Protein AF-0000000087530476 (afdb_homodimer)

InterPro domains:
  IPR001381 3-dehydroquinate dehydratase type I [MF_00214] (16-248)
  IPR001381 3-dehydroquinate dehydratase type I [PF01487] (17-244)
  IPR001381 3-dehydroquinate dehydratase type I [TIGR01093] (17-242)
  IPR001381 3-dehydroquinate dehydratase type I [cd00502] (16-244)
  IPR013785 Aldolase-type TIM barrel [G3DSA:3.20.20.70] (1-249)
  IPR050146 Type-I 3-dehydroquinase [PTHR43699] (16-246)

Secondary structure (DSSP, 8-state):
---PPPP----TT---EEEEE--SSHHHHHHHHHHHGGG--SEEEEEGGG-TTTT-HHHHHHHHHHHHHHHTT--EEEE---GGGT----SS-HHHHHHHHHHHHHHT--SEEEEETTS-HHHHHHHHHHHHHHT-EEEEEEEESS----HHHHHHHHHHHHHT--SEEEEEE--SSHHHHHHHHHHHHHHHHH-SS-EEEEE-SGGGHHHHHHGGGGT---EE-B-SS---TT--BHHHHHHHHHHH-/---PPPP----TT---EEEEE--SSHHHHHHHHHHHGGG--SEEEEEGGG-TTTT-HHHHHHHHHHHHHHHTT--EEEE---GGGT----SS-HHHHHHHHHHHHHHT--SEEEEETTS-HHHHHHHHHHHHHHT-EEEEEEEESS----HHHHHHHHHHHHHT--SEEEEEE--SSHHHHHHHHHHHHHHHHH-SS-EEEEE-SGGGHHHHHHGGGGT---EE-B-SS---TT--BHHHHHHHHHHH-

Organism: NCBI:txid342944

Structure (mmCIF, N/CA/C/O backbone):
data_AF-0000000087530476-model_v1
#
loop_
_entity.id
_entity.type
_entity.pdbx_description
1 polymer '3-dehydroquinate dehydratase'
#
loop_
_atom_site.group_PDB
_atom_site.id
_atom_site.type_symbol
_atom_site.label_atom_id
_atom_site.label_alt_id
_atom_site.label_comp_id
_atom_site.label_asym_id
_atom_site.label_entity_id
_atom_site.label_seq_id
_atom_site.pdbx_PDB_ins_code
_atom_site.Cartn_x
_atom_site.Cartn_y
_atom_site.Cartn_z
_atom_site.occupancy
_atom_site.B_iso_or_equiv
_atom_site.auth_seq_id
_atom_site.auth_comp_id
_atom_site.auth_asym_id
_atom_site.auth_atom_id
_atom_site.pdbx_PDB_model_num
ATOM 1 N N . MET A 1 1 ? 6.008 -24.484 -35.781 1 40.78 1 MET A N 1
ATOM 2 C CA . MET A 1 1 ? 6.906 -24.719 -34.656 1 40.78 1 MET A CA 1
ATOM 3 C C . MET A 1 1 ? 6.324 -24.141 -33.375 1 40.78 1 MET A C 1
ATOM 5 O O . MET A 1 1 ? 5.941 -22.969 -33.344 1 40.78 1 MET A O 1
ATOM 9 N N . THR A 1 2 ? 5.816 -25.047 -32.531 1 55.84 2 THR A N 1
ATOM 10 C CA . THR A 1 2 ? 5.086 -24.609 -31.344 1 55.84 2 THR A CA 1
ATOM 11 C C . THR A 1 2 ? 5.953 -23.688 -30.484 1 55.84 2 THR A C 1
ATOM 13 O O . THR A 1 2 ? 7.105 -24.016 -30.188 1 55.84 2 THR A O 1
ATOM 16 N N . THR A 1 3 ? 5.664 -22.484 -30.5 1 68.38 3 THR A N 1
ATOM 17 C CA . THR A 1 3 ? 6.406 -21.531 -29.688 1 68.38 3 THR A CA 1
ATOM 18 C C . THR A 1 3 ? 6.574 -22.031 -28.266 1 68.38 3 THR A C 1
ATOM 20 O O . THR A 1 3 ? 5.621 -22.531 -27.656 1 68.38 3 THR A O 1
ATOM 23 N N . LYS A 1 4 ? 7.828 -22.328 -27.828 1 73.56 4 LYS A N 1
ATOM 24 C CA . LYS A 1 4 ? 8.125 -22.797 -26.484 1 73.56 4 LYS A CA 1
ATOM 25 C C . LYS A 1 4 ? 7.992 -21.656 -25.469 1 73.56 4 LYS A C 1
ATOM 27 O O . LYS A 1 4 ? 8.359 -20.516 -25.75 1 73.56 4 LYS A O 1
ATOM 32 N N . ALA A 1 5 ? 7.395 -22.109 -24.406 1 83.75 5 ALA A N 1
ATOM 33 C CA . ALA A 1 5 ? 7.219 -21.141 -23.328 1 83.75 5 ALA A CA 1
ATOM 34 C C . ALA A 1 5 ? 8.57 -20.656 -22.812 1 83.75 5 ALA A C 1
ATOM 36 O O . ALA A 1 5 ? 9.531 -21.422 -22.75 1 83.75 5 ALA A O 1
ATOM 37 N N . GLN A 1 6 ? 8.625 -19.391 -22.469 1 85.75 6 GLN A N 1
ATOM 38 C CA . GLN A 1 6 ? 9.789 -18.859 -21.766 1 85.75 6 GLN A CA 1
ATOM 39 C C . GLN A 1 6 ? 9.875 -19.406 -20.344 1 85.75 6 GLN A C 1
ATOM 41 O O . GLN A 1 6 ? 8.852 -19.734 -19.75 1 85.75 6 GLN A O 1
ATOM 46 N N . SER A 1 7 ? 11.078 -19.484 -19.875 1 93.44 7 SER A N 1
ATOM 47 C CA . SER A 1 7 ? 11.297 -19.953 -18.516 1 93.44 7 SER A CA 1
ATOM 48 C C . SER A 1 7 ? 10.734 -18.969 -17.5 1 93.44 7 SER A C 1
ATOM 50 O O . SER A 1 7 ? 10.734 -17.75 -17.734 1 93.44 7 SER A O 1
ATOM 52 N N . LEU A 1 8 ? 10.211 -19.484 -16.469 1 97.62 8 LEU A N 1
ATOM 53 C CA . LEU A 1 8 ? 9.805 -18.641 -15.336 1 97.62 8 LEU A CA 1
ATOM 54 C C . LEU A 1 8 ? 11.016 -18.234 -14.508 1 97.62 8 LEU A C 1
ATOM 56 O O . LEU A 1 8 ? 11.688 -19.078 -13.906 1 97.62 8 LEU A O 1
ATOM 60 N N . ASP A 1 9 ? 11.352 -17.016 -14.57 1 97.38 9 ASP A N 1
ATOM 61 C CA . ASP A 1 9 ? 12.508 -16.469 -13.867 1 97.38 9 ASP A CA 1
ATOM 62 C C . ASP A 1 9 ? 12.117 -15.273 -13.016 1 97.38 9 ASP A C 1
ATOM 64 O O . ASP A 1 9 ? 12.07 -14.141 -13.5 1 97.38 9 ASP A O 1
ATOM 68 N N . LEU A 1 10 ? 11.875 -15.578 -11.75 1 98 10 LEU A N 1
ATOM 69 C CA . LEU A 1 10 ? 11.391 -14.57 -10.812 1 98 10 LEU A CA 1
ATOM 70 C C . LEU A 1 10 ? 12.5 -14.109 -9.883 1 98 10 LEU A C 1
ATOM 72 O O . LEU A 1 10 ? 13.32 -14.922 -9.438 1 98 10 LEU A O 1
ATOM 76 N N . HIS A 1 11 ? 12.516 -12.82 -9.555 1 96.25 11 HIS A N 1
ATOM 77 C CA . HIS A 1 11 ? 13.617 -12.266 -8.773 1 96.25 11 HIS A CA 1
ATOM 78 C C . HIS A 1 11 ? 13.094 -11.492 -7.566 1 96.25 11 HIS A C 1
ATOM 80 O O . HIS A 1 11 ? 12.078 -10.805 -7.652 1 96.25 11 HIS A O 1
ATOM 86 N N . LYS A 1 12 ? 13.922 -11.57 -6.52 1 95.12 12 LYS A N 1
ATOM 87 C CA . LYS A 1 12 ? 13.609 -10.812 -5.312 1 95.12 12 LYS A CA 1
ATOM 88 C C . LYS A 1 12 ? 13.617 -9.312 -5.59 1 95.12 12 LYS A C 1
ATOM 90 O O . LYS A 1 12 ? 14.406 -8.828 -6.398 1 95.12 12 LYS A O 1
ATOM 95 N N . TYR A 1 13 ? 12.688 -8.602 -4.961 1 94.5 13 TYR A N 1
ATOM 96 C CA . TYR A 1 13 ? 12.609 -7.145 -4.941 1 94.5 13 TYR A CA 1
ATOM 97 C C . TYR A 1 13 ? 12.289 -6.598 -6.328 1 94.5 13 TYR A C 1
ATOM 99 O O . TYR A 1 13 ? 12.672 -5.477 -6.664 1 94.5 13 TYR A O 1
ATOM 107 N N . THR A 1 14 ? 11.734 -7.473 -7.164 1 94 14 THR A N 1
ATOM 108 C CA . THR A 1 14 ? 11.18 -7.105 -8.461 1 94 14 THR A CA 1
ATOM 109 C C . THR A 1 14 ? 9.68 -7.367 -8.508 1 94 14 THR A C 1
ATOM 111 O O . THR A 1 14 ? 9.211 -8.422 -8.07 1 94 14 THR A O 1
ATOM 114 N N . SER A 1 15 ? 8.992 -6.402 -8.953 1 93.25 15 SER A N 1
ATOM 115 C CA . SER A 1 15 ? 7.547 -6.562 -9.07 1 93.25 15 SER A CA 1
ATOM 116 C C . SER A 1 15 ? 7.176 -7.297 -10.352 1 93.25 15 SER A C 1
ATOM 118 O O . SER A 1 15 ? 7.324 -6.75 -11.453 1 93.25 15 SER A O 1
ATOM 120 N N . THR A 1 16 ? 6.879 -8.578 -10.305 1 98.12 16 THR A N 1
ATOM 121 C CA . THR A 1 16 ? 6.375 -9.398 -11.398 1 98.12 16 THR A CA 1
ATOM 122 C C . THR A 1 16 ? 4.887 -9.695 -11.211 1 98.12 16 THR A C 1
ATOM 124 O O . THR A 1 16 ? 4.465 -10.133 -10.141 1 98.12 16 THR A O 1
ATOM 127 N N . VAL A 1 17 ? 4.082 -9.422 -12.266 1 98.06 17 VAL A N 1
ATOM 128 C CA . VAL A 1 17 ? 2.633 -9.477 -12.109 1 98.06 17 VAL A CA 1
ATOM 129 C C . VAL A 1 17 ? 2.07 -10.656 -12.891 1 98.06 17 VAL A C 1
ATOM 131 O O . VAL A 1 17 ? 2.328 -10.797 -14.086 1 98.06 17 VAL A O 1
ATOM 134 N N . CYS A 1 18 ? 1.29 -11.445 -12.219 1 97.94 18 CYS A N 1
ATOM 135 C CA . CYS A 1 18 ? 0.618 -12.609 -12.781 1 97.94 18 CYS A CA 1
ATOM 136 C C . CYS A 1 18 ? -0.884 -12.375 -12.883 1 97.94 18 CYS A C 1
ATOM 138 O O . CYS A 1 18 ? -1.488 -11.789 -11.984 1 97.94 18 CYS A O 1
ATOM 140 N N . THR A 1 19 ? -1.473 -12.805 -13.945 1 96.88 19 THR A N 1
ATOM 141 C CA . THR A 1 19 ? -2.924 -12.82 -14.094 1 96.88 19 THR A CA 1
ATOM 142 C C . THR A 1 19 ? -3.418 -14.234 -14.383 1 96.88 19 THR A C 1
ATOM 144 O O . THR A 1 19 ? -2.768 -14.992 -15.109 1 96.88 19 THR A O 1
ATOM 147 N N . ALA A 1 20 ? -4.535 -14.523 -13.898 1 96.19 20 ALA A N 1
ATOM 148 C CA . ALA A 1 20 ? -5.031 -15.891 -13.969 1 96.19 20 ALA A CA 1
ATOM 149 C C . ALA A 1 20 ? -6.02 -16.062 -15.125 1 96.19 20 ALA A C 1
ATOM 151 O O . ALA A 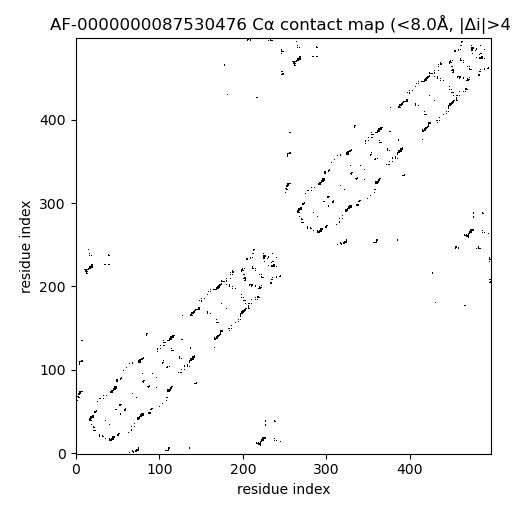1 20 ? -6.77 -15.133 -15.445 1 96.19 20 ALA A O 1
ATOM 152 N N . LEU A 1 21 ? -6.02 -17.172 -15.734 1 96.69 21 LEU A N 1
ATOM 153 C CA . LEU A 1 21 ? -7.059 -17.688 -16.625 1 96.69 21 LEU A CA 1
ATOM 154 C C . LEU A 1 21 ? -7.93 -18.703 -15.891 1 96.69 21 LEU A C 1
ATOM 156 O O . LEU A 1 21 ? -7.418 -19.688 -15.344 1 96.69 21 LEU A O 1
ATOM 160 N N . VAL A 1 22 ? -9.25 -18.469 -15.977 1 96.62 22 VAL A N 1
ATOM 161 C CA . VAL A 1 22 ? -10.141 -19.344 -15.234 1 96.62 22 VAL A CA 1
ATOM 162 C C . VAL A 1 22 ? -11.281 -19.812 -16.141 1 96.62 22 VAL A C 1
ATOM 164 O O . VAL A 1 22 ? -12.305 -20.297 -15.656 1 96.62 22 VAL A O 1
ATOM 167 N N . GLY A 1 23 ? -11.102 -19.656 -17.406 1 96.75 23 GLY A N 1
ATOM 168 C CA . GLY A 1 23 ? -12.141 -20.078 -18.344 1 96.75 23 GLY A CA 1
ATOM 169 C C . GLY A 1 23 ? -12.461 -21.562 -18.234 1 96.75 23 GLY A C 1
ATOM 170 O O . GLY A 1 23 ? -11.555 -22.391 -18.078 1 96.75 23 GLY A O 1
ATOM 171 N N . LYS A 1 24 ? -13.727 -21.875 -18.438 1 97.88 24 LYS A N 1
ATOM 172 C CA . LYS A 1 24 ? -14.18 -23.25 -18.266 1 97.88 24 LYS A CA 1
ATOM 173 C C . LYS A 1 24 ? -14.102 -24.016 -19.578 1 97.88 24 LYS A C 1
ATOM 175 O O . LYS A 1 24 ? -14.164 -25.25 -19.594 1 97.88 24 LYS A O 1
ATOM 180 N N . THR A 1 25 ? -14.109 -23.234 -20.672 1 97.38 25 THR A N 1
ATOM 181 C CA . THR A 1 25 ? -14.031 -23.797 -22.016 1 97.38 25 THR A CA 1
ATOM 182 C C . THR A 1 25 ? -12.914 -23.141 -22.812 1 97.38 25 THR A C 1
ATOM 184 O O . THR A 1 25 ? -12.383 -22.094 -22.406 1 97.38 25 THR A O 1
ATOM 187 N N . ALA A 1 26 ? -12.586 -23.812 -23.938 1 96.12 26 ALA A N 1
ATOM 188 C CA . ALA A 1 26 ? -11.586 -23.234 -24.828 1 96.12 26 ALA A CA 1
ATOM 189 C C . ALA A 1 26 ? -12 -21.828 -25.281 1 96.12 26 ALA A C 1
ATOM 191 O O . ALA A 1 26 ? -11.164 -20.922 -25.359 1 96.12 26 ALA A O 1
ATOM 192 N N . GLU A 1 27 ? -13.234 -21.656 -25.531 1 96.81 27 GLU A N 1
ATOM 193 C CA . GLU A 1 27 ? -13.758 -20.359 -25.984 1 96.81 27 GLU A CA 1
ATOM 194 C C . GLU A 1 27 ? -13.625 -19.312 -24.891 1 96.81 27 GLU A C 1
ATOM 196 O O . GLU A 1 27 ? -13.242 -18.172 -25.156 1 96.81 27 GLU A O 1
ATOM 201 N N . GLU A 1 28 ? -13.969 -19.688 -23.688 1 97.25 28 GLU A N 1
ATOM 202 C CA . GLU A 1 28 ? -13.852 -18.766 -22.562 1 97.25 28 GLU A CA 1
ATOM 203 C C . GLU A 1 28 ? -12.398 -18.359 -22.328 1 97.25 28 GLU A C 1
ATOM 205 O O . GLU A 1 28 ? -12.102 -17.203 -22.047 1 97.25 28 GLU A O 1
ATOM 210 N N . LEU A 1 29 ? -11.57 -19.328 -22.406 1 97.38 29 LEU A N 1
ATOM 211 C CA . LEU A 1 29 ? -10.148 -19.062 -22.266 1 97.38 29 LEU A CA 1
ATOM 212 C C . LEU A 1 29 ? -9.664 -18.078 -23.328 1 97.38 29 LEU A C 1
ATOM 214 O O . LEU A 1 29 ? -8.922 -17.141 -23.031 1 97.38 29 LEU A O 1
ATOM 218 N N . ASP A 1 30 ? -10.109 -18.297 -24.531 1 96.75 30 ASP A N 1
ATOM 219 C CA . ASP A 1 30 ? -9.742 -17.406 -25.641 1 96.75 30 ASP A CA 1
ATOM 220 C C . ASP A 1 30 ? -10.219 -15.977 -25.375 1 96.75 30 ASP A C 1
ATOM 222 O O . ASP A 1 30 ? -9.484 -15.016 -25.594 1 96.75 30 ASP A O 1
ATOM 226 N N . ARG A 1 31 ? -11.391 -15.836 -24.906 1 96.19 31 ARG A N 1
ATOM 227 C CA . ARG A 1 31 ? -11.945 -14.523 -24.594 1 96.19 31 ARG A CA 1
ATOM 228 C C . ARG A 1 31 ? -11.156 -13.844 -23.484 1 96.19 31 ARG A C 1
ATOM 230 O O . ARG A 1 31 ? -10.898 -12.641 -23.547 1 96.19 31 ARG A O 1
ATOM 237 N N . GLU A 1 32 ? -10.805 -14.602 -22.5 1 95.81 32 GLU A N 1
ATOM 238 C CA . GLU A 1 32 ? -10 -14.047 -21.406 1 95.81 32 GLU A CA 1
ATOM 239 C C . GLU A 1 32 ? -8.648 -13.547 -21.922 1 95.81 32 GLU A C 1
ATOM 241 O O . GLU A 1 32 ? -8.195 -12.477 -21.531 1 95.81 32 GLU A O 1
ATOM 246 N N . LEU A 1 33 ? -8.102 -14.352 -22.781 1 97.31 33 LEU A N 1
ATOM 247 C CA . LEU A 1 33 ? -6.797 -13.984 -23.328 1 97.31 33 LEU A CA 1
ATOM 248 C C . LEU A 1 33 ? -6.891 -12.695 -24.141 1 97.31 33 LEU A C 1
ATOM 250 O O . LEU A 1 33 ? -5.984 -11.867 -24.094 1 97.31 33 LEU A O 1
ATOM 254 N N . ASP A 1 34 ? -7.992 -12.492 -24.828 1 96.75 34 ASP A N 1
ATOM 255 C CA . ASP A 1 34 ? -8.219 -11.266 -25.578 1 96.75 34 ASP A CA 1
ATOM 256 C C . ASP A 1 34 ? -8.18 -10.039 -24.672 1 96.75 34 ASP A C 1
ATOM 258 O O . ASP A 1 34 ? -7.715 -8.969 -25.078 1 96.75 34 ASP A O 1
ATOM 262 N N . ILE A 1 35 ? -8.633 -10.25 -23.531 1 95.19 35 ILE A N 1
ATOM 263 C CA . ILE A 1 35 ? -8.758 -9.141 -22.594 1 95.19 35 ILE A CA 1
ATOM 264 C C . ILE A 1 35 ? -7.449 -8.969 -21.828 1 95.19 35 ILE A C 1
ATOM 266 O O . ILE A 1 35 ? -7.016 -7.844 -21.578 1 95.19 35 ILE A O 1
ATOM 270 N N . ILE A 1 36 ? -6.773 -10.016 -21.469 1 96.06 36 ILE A N 1
ATOM 271 C CA . ILE A 1 36 ? -5.668 -10.016 -20.516 1 96.06 36 ILE A CA 1
ATOM 272 C C . ILE A 1 36 ? -4.367 -9.656 -21.234 1 96.06 36 ILE A C 1
ATOM 274 O O . ILE A 1 36 ? -3.553 -8.891 -20.719 1 96.06 36 ILE A O 1
ATOM 278 N N . LEU A 1 37 ? -4.16 -10.211 -22.422 1 97.06 37 LEU A N 1
ATOM 279 C CA . LEU A 1 37 ? -2.861 -10.117 -23.078 1 97.06 37 LEU A CA 1
ATOM 280 C C . LEU A 1 37 ? -2.518 -8.664 -23.391 1 97.06 37 LEU A C 1
ATOM 282 O O . LEU A 1 37 ? -1.376 -8.234 -23.203 1 97.06 37 LEU A O 1
ATOM 286 N N . PRO A 1 38 ? -3.514 -7.801 -23.844 1 96.38 38 PRO A N 1
ATOM 287 C CA . PRO A 1 38 ? -3.195 -6.398 -24.109 1 96.38 38 PRO A CA 1
ATOM 288 C C . PRO A 1 38 ? -2.762 -5.648 -22.859 1 96.38 38 PRO A C 1
ATOM 290 O O . PRO A 1 38 ? -2.158 -4.574 -22.953 1 96.38 38 PRO A O 1
ATOM 293 N N . LYS A 1 39 ? -3.006 -6.223 -21.703 1 95.75 39 LYS A N 1
ATOM 294 C CA . LYS A 1 39 ? -2.633 -5.578 -20.438 1 95.75 39 LYS A CA 1
ATOM 295 C C . LYS A 1 39 ? -1.208 -5.945 -20.047 1 95.75 39 LYS A C 1
ATOM 297 O O . LYS A 1 39 ? -0.707 -5.477 -19.016 1 95.75 39 LYS A O 1
ATOM 302 N N . GLU A 1 40 ? -0.63 -6.824 -20.719 1 96.62 40 GLU A N 1
ATOM 303 C CA . GLU A 1 40 ? 0.791 -7.16 -20.688 1 96.62 40 GLU A CA 1
ATOM 304 C C . GLU A 1 40 ? 1.194 -7.699 -19.312 1 96.62 40 GLU A C 1
ATOM 306 O O . GLU A 1 40 ? 2.139 -7.203 -18.703 1 96.62 40 GLU A O 1
ATOM 311 N N . PRO A 1 41 ? 0.516 -8.727 -18.812 1 97.44 41 PRO A N 1
ATOM 312 C CA . PRO A 1 41 ? 1.05 -9.414 -17.641 1 97.44 41 PRO A CA 1
ATOM 313 C C . PRO A 1 41 ? 2.445 -9.984 -17.859 1 97.44 41 PRO A C 1
ATOM 315 O O . PRO A 1 41 ? 2.859 -10.164 -19.016 1 97.44 41 PRO A O 1
ATOM 318 N N . ASP A 1 42 ? 3.174 -10.172 -16.75 1 98.12 42 ASP A N 1
ATOM 319 C CA . ASP A 1 42 ? 4.5 -10.773 -16.859 1 98.12 42 ASP A CA 1
ATOM 320 C C . ASP A 1 42 ? 4.41 -12.297 -16.891 1 98.12 42 ASP A C 1
ATOM 322 O O . ASP A 1 42 ? 5.309 -12.969 -17.406 1 98.12 42 ASP A O 1
ATOM 326 N N . VAL A 1 43 ? 3.359 -12.852 -16.281 1 98.44 43 VAL A N 1
ATOM 327 C CA . VAL A 1 43 ? 3.121 -14.281 -16.141 1 98.44 43 VAL A CA 1
ATOM 328 C C . VAL A 1 43 ? 1.626 -14.57 -16.25 1 98.44 43 VAL A C 1
ATOM 330 O O . VAL A 1 43 ? 0.799 -13.758 -15.828 1 98.44 43 VAL A O 1
ATOM 333 N N . LEU A 1 44 ? 1.289 -15.672 -16.812 1 97.75 44 LEU A N 1
ATOM 334 C CA . LEU A 1 44 ? -0.074 -16.188 -16.734 1 97.75 44 LEU A CA 1
ATOM 335 C C . LEU A 1 44 ? -0.146 -17.391 -15.805 1 97.75 44 LEU A C 1
ATOM 337 O O . LEU A 1 44 ? 0.76 -18.234 -15.797 1 97.75 44 LEU A O 1
ATOM 341 N N . GLU A 1 45 ? -1.132 -17.422 -15.086 1 98.19 45 GLU A N 1
ATOM 342 C CA . GLU A 1 45 ? -1.485 -18.656 -14.391 1 98.19 45 GLU A CA 1
ATOM 343 C C . GLU A 1 45 ? -2.756 -19.266 -14.969 1 98.19 45 GLU A C 1
ATOM 345 O O . GLU A 1 45 ? -3.805 -18.625 -15.008 1 98.19 45 GLU A O 1
ATOM 350 N N . TRP A 1 46 ? -2.666 -20.484 -15.43 1 98 46 TRP A N 1
ATOM 351 C CA . TRP A 1 46 ? -3.83 -21.219 -15.906 1 98 46 TRP A CA 1
ATOM 352 C C . TRP A 1 46 ? -4.398 -22.109 -14.805 1 98 46 TRP A C 1
ATOM 354 O O . TRP A 1 46 ? -3.824 -23.156 -14.477 1 98 46 TRP A O 1
ATOM 364 N N . ARG A 1 47 ? -5.461 -21.656 -14.273 1 98.06 47 ARG A N 1
ATOM 365 C CA . ARG A 1 47 ? -6.227 -22.438 -13.297 1 98.06 47 ARG A CA 1
ATOM 366 C C . ARG A 1 47 ? -7.09 -23.484 -13.984 1 98.06 47 ARG A C 1
ATOM 368 O O . ARG A 1 47 ? -8.305 -23.297 -14.125 1 98.06 47 ARG A O 1
ATOM 375 N N . ALA A 1 48 ? -6.504 -24.578 -14.203 1 98.19 48 ALA A N 1
ATOM 376 C CA . ALA A 1 48 ? -7.156 -25.625 -14.992 1 98.19 48 ALA A CA 1
ATOM 377 C C . ALA A 1 48 ? -8.211 -26.359 -14.164 1 98.19 48 ALA A C 1
ATOM 379 O O . ALA A 1 48 ? -9.023 -27.109 -14.711 1 98.19 48 ALA A O 1
ATOM 380 N N . ASP A 1 49 ? -8.18 -26.141 -12.867 1 98.06 49 ASP A N 1
ATOM 381 C CA . ASP A 1 49 ? -9.242 -26.719 -12.047 1 98.06 49 ASP A CA 1
ATOM 382 C C . ASP A 1 49 ? -10.609 -26.172 -12.453 1 98.06 49 ASP A C 1
ATOM 384 O O . ASP A 1 49 ? -11.641 -26.75 -12.102 1 98.06 49 ASP A O 1
ATOM 388 N N . HIS A 1 50 ? -10.633 -25.141 -13.227 1 97.62 50 HIS A N 1
ATOM 389 C CA . HIS A 1 50 ? -11.883 -24.594 -13.719 1 97.62 50 HIS A CA 1
ATOM 390 C C . HIS A 1 50 ? -12.305 -25.266 -15.023 1 97.62 50 HIS A C 1
ATOM 392 O O . HIS A 1 50 ? -13.461 -25.141 -15.445 1 97.62 50 HIS A O 1
ATOM 398 N N . LEU A 1 51 ? -11.422 -25.906 -15.695 1 97.88 51 LEU A N 1
ATOM 399 C CA . LEU A 1 51 ? -11.664 -26.422 -17.047 1 97.88 51 LEU A CA 1
ATOM 400 C C . LEU A 1 51 ? -12.625 -27.594 -17 1 97.88 51 LEU A C 1
ATOM 402 O O . LEU A 1 51 ? -12.359 -28.609 -16.344 1 97.88 51 LEU A O 1
ATOM 406 N N . GLU A 1 52 ? -13.617 -27.578 -17.812 1 97.44 52 GLU A N 1
ATOM 407 C CA . GLU A 1 52 ? -14.641 -28.609 -17.844 1 97.44 52 GLU A CA 1
ATOM 408 C C . GLU A 1 52 ? -14.078 -29.922 -18.391 1 97.44 52 GLU A C 1
ATOM 410 O O . GLU A 1 52 ? -14.523 -31 -18 1 97.44 52 GLU A O 1
ATOM 415 N N . THR A 1 53 ? -13.078 -29.844 -19.219 1 95.75 53 THR A N 1
ATOM 416 C CA . THR A 1 53 ? -12.562 -31.016 -19.906 1 95.75 53 THR A CA 1
ATOM 417 C C . THR A 1 53 ? -11.242 -31.484 -19.297 1 95.75 53 THR A C 1
ATOM 419 O O . THR A 1 53 ? -10.406 -32.094 -19.984 1 95.75 53 THR A O 1
ATOM 422 N N . LEU A 1 54 ? -11.055 -31.141 -18.047 1 97.38 54 LEU A N 1
ATOM 423 C CA . LEU A 1 54 ? -9.797 -31.453 -17.375 1 97.38 54 LEU A CA 1
ATOM 424 C C . LEU A 1 54 ? -9.492 -32.938 -17.422 1 97.38 54 LEU A C 1
ATOM 426 O O . LEU A 1 54 ? -8.344 -33.344 -17.594 1 97.38 54 LEU A O 1
ATOM 430 N N . ALA A 1 55 ? -10.531 -33.781 -17.391 1 96.06 55 ALA A N 1
ATOM 431 C CA . ALA A 1 55 ? -10.359 -35.219 -17.312 1 96.06 55 ALA A CA 1
ATOM 432 C C . ALA A 1 55 ? -10 -35.812 -18.672 1 96.06 55 ALA A C 1
ATOM 434 O O . ALA A 1 55 ? -9.57 -36.969 -18.75 1 96.06 55 ALA A O 1
ATOM 435 N N . ASP A 1 56 ? -10.234 -35.062 -19.688 1 96.94 56 ASP A N 1
ATOM 436 C CA . ASP A 1 56 ? -9.906 -35.469 -21.047 1 96.94 56 ASP A CA 1
ATOM 437 C C . ASP A 1 56 ? -8.531 -34.938 -21.469 1 96.94 56 ASP A C 1
ATOM 439 O O . ASP A 1 56 ? -8.414 -33.812 -21.938 1 96.94 56 ASP A O 1
ATOM 443 N N . THR A 1 57 ? -7.551 -35.781 -21.375 1 94.62 57 THR A N 1
ATOM 444 C CA . THR A 1 57 ? -6.168 -35.375 -21.609 1 94.62 57 THR A CA 1
ATOM 445 C C . THR A 1 57 ? -6 -34.75 -23 1 94.62 57 THR A C 1
ATOM 447 O O . THR A 1 57 ? -5.281 -33.781 -23.172 1 94.62 57 THR A O 1
ATOM 450 N N . GLY A 1 58 ? -6.578 -35.375 -24 1 95.75 58 GLY A N 1
ATOM 451 C CA . GLY A 1 58 ? -6.496 -34.844 -25.344 1 95.75 58 GLY A CA 1
ATOM 452 C C . GLY A 1 58 ? -7.012 -33.406 -25.453 1 95.75 58 GLY A C 1
ATOM 453 O O . GLY A 1 58 ? -6.344 -32.562 -26.031 1 95.75 58 GLY A O 1
ATOM 454 N N . ARG A 1 59 ? -8.109 -33.125 -24.891 1 97.19 59 ARG A N 1
ATOM 455 C CA . ARG A 1 59 ? -8.695 -31.781 -24.938 1 97.19 59 ARG A CA 1
ATOM 456 C C . ARG A 1 59 ? -7.898 -30.812 -24.078 1 97.19 59 ARG A C 1
ATOM 458 O O . ARG A 1 59 ? -7.77 -29.641 -24.422 1 97.19 59 ARG A O 1
ATOM 465 N N . LEU A 1 60 ? -7.41 -31.328 -23.031 1 97 60 LEU A N 1
ATOM 466 C CA . LEU A 1 60 ? -6.57 -30.516 -22.156 1 97 60 LEU A CA 1
ATOM 467 C C . LEU A 1 60 ? -5.324 -30.047 -22.906 1 97 60 LEU A C 1
ATOM 469 O O . LEU A 1 60 ? -4.992 -28.859 -22.875 1 97 60 LEU A O 1
ATOM 473 N N . LEU A 1 61 ? -4.66 -30.953 -23.562 1 97.19 61 LEU A N 1
ATOM 474 C CA . LEU A 1 61 ? -3.432 -30.641 -24.281 1 97.19 61 LEU A CA 1
ATOM 475 C C . LEU A 1 61 ? -3.713 -29.703 -25.453 1 97.19 61 LEU A C 1
ATOM 477 O O . LEU A 1 61 ? -2.896 -28.828 -25.766 1 97.19 61 LEU A O 1
ATOM 481 N N . LYS A 1 62 ? -4.84 -29.859 -26.078 1 97.19 62 LYS A N 1
ATOM 482 C CA . LYS A 1 62 ? -5.238 -28.938 -27.141 1 97.19 62 LYS A CA 1
ATOM 483 C C . LYS A 1 62 ? -5.434 -27.531 -26.609 1 97.19 62 LYS A C 1
ATOM 485 O O . LYS A 1 62 ? -5.027 -26.562 -27.234 1 97.19 62 LYS A O 1
ATOM 490 N N . ALA A 1 63 ? -6.086 -27.453 -25.5 1 97.69 63 ALA A N 1
ATOM 491 C CA . ALA A 1 63 ? -6.262 -26.141 -24.859 1 97.69 63 ALA A CA 1
ATOM 492 C C . ALA A 1 63 ? -4.918 -25.531 -24.5 1 97.69 63 ALA A C 1
ATOM 494 O O . ALA A 1 63 ? -4.699 -24.328 -24.719 1 97.69 63 ALA A O 1
ATOM 495 N N . ALA A 1 64 ? -4.035 -26.344 -23.969 1 97.56 64 ALA A N 1
ATOM 496 C CA . ALA A 1 64 ? -2.699 -25.875 -23.609 1 97.56 64 ALA A CA 1
ATOM 497 C C . ALA A 1 64 ? -1.975 -25.297 -24.828 1 97.56 64 ALA A C 1
ATOM 499 O O . ALA A 1 64 ? -1.37 -24.234 -24.75 1 97.56 64 ALA A O 1
ATOM 500 N N . ASP A 1 65 ? -2.074 -26.031 -25.875 1 96.31 65 ASP A N 1
ATOM 501 C CA . ASP A 1 65 ? -1.443 -25.594 -27.109 1 96.31 65 ASP A CA 1
ATOM 502 C C . ASP A 1 65 ? -2.027 -24.281 -27.594 1 96.31 65 ASP A C 1
ATOM 504 O O . ASP A 1 65 ? -1.292 -23.391 -28.031 1 96.31 65 ASP A O 1
ATOM 508 N N . SER A 1 66 ? -3.275 -24.188 -27.531 1 96.81 66 SER A N 1
ATOM 509 C CA . SER A 1 66 ? -3.949 -22.969 -27.953 1 96.81 66 SER A CA 1
ATOM 510 C C . SER A 1 66 ? -3.523 -21.781 -27.094 1 96.81 66 SER A C 1
ATOM 512 O O . SER A 1 66 ? -3.211 -20.703 -27.625 1 96.81 66 SER A O 1
ATOM 514 N N . ILE A 1 67 ? -3.502 -21.938 -25.797 1 97.81 67 ILE A N 1
ATOM 515 C CA . ILE A 1 67 ? -3.08 -20.891 -24.875 1 97.81 67 ILE A CA 1
ATOM 516 C C . ILE A 1 67 ? -1.643 -20.469 -25.188 1 97.81 67 ILE A C 1
ATOM 518 O O . ILE A 1 67 ? -1.33 -19.281 -25.25 1 97.81 67 ILE A O 1
ATOM 522 N N . ARG A 1 68 ? -0.832 -21.438 -25.391 1 97.75 68 ARG A N 1
ATOM 523 C CA . ARG A 1 68 ? 0.575 -21.188 -25.672 1 97.75 68 ARG A CA 1
ATOM 524 C C . ARG A 1 68 ? 0.728 -20.359 -26.953 1 97.75 68 ARG A C 1
ATOM 526 O O . ARG A 1 68 ? 1.484 -19.391 -26.984 1 97.75 68 ARG A O 1
ATOM 533 N N . LYS A 1 69 ? 0.053 -20.766 -27.969 1 96.69 69 LYS A N 1
ATOM 534 C CA . LYS A 1 69 ? 0.12 -20.047 -29.234 1 96.69 69 LYS A CA 1
ATOM 535 C C . LYS A 1 69 ? -0.288 -18.578 -29.062 1 96.69 69 LYS A C 1
ATOM 537 O O . LYS A 1 69 ? 0.363 -17.688 -29.609 1 96.69 69 LYS A O 1
ATOM 542 N N . ARG A 1 70 ? -1.256 -18.359 -28.312 1 97 70 ARG A N 1
ATOM 543 C CA . ARG A 1 70 ? -1.778 -17.016 -28.094 1 97 70 ARG A CA 1
ATOM 544 C C . ARG A 1 70 ? -0.862 -16.203 -27.188 1 97 70 ARG A C 1
ATOM 546 O O . ARG A 1 70 ? -0.638 -15.023 -27.406 1 97 70 ARG A O 1
ATOM 553 N N . ALA A 1 71 ? -0.318 -16.875 -26.203 1 97.12 71 ALA A N 1
ATOM 554 C CA . ALA A 1 71 ? 0.469 -16.203 -25.172 1 97.12 71 ALA A CA 1
ATOM 555 C C . ALA A 1 71 ? 1.884 -15.914 -25.672 1 97.12 71 ALA A C 1
ATOM 557 O O . ALA A 1 71 ? 2.613 -15.133 -25.047 1 97.12 71 ALA A O 1
ATOM 558 N N . GLY A 1 72 ? 2.264 -16.547 -26.734 1 95.88 72 GLY A N 1
ATOM 559 C CA . GLY A 1 72 ? 3.629 -16.391 -27.203 1 95.88 72 GLY A CA 1
ATOM 560 C C . GLY A 1 72 ? 4.668 -16.875 -26.219 1 95.88 72 GLY A C 1
ATOM 561 O O . GLY A 1 72 ? 4.605 -18 -25.734 1 95.88 72 GLY A O 1
ATOM 562 N N . LYS A 1 73 ? 5.574 -16.047 -25.859 1 95.25 73 LYS A N 1
ATOM 563 C CA . LYS A 1 73 ? 6.684 -16.453 -25 1 95.25 73 LYS A CA 1
ATOM 564 C C . LYS A 1 73 ? 6.355 -16.219 -23.531 1 95.25 73 LYS A C 1
ATOM 566 O O . LYS A 1 73 ? 7.145 -16.562 -22.656 1 95.25 73 LYS A O 1
ATOM 571 N N . LEU A 1 74 ? 5.246 -15.672 -23.266 1 97.62 74 LEU A N 1
ATOM 572 C CA . LEU A 1 74 ? 4.844 -15.375 -21.891 1 97.62 74 LEU A CA 1
ATOM 573 C C . LEU A 1 74 ? 4.863 -16.641 -21.031 1 97.62 74 LEU A C 1
ATOM 575 O O . LEU A 1 74 ? 4.312 -17.672 -21.422 1 97.62 74 LEU A O 1
ATOM 579 N N . PRO A 1 75 ? 5.586 -16.594 -19.906 1 98.62 75 PRO A N 1
ATOM 580 C CA . PRO A 1 75 ? 5.562 -17.766 -19.016 1 98.62 75 PRO A CA 1
ATOM 581 C C . PRO A 1 75 ? 4.16 -18.094 -18.516 1 98.62 75 PRO A C 1
ATOM 583 O O . PRO A 1 75 ? 3.371 -17.203 -18.234 1 98.62 75 PRO A O 1
ATOM 586 N N . ILE A 1 76 ? 3.893 -19.406 -18.438 1 98.69 76 ILE A N 1
ATOM 587 C CA . ILE A 1 76 ? 2.598 -19.891 -17.969 1 98.69 76 ILE A CA 1
ATOM 588 C C . ILE A 1 76 ? 2.797 -20.844 -16.797 1 98.69 76 ILE A C 1
ATOM 590 O O . ILE A 1 76 ? 3.557 -21.797 -16.891 1 98.69 76 ILE A O 1
ATOM 594 N N . ILE A 1 77 ? 2.162 -20.516 -15.688 1 98.88 77 ILE A N 1
ATOM 595 C CA . ILE A 1 77 ? 2.043 -21.438 -14.555 1 98.88 77 ILE A CA 1
ATOM 596 C C . ILE A 1 77 ? 0.776 -22.266 -14.703 1 98.88 77 ILE A C 1
ATOM 598 O O . ILE A 1 77 ? -0.315 -21.734 -14.898 1 98.88 77 ILE A O 1
ATOM 602 N N . PHE A 1 78 ? 0.95 -23.578 -14.695 1 98.81 78 PHE A N 1
ATOM 603 C CA . PHE A 1 78 ? -0.196 -24.469 -14.727 1 98.81 78 PHE A CA 1
ATOM 604 C C . PHE A 1 78 ? -0.565 -24.938 -13.32 1 98.81 78 PHE A C 1
ATOM 606 O O . PHE A 1 78 ? 0.283 -25.453 -12.586 1 98.81 78 PHE A O 1
ATOM 613 N N . THR A 1 79 ? -1.823 -24.734 -12.984 1 98.75 79 THR A N 1
ATOM 614 C CA . THR A 1 79 ? -2.283 -25.016 -11.633 1 98.75 79 THR A CA 1
ATOM 615 C C . THR A 1 79 ? -3.586 -25.812 -11.656 1 98.75 79 THR A C 1
ATOM 617 O O . THR A 1 79 ? -4.512 -25.469 -12.391 1 98.75 79 THR A O 1
ATOM 620 N N . ILE A 1 80 ? -3.639 -26.906 -10.945 1 98.38 80 ILE A N 1
ATOM 621 C CA . ILE A 1 80 ? -4.891 -27.547 -10.555 1 98.38 80 ILE A CA 1
ATOM 622 C C . ILE A 1 80 ? -5.086 -27.406 -9.047 1 98.38 80 ILE A C 1
ATOM 624 O O . ILE A 1 80 ? -4.566 -28.219 -8.273 1 98.38 80 ILE A O 1
ATOM 628 N N . ARG A 1 81 ? -5.77 -26.391 -8.695 1 98 81 ARG A N 1
ATOM 629 C CA . ARG A 1 81 ? -5.949 -26.062 -7.285 1 98 81 ARG A CA 1
ATOM 630 C C . ARG A 1 81 ? -6.988 -26.984 -6.645 1 98 81 ARG A C 1
ATOM 632 O O . ARG A 1 81 ? -8.031 -27.25 -7.238 1 98 81 ARG A O 1
ATOM 639 N N . SER A 1 82 ? -6.711 -27.547 -5.496 1 97.31 82 SER A N 1
ATOM 640 C CA . SER A 1 82 ? -7.656 -28.406 -4.789 1 97.31 82 SER A CA 1
ATOM 641 C C . SER A 1 82 ? -8.781 -27.594 -4.16 1 97.31 82 SER A C 1
ATOM 643 O O . SER A 1 82 ? -8.602 -26.406 -3.852 1 97.31 82 SER A O 1
ATOM 645 N N . VAL A 1 83 ? -9.867 -28.188 -3.908 1 96.06 83 VAL A N 1
ATOM 646 C CA . VAL A 1 83 ? -11.016 -27.547 -3.293 1 96.06 83 VAL A CA 1
ATOM 647 C C . VAL A 1 83 ? -10.656 -27.062 -1.891 1 96.06 83 VAL A C 1
ATOM 649 O O . VAL A 1 83 ? -11.102 -26 -1.459 1 96.06 83 VAL A O 1
ATOM 652 N N . HIS A 1 84 ? -9.844 -27.719 -1.184 1 94.94 84 HIS A N 1
ATOM 653 C CA . HIS A 1 84 ? -9.453 -27.391 0.181 1 94.94 84 HIS A CA 1
ATOM 654 C C . HIS A 1 84 ? -8.641 -26.109 0.222 1 94.94 84 HIS A C 1
ATOM 656 O O . HIS A 1 84 ? -8.578 -25.438 1.256 1 94.94 84 HIS A O 1
ATOM 662 N N . GLU A 1 85 ? -8.016 -25.828 -0.9 1 97.31 85 GLU A N 1
ATOM 663 C CA . GLU A 1 85 ? -7.188 -24.625 -0.934 1 97.31 85 GLU A CA 1
ATOM 664 C C . GLU A 1 85 ? -7.734 -23.594 -1.92 1 97.31 85 GLU A C 1
ATOM 666 O O . GLU A 1 85 ? -6.973 -22.859 -2.549 1 97.31 85 GLU A O 1
ATOM 671 N N . GLY A 1 86 ? -9.023 -23.656 -2.107 1 95.75 86 GLY A N 1
ATOM 672 C CA . GLY A 1 86 ? -9.688 -22.594 -2.83 1 95.75 86 GLY A CA 1
ATOM 673 C C . GLY A 1 86 ? -9.898 -22.906 -4.301 1 95.75 86 GLY A C 1
ATOM 674 O O . GLY A 1 86 ? -10.172 -22 -5.098 1 95.75 86 GLY A O 1
ATOM 675 N N . GLY A 1 87 ? -9.758 -24.219 -4.695 1 97.38 87 GLY A N 1
ATOM 676 C CA . GLY A 1 87 ? -10 -24.625 -6.07 1 97.38 87 GLY A CA 1
ATOM 677 C C . GLY A 1 87 ? -11.414 -25.109 -6.305 1 97.38 87 GLY A C 1
ATOM 678 O O . GLY A 1 87 ? -12.289 -24.922 -5.465 1 97.38 87 GLY A O 1
ATOM 679 N N . GLU A 1 88 ? -11.578 -25.625 -7.539 1 97.44 88 GLU A N 1
ATOM 680 C CA . GLU A 1 88 ? -12.875 -26.141 -7.961 1 97.44 88 GLU A CA 1
ATOM 681 C C . GLU A 1 88 ? -12.938 -27.656 -7.777 1 97.44 88 GLU A C 1
ATOM 683 O O . GLU A 1 88 ? -11.906 -28.328 -7.68 1 97.44 88 GLU A O 1
ATOM 688 N N . THR A 1 89 ? -14.195 -28.125 -7.648 1 96.75 89 THR A N 1
ATOM 689 C CA . THR A 1 89 ? -14.375 -29.578 -7.695 1 96.75 89 THR A CA 1
ATOM 690 C C . THR A 1 89 ? -14.008 -30.125 -9.078 1 96.75 89 THR A C 1
ATOM 692 O O . THR A 1 89 ? -14.43 -29.562 -10.094 1 96.75 89 THR A O 1
ATOM 695 N N . ILE A 1 90 ? -13.211 -31.188 -9.062 1 96.06 90 ILE A N 1
ATOM 696 C CA . ILE A 1 90 ? -12.773 -31.766 -10.328 1 96.06 90 ILE A CA 1
ATOM 697 C C . ILE A 1 90 ? -13.156 -33.25 -10.375 1 96.06 90 ILE A C 1
ATOM 699 O O . ILE A 1 90 ? -13.422 -33.844 -9.336 1 96.06 90 ILE A O 1
ATOM 703 N N . ASP A 1 91 ? -13.164 -33.844 -11.547 1 94.62 91 ASP A N 1
ATOM 704 C CA . ASP A 1 91 ? -13.672 -35.188 -11.742 1 94.62 91 ASP A CA 1
ATOM 705 C C . ASP A 1 91 ? -12.523 -36.219 -11.828 1 94.62 91 ASP A C 1
ATOM 707 O O . ASP A 1 91 ? -12.672 -37.281 -12.445 1 94.62 91 ASP A O 1
ATOM 711 N N . ILE A 1 92 ? -11.352 -35.875 -11.344 1 96.19 92 ILE A N 1
ATOM 712 C CA . ILE A 1 92 ? -10.234 -36.812 -11.297 1 96.19 92 ILE A CA 1
ATOM 713 C C . ILE A 1 92 ? -9.664 -36.844 -9.875 1 96.19 92 ILE A C 1
ATOM 715 O O . ILE A 1 92 ? -9.789 -35.906 -9.117 1 96.19 92 ILE A O 1
ATOM 719 N N . ASP A 1 93 ? -9.148 -38 -9.492 1 96.12 93 ASP A N 1
ATOM 720 C CA . ASP A 1 93 ? -8.539 -38.125 -8.172 1 96.12 93 ASP A CA 1
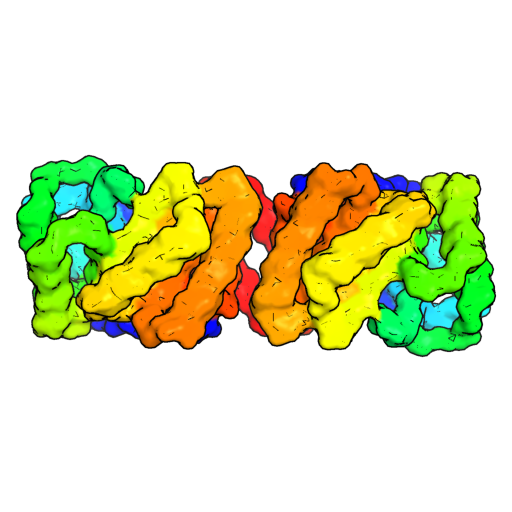ATOM 721 C C . ASP A 1 93 ? -7.094 -37.625 -8.195 1 96.12 93 ASP A C 1
ATOM 723 O O . ASP A 1 93 ? -6.605 -37.156 -9.227 1 96.12 93 ASP A O 1
ATOM 727 N N . GLU A 1 94 ? -6.383 -37.75 -7.082 1 97 94 GLU A N 1
ATOM 728 C CA . GLU A 1 94 ? -5.066 -37.125 -6.945 1 97 94 GLU A CA 1
ATOM 729 C C . GLU A 1 94 ? -4.031 -37.844 -7.809 1 97 94 GLU A C 1
ATOM 731 O O . GLU A 1 94 ? -3.107 -37.219 -8.328 1 97 94 GLU A O 1
ATOM 736 N N . GLU A 1 95 ? -4.156 -39.125 -7.957 1 96.75 95 GLU A N 1
ATOM 737 C CA . GLU A 1 95 ? -3.246 -39.875 -8.82 1 96.75 95 GLU A CA 1
ATOM 738 C C . GLU A 1 95 ? -3.371 -39.406 -10.273 1 96.75 95 GLU A C 1
ATOM 740 O O . GLU A 1 95 ? -2.363 -39.188 -10.945 1 96.75 95 GLU A O 1
ATOM 745 N N . ALA A 1 96 ? -4.59 -39.312 -10.711 1 97.38 96 ALA A N 1
ATOM 746 C CA . ALA A 1 96 ? -4.852 -38.812 -12.062 1 97.38 96 ALA A CA 1
ATOM 747 C C . ALA A 1 96 ? -4.363 -37.375 -12.234 1 97.38 96 ALA A C 1
ATOM 749 O O . ALA A 1 96 ? -3.867 -37 -13.297 1 97.38 96 ALA A O 1
ATOM 750 N N . LYS A 1 97 ? -4.516 -36.625 -11.211 1 97.81 97 LYS A N 1
ATOM 751 C CA . LYS A 1 97 ? -4.02 -35.25 -11.227 1 97.81 97 LYS A CA 1
ATOM 752 C C . LYS A 1 97 ? -2.516 -35.219 -11.469 1 97.81 97 LYS A C 1
ATOM 754 O O . LYS A 1 97 ? -2.035 -34.438 -12.297 1 97.81 97 LYS A O 1
ATOM 759 N N . VAL A 1 98 ? -1.796 -36 -10.773 1 98.19 98 VAL A N 1
ATOM 760 C CA . VAL A 1 98 ? -0.346 -36.062 -10.93 1 98.19 98 VAL A CA 1
ATOM 761 C C . VAL A 1 98 ? 0.004 -36.469 -12.359 1 98.19 98 VAL A C 1
ATOM 763 O O . VAL A 1 98 ? 0.917 -35.906 -12.961 1 98.19 98 VAL A O 1
ATOM 766 N N . GLU A 1 99 ? -0.738 -37.375 -12.922 1 97.81 99 GLU A N 1
ATOM 767 C CA . GLU A 1 99 ? -0.517 -37.781 -14.297 1 97.81 99 GLU A CA 1
ATOM 768 C C . GLU A 1 99 ? -0.744 -36.625 -15.266 1 97.81 99 GLU A C 1
ATOM 770 O O . GLU A 1 99 ? 0.039 -36.438 -16.203 1 97.81 99 GLU A O 1
ATOM 775 N N . VAL A 1 100 ? -1.793 -35.938 -15.047 1 98.12 100 VAL A N 1
ATOM 776 C CA . VAL A 1 100 ? -2.104 -34.75 -15.859 1 98.12 100 VAL A CA 1
ATOM 777 C C . VAL A 1 100 ? -0.954 -33.75 -15.797 1 98.12 100 VAL A C 1
ATOM 779 O O . VAL A 1 100 ? -0.507 -33.25 -16.828 1 98.12 100 VAL A O 1
ATOM 782 N N . LEU A 1 101 ? -0.457 -33.531 -14.609 1 98.56 101 LEU A N 1
ATOM 783 C CA . LEU A 1 101 ? 0.648 -32.594 -14.414 1 98.56 101 LEU A CA 1
ATOM 784 C C . LEU A 1 101 ? 1.89 -33.062 -15.172 1 98.56 101 LEU A C 1
ATOM 786 O O . LEU A 1 101 ? 2.582 -32.25 -15.789 1 98.56 101 LEU A O 1
ATOM 790 N N . GLN A 1 102 ? 2.115 -34.312 -15.102 1 98.19 102 GLN A N 1
ATOM 791 C CA . GLN A 1 102 ? 3.264 -34.875 -15.812 1 98.19 102 GLN A CA 1
ATOM 792 C C . GLN A 1 102 ? 3.113 -34.719 -17.312 1 98.19 102 GLN A C 1
ATOM 794 O O . GLN A 1 102 ? 4.074 -34.375 -18.016 1 98.19 102 GLN A O 1
ATOM 799 N N . GLN A 1 103 ? 1.943 -34.938 -17.812 1 97.69 103 GLN A N 1
ATOM 800 C CA . GLN A 1 103 ? 1.682 -34.781 -19.25 1 97.69 103 GLN A CA 1
ATOM 801 C C . GLN A 1 103 ? 1.821 -33.344 -19.703 1 97.69 103 GLN A C 1
ATOM 803 O O . GLN A 1 103 ? 2.369 -33.062 -20.766 1 97.69 103 GLN A O 1
ATOM 808 N N . ILE A 1 104 ? 1.323 -32.469 -18.922 1 97.88 104 ILE A N 1
ATOM 809 C CA . ILE A 1 104 ? 1.423 -31.047 -19.234 1 97.88 104 ILE A CA 1
ATOM 810 C C . ILE A 1 104 ? 2.889 -30.625 -19.234 1 97.88 104 ILE A C 1
ATOM 812 O O . ILE A 1 104 ? 3.322 -29.859 -20.109 1 97.88 104 ILE A O 1
ATOM 816 N N . ALA A 1 105 ? 3.65 -31.109 -18.25 1 97.94 105 ALA A N 1
ATOM 817 C CA . ALA A 1 105 ? 5.082 -30.812 -18.203 1 97.94 105 ALA A CA 1
ATOM 818 C C . ALA A 1 105 ? 5.773 -31.234 -19.5 1 97.94 105 ALA A C 1
ATOM 820 O O . ALA A 1 105 ? 6.641 -30.531 -20.016 1 97.94 105 ALA A O 1
ATOM 821 N N . ALA A 1 106 ? 5.359 -32.281 -20.031 1 97.19 106 ALA A N 1
ATOM 822 C CA . ALA A 1 106 ? 5.984 -32.875 -21.219 1 97.19 106 ALA A CA 1
ATOM 823 C C . ALA A 1 106 ? 5.559 -32.156 -22.484 1 97.19 106 ALA A C 1
ATOM 825 O O . ALA A 1 106 ? 6.211 -32.25 -23.531 1 97.19 106 ALA A O 1
ATOM 826 N N . SER A 1 107 ? 4.469 -31.438 -22.422 1 95.88 107 SER A N 1
ATOM 827 C CA . SER A 1 107 ? 3.879 -30.828 -23.609 1 95.88 107 SER A CA 1
ATOM 828 C C . SER A 1 107 ? 4.73 -29.672 -24.125 1 95.88 107 SER A C 1
ATOM 830 O O . SER A 1 107 ? 4.621 -29.266 -25.281 1 95.88 107 SER A O 1
ATOM 832 N N . GLY A 1 108 ? 5.492 -29.031 -23.172 1 95 108 GLY A N 1
ATOM 833 C CA . GLY A 1 108 ? 6.281 -27.875 -23.531 1 95 108 GLY A CA 1
ATOM 834 C C . GLY A 1 108 ? 5.469 -26.578 -23.562 1 95 108 GLY A C 1
ATOM 835 O O . GLY A 1 108 ? 5.996 -25.516 -23.875 1 95 108 GLY A O 1
ATOM 836 N N . SER A 1 109 ? 4.285 -26.609 -23.109 1 97.06 109 SER A N 1
ATOM 837 C CA . SER A 1 109 ? 3.377 -25.469 -23.25 1 97.06 109 SER A CA 1
ATOM 838 C C . SER A 1 109 ? 3.438 -24.562 -22.016 1 97.06 109 SER A C 1
ATOM 840 O O . SER A 1 109 ? 2.949 -23.438 -22.047 1 97.06 109 SER A O 1
ATOM 842 N N . VAL A 1 110 ? 4.039 -25 -20.922 1 98.19 110 VAL A N 1
ATOM 843 C CA . VAL A 1 110 ? 4.008 -24.234 -19.672 1 98.19 110 VAL A CA 1
ATOM 844 C C . VAL A 1 110 ? 5.426 -24.047 -19.141 1 98.19 110 VAL A C 1
ATOM 846 O O . VAL A 1 110 ? 6.352 -24.734 -19.578 1 98.19 110 VAL A O 1
ATOM 849 N N . SER A 1 111 ? 5.566 -23.109 -18.219 1 98.75 111 SER A N 1
ATOM 850 C CA . SER A 1 111 ? 6.879 -22.75 -17.688 1 98.75 111 SER A CA 1
ATOM 851 C C . SER A 1 111 ? 7.051 -23.266 -16.266 1 98.75 111 SER A C 1
ATOM 853 O O . SER A 1 111 ? 8.172 -23.328 -15.75 1 98.75 111 SER A O 1
ATOM 855 N N . ALA A 1 112 ? 5.91 -23.625 -15.633 1 98.88 112 ALA A N 1
ATOM 856 C CA . ALA A 1 112 ? 5.945 -24.078 -14.25 1 98.88 112 ALA A CA 1
ATOM 857 C C . ALA A 1 112 ? 4.676 -24.844 -13.891 1 98.88 112 ALA A C 1
ATOM 859 O O . ALA A 1 112 ? 3.637 -24.672 -14.531 1 98.88 112 ALA A O 1
ATOM 860 N N . LEU A 1 113 ? 4.809 -25.703 -12.938 1 98.88 113 LEU A N 1
ATOM 861 C CA . LEU A 1 113 ? 3.68 -26.359 -12.273 1 98.88 113 LEU A CA 1
ATOM 862 C C . LEU A 1 113 ? 3.533 -25.859 -10.844 1 98.88 113 LEU A C 1
ATOM 864 O O . LEU A 1 113 ? 4.527 -25.703 -10.133 1 98.88 113 LEU A O 1
ATOM 868 N N . ASP A 1 114 ? 2.385 -25.562 -10.461 1 98.88 114 ASP A N 1
ATOM 869 C CA . ASP A 1 114 ? 2.047 -25.281 -9.07 1 98.88 114 ASP A CA 1
ATOM 870 C C . ASP A 1 114 ? 1.39 -26.484 -8.406 1 98.88 114 ASP A C 1
ATOM 872 O O . ASP A 1 114 ? 0.337 -26.953 -8.852 1 98.88 114 ASP A O 1
ATOM 876 N N . TYR A 1 115 ? 2.004 -26.984 -7.445 1 98.81 115 TYR A N 1
ATOM 877 C CA . TYR A 1 115 ? 1.508 -28.172 -6.742 1 98.81 115 TYR A CA 1
ATOM 878 C C . TYR A 1 115 ? 1.517 -27.938 -5.234 1 98.81 115 TYR A C 1
ATOM 880 O O . TYR A 1 115 ? 2.453 -27.359 -4.691 1 98.81 115 TYR A O 1
ATOM 888 N N . GLU A 1 116 ? 0.488 -28.406 -4.578 1 98.75 116 GLU A N 1
ATOM 889 C CA . GLU A 1 116 ? 0.292 -28.078 -3.17 1 98.75 116 GLU A CA 1
ATOM 890 C C . GLU A 1 116 ? 1.268 -28.844 -2.283 1 98.75 116 GLU A C 1
ATOM 892 O O . GLU A 1 116 ? 1.42 -30.062 -2.424 1 98.75 116 GLU A O 1
ATOM 897 N N . TRP A 1 117 ? 1.822 -28.141 -1.402 1 98.12 117 TRP A N 1
ATOM 898 C CA . TRP A 1 117 ? 2.805 -28.625 -0.442 1 98.12 117 TRP A CA 1
ATOM 899 C C . TRP A 1 117 ? 2.191 -29.672 0.474 1 98.12 117 TRP A C 1
ATOM 901 O O . TRP A 1 117 ? 2.889 -30.578 0.952 1 98.12 117 TRP A O 1
ATOM 911 N N . SER A 1 118 ? 0.907 -29.656 0.714 1 96.56 118 SER A N 1
ATOM 912 C CA . SER A 1 118 ? 0.217 -30.5 1.675 1 96.56 118 SER A CA 1
ATOM 913 C C . SER A 1 118 ? 0.046 -31.922 1.133 1 96.56 118 SER A C 1
ATOM 915 O O . SER A 1 118 ? -0.311 -32.844 1.876 1 96.56 118 SER A O 1
ATOM 917 N N . ASN A 1 119 ? 0.295 -32.156 -0.181 1 97.44 119 ASN A N 1
ATOM 918 C CA . ASN A 1 119 ? 0.166 -33.5 -0.763 1 97.44 119 ASN A CA 1
ATOM 919 C C . ASN A 1 119 ? 1.253 -34.438 -0.253 1 97.44 119 ASN A C 1
ATOM 921 O O . ASN A 1 119 ? 2.246 -34 0.325 1 97.44 119 ASN A O 1
ATOM 925 N N . ASN A 1 120 ? 1.009 -35.719 -0.387 1 95.88 120 ASN A N 1
ATOM 926 C CA . ASN A 1 120 ? 1.997 -36.688 0.072 1 95.88 120 ASN A CA 1
ATOM 927 C C . ASN A 1 120 ? 3.338 -36.5 -0.632 1 95.88 120 ASN A C 1
ATOM 929 O O . ASN A 1 120 ? 3.379 -36.156 -1.814 1 95.88 120 ASN A O 1
ATOM 933 N N . ARG A 1 121 ? 4.379 -36.875 0.012 1 97.12 121 ARG A N 1
ATOM 934 C CA . ARG A 1 121 ? 5.746 -36.594 -0.418 1 97.12 121 ARG A CA 1
ATOM 935 C C . ARG A 1 121 ? 6.059 -37.312 -1.732 1 97.12 121 ARG A C 1
ATOM 937 O O . ARG A 1 121 ? 6.766 -36.75 -2.582 1 97.12 121 ARG A O 1
ATOM 944 N N . GLU A 1 122 ? 5.582 -38.438 -1.918 1 97.69 122 GLU A N 1
ATOM 945 C CA . GLU A 1 122 ? 5.84 -39.188 -3.137 1 97.69 122 GLU A CA 1
ATOM 946 C C . GLU A 1 122 ? 5.262 -38.5 -4.359 1 97.69 122 GLU A C 1
ATOM 948 O O . GLU A 1 122 ? 5.914 -38.406 -5.402 1 97.69 122 GLU A O 1
ATOM 953 N N . ARG A 1 123 ? 4.066 -38 -4.172 1 98.12 123 ARG A N 1
ATOM 954 C CA . ARG A 1 123 ? 3.42 -37.281 -5.262 1 98.12 123 ARG A CA 1
ATOM 955 C C . ARG A 1 123 ? 4.16 -35.969 -5.57 1 98.12 123 ARG A C 1
ATOM 957 O O . ARG A 1 123 ? 4.395 -35.656 -6.738 1 98.12 123 ARG A O 1
ATOM 964 N N . VAL A 1 124 ? 4.574 -35.281 -4.52 1 98.5 124 VAL A N 1
ATOM 965 C CA . VAL A 1 124 ? 5.32 -34.062 -4.684 1 98.5 124 VAL A CA 1
ATOM 966 C C . VAL A 1 124 ? 6.621 -34.312 -5.438 1 98.5 124 VAL A C 1
ATOM 968 O O . VAL A 1 124 ? 6.938 -33.625 -6.406 1 98.5 124 VAL A O 1
ATOM 971 N N . THR A 1 125 ? 7.27 -35.344 -5.074 1 98.19 125 THR A N 1
ATOM 972 C CA . THR A 1 125 ? 8.516 -35.719 -5.723 1 98.19 125 THR A CA 1
ATOM 973 C C . THR A 1 125 ? 8.281 -36.062 -7.188 1 98.19 125 THR A C 1
ATOM 975 O O . THR A 1 125 ? 9.078 -35.719 -8.055 1 98.19 125 THR A O 1
ATOM 978 N N . GLY A 1 126 ? 7.199 -36.781 -7.426 1 98.31 126 GLY A N 1
ATOM 979 C CA . GLY A 1 126 ? 6.844 -37.125 -8.797 1 98.31 126 GLY A CA 1
ATOM 980 C C . GLY A 1 126 ? 6.66 -35.906 -9.68 1 98.31 126 GLY A C 1
ATOM 981 O O . GLY A 1 126 ? 7.16 -35.875 -10.812 1 98.31 126 GLY A O 1
ATOM 982 N N . VAL A 1 127 ? 5.969 -34.938 -9.156 1 98.75 127 VAL A N 1
ATOM 983 C CA . VAL A 1 127 ? 5.719 -33.719 -9.898 1 98.75 127 VAL A CA 1
ATOM 984 C C . VAL A 1 127 ? 7.031 -32.969 -10.102 1 98.75 127 VAL A C 1
ATOM 986 O O . VAL A 1 127 ? 7.309 -32.469 -11.203 1 98.75 127 VAL A O 1
ATOM 989 N N . GLN A 1 128 ? 7.859 -32.875 -9.094 1 98.75 128 GLN A N 1
ATOM 990 C CA . GLN A 1 128 ? 9.148 -32.188 -9.188 1 98.75 128 GLN A CA 1
ATOM 991 C C . GLN A 1 128 ? 10.055 -32.875 -10.211 1 98.75 128 GLN A C 1
ATOM 993 O O . GLN A 1 128 ? 10.766 -32.188 -10.961 1 98.75 128 GLN A O 1
ATOM 998 N N . ASN A 1 129 ? 10.047 -34.156 -10.227 1 98.62 129 ASN A N 1
ATOM 999 C CA . ASN A 1 129 ? 10.844 -34.906 -11.203 1 98.62 129 ASN A CA 1
ATOM 1000 C C . ASN A 1 129 ? 10.398 -34.594 -12.633 1 98.62 129 ASN A C 1
ATOM 1002 O O . ASN A 1 129 ? 11.227 -34.469 -13.531 1 98.62 129 ASN A O 1
ATOM 1006 N N . ALA A 1 130 ? 9.078 -34.562 -12.812 1 98.56 130 ALA A N 1
ATOM 1007 C CA . ALA A 1 130 ? 8.562 -34.188 -14.125 1 98.56 130 ALA A CA 1
ATOM 1008 C C . ALA A 1 130 ? 9.047 -32.812 -14.547 1 98.56 130 ALA A C 1
ATOM 1010 O O . ALA A 1 130 ? 9.43 -32.594 -15.695 1 98.56 130 ALA A O 1
ATOM 1011 N N . CYS A 1 131 ? 9.055 -31.859 -13.609 1 98.69 131 CYS A N 1
ATOM 1012 C CA . CYS A 1 131 ? 9.531 -30.516 -13.883 1 98.69 131 CYS A CA 1
ATOM 1013 C C . CYS A 1 131 ? 11 -30.516 -14.281 1 98.69 131 CYS A C 1
ATOM 1015 O O . CYS A 1 131 ? 11.375 -29.938 -15.297 1 98.69 131 CYS A O 1
ATOM 1017 N N . ARG A 1 132 ? 11.789 -31.234 -13.555 1 98.25 132 ARG A N 1
ATOM 1018 C CA . ARG A 1 132 ? 13.219 -31.328 -13.836 1 98.25 132 ARG A CA 1
ATOM 1019 C C . ARG A 1 132 ? 13.469 -31.969 -15.195 1 98.25 132 ARG A C 1
ATOM 1021 O O . ARG A 1 132 ? 14.273 -31.453 -15.977 1 98.25 132 ARG A O 1
ATOM 1028 N N . LYS A 1 133 ? 12.789 -33 -15.43 1 98.31 133 LYS A N 1
ATOM 1029 C CA . LYS A 1 133 ? 12.969 -33.781 -16.656 1 98.31 133 LYS A CA 1
ATOM 1030 C C . LYS A 1 133 ? 12.688 -32.906 -17.891 1 98.31 133 LYS A C 1
ATOM 1032 O O . LYS A 1 133 ? 13.359 -33.031 -18.906 1 98.31 133 LYS A O 1
ATOM 1037 N N . HIS A 1 134 ? 11.75 -32.062 -17.766 1 97.88 134 HIS A N 1
ATOM 1038 C CA . HIS A 1 134 ? 11.32 -31.328 -18.938 1 97.88 134 HIS A CA 1
ATOM 1039 C C . HIS A 1 134 ? 11.766 -29.875 -18.875 1 97.88 134 HIS A C 1
ATOM 1041 O O . HIS A 1 134 ? 11.375 -29.062 -19.719 1 97.88 134 HIS A O 1
ATOM 1047 N N . GLY A 1 135 ? 12.523 -29.469 -17.828 1 97.69 135 GLY A N 1
ATOM 1048 C CA . GLY A 1 135 ? 13.188 -28.172 -17.766 1 97.69 135 GLY A CA 1
ATOM 1049 C C . GLY A 1 135 ? 12.242 -27.047 -17.406 1 97.69 135 GLY A C 1
ATOM 1050 O O . GLY A 1 135 ? 12.406 -25.922 -17.875 1 97.69 135 GLY A O 1
ATOM 1051 N N . ILE A 1 136 ? 11.188 -27.266 -16.672 1 98.44 136 ILE A N 1
ATOM 1052 C CA . ILE A 1 136 ? 10.289 -26.219 -16.203 1 98.44 136 ILE A CA 1
ATOM 1053 C C . ILE A 1 136 ? 10.359 -26.125 -14.68 1 98.44 136 ILE A C 1
ATOM 1055 O O . ILE A 1 136 ? 11.023 -26.938 -14.031 1 98.44 136 ILE A O 1
ATOM 1059 N N . LYS A 1 137 ? 9.812 -25.094 -14.094 1 98.88 137 LYS A N 1
ATOM 1060 C CA . LYS A 1 137 ? 9.953 -24.812 -12.664 1 98.88 137 LYS A CA 1
ATOM 1061 C C . LYS A 1 137 ? 8.812 -25.453 -11.867 1 98.88 137 LYS A C 1
ATOM 1063 O O . LYS A 1 137 ? 7.742 -25.719 -12.414 1 98.88 137 LYS A O 1
ATOM 1068 N N . CYS A 1 138 ? 9.062 -25.734 -10.625 1 98.88 138 CYS A N 1
ATOM 1069 C CA . CYS A 1 138 ? 8.062 -26.25 -9.703 1 98.88 138 CYS A CA 1
ATOM 1070 C C . CYS A 1 138 ? 7.801 -25.266 -8.57 1 98.88 138 CYS A C 1
ATOM 1072 O O . CYS A 1 138 ? 8.734 -24.844 -7.883 1 98.88 138 CYS A O 1
ATOM 1074 N N . ILE A 1 139 ? 6.598 -24.859 -8.359 1 98.94 139 ILE A N 1
ATOM 1075 C CA . ILE A 1 139 ? 6.133 -24.062 -7.234 1 98.94 139 ILE A CA 1
ATOM 1076 C C . ILE A 1 139 ? 5.426 -24.969 -6.223 1 98.94 139 ILE A C 1
ATOM 1078 O O . ILE A 1 139 ? 4.461 -25.656 -6.562 1 98.94 139 ILE A O 1
ATOM 1082 N N . LEU A 1 140 ? 5.918 -25.047 -5.059 1 98.88 140 LEU A N 1
ATOM 1083 C CA . LEU A 1 140 ? 5.188 -25.672 -3.959 1 98.88 140 LEU A CA 1
ATOM 1084 C C . LEU A 1 140 ? 4.375 -24.625 -3.188 1 98.88 140 LEU A C 1
ATOM 1086 O O . LEU A 1 140 ? 4.926 -23.641 -2.717 1 98.88 140 LEU A O 1
ATOM 1090 N N . SER A 1 141 ? 3.07 -24.875 -3.086 1 98.81 141 SER A N 1
ATOM 1091 C CA . SER A 1 141 ? 2.219 -23.797 -2.586 1 98.81 141 SER A CA 1
ATOM 1092 C C . SER A 1 141 ? 1.338 -24.281 -1.438 1 98.81 141 SER A C 1
ATOM 1094 O O . SER A 1 141 ? 1.108 -25.484 -1.288 1 98.81 141 SER A O 1
ATOM 1096 N N . TYR A 1 142 ? 0.966 -23.359 -0.615 1 98.81 142 TYR A N 1
ATOM 1097 C CA . TYR A 1 142 ? -0.035 -23.562 0.428 1 98.81 142 TYR A CA 1
ATOM 1098 C C . TYR A 1 142 ? -0.942 -22.344 0.546 1 98.81 142 TYR A C 1
ATOM 1100 O O . TYR A 1 142 ? -0.467 -21.203 0.542 1 98.81 142 TYR A O 1
ATOM 1108 N N . HIS A 1 143 ? -2.244 -22.594 0.618 1 98.69 143 HIS A N 1
ATOM 1109 C CA . HIS A 1 143 ? -3.256 -21.562 0.816 1 98.69 143 HIS A CA 1
ATOM 1110 C C . HIS A 1 143 ? -4.062 -21.812 2.084 1 98.69 143 HIS A C 1
ATOM 1112 O O . HIS A 1 143 ? -4.707 -22.859 2.213 1 98.69 143 HIS A O 1
ATOM 1118 N N . ASN A 1 144 ? -4.047 -20.969 3.031 1 98.44 144 ASN A N 1
ATOM 1119 C CA . ASN A 1 144 ? -4.914 -20.984 4.207 1 98.44 144 ASN A CA 1
ATOM 1120 C C . ASN A 1 144 ? -6.066 -20 4.07 1 98.44 144 ASN A C 1
ATOM 1122 O O . ASN A 1 144 ? -5.883 -18.797 4.277 1 98.44 144 ASN A O 1
ATOM 1126 N N . PHE A 1 145 ? -7.227 -20.484 3.783 1 96.75 145 PHE A N 1
ATOM 1127 C CA . PHE A 1 145 ? -8.367 -19.609 3.525 1 96.75 145 PHE A CA 1
ATOM 1128 C C . PHE A 1 145 ? -9.078 -19.25 4.824 1 96.75 145 PHE A C 1
ATOM 1130 O O . PHE A 1 145 ? -10.039 -18.484 4.816 1 96.75 145 PHE A O 1
ATOM 1137 N N . GLN A 1 146 ? -8.555 -19.781 5.895 1 96.88 146 GLN A N 1
ATOM 1138 C CA . GLN A 1 146 ? -9.25 -19.594 7.164 1 96.88 146 GLN A CA 1
ATOM 1139 C C . GLN A 1 146 ? -8.578 -18.5 8 1 96.88 146 GLN A C 1
ATOM 1141 O O . GLN A 1 146 ? -9.258 -17.719 8.664 1 96.88 146 GLN A O 1
ATOM 1146 N N . GLU A 1 147 ? -7.305 -18.484 8 1 98.38 147 GLU A N 1
ATOM 1147 C CA . GLU A 1 147 ? -6.609 -17.578 8.906 1 98.38 147 GLU A CA 1
ATOM 1148 C C . GLU A 1 147 ? -5.176 -17.328 8.453 1 98.38 147 GLU A C 1
ATOM 1150 O O . GLU A 1 147 ? -4.723 -17.906 7.461 1 98.38 147 GLU A O 1
ATOM 1155 N N . THR A 1 148 ? -4.527 -16.453 9.109 1 98.88 148 THR A N 1
ATOM 1156 C CA . THR A 1 148 ? -3.08 -16.297 9.07 1 98.88 148 THR A CA 1
ATOM 1157 C C . THR A 1 148 ? -2.42 -17 10.25 1 98.88 148 THR A C 1
ATOM 1159 O O . THR A 1 148 ? -2.648 -16.641 11.406 1 98.88 148 THR A O 1
ATOM 1162 N N . PRO A 1 149 ? -1.647 -18.016 9.922 1 98.75 149 PRO A N 1
ATOM 1163 C CA . PRO A 1 149 ? -0.94 -18.672 11.016 1 98.75 149 PRO A CA 1
ATOM 1164 C C . PRO A 1 149 ? -0.012 -17.719 11.773 1 98.75 149 PRO A C 1
ATOM 1166 O O . PRO A 1 149 ? 0.225 -16.594 11.328 1 98.75 149 PRO A O 1
ATOM 1169 N N . SER A 1 150 ? 0.448 -18.172 12.953 1 98.56 150 SER A N 1
ATOM 1170 C CA . SER A 1 150 ? 1.42 -17.391 13.703 1 98.56 150 SER A CA 1
ATOM 1171 C C . SER A 1 150 ? 2.697 -17.172 12.898 1 98.56 150 SER A C 1
ATOM 1173 O O . SER A 1 150 ? 2.957 -17.875 11.93 1 98.56 150 SER A O 1
ATOM 1175 N N . ARG A 1 151 ? 3.402 -16.156 13.312 1 98.25 151 ARG A N 1
ATOM 1176 C CA . ARG A 1 151 ? 4.691 -15.883 12.695 1 98.25 151 ARG A CA 1
ATOM 1177 C C . ARG A 1 151 ? 5.555 -17.141 12.641 1 98.25 151 ARG A C 1
ATOM 1179 O O . ARG A 1 151 ? 6.082 -17.484 11.578 1 98.25 151 ARG A O 1
ATOM 1186 N N . GLU A 1 152 ? 5.684 -17.828 13.695 1 98.56 152 GLU A N 1
ATOM 1187 C CA . GLU A 1 152 ? 6.516 -19.016 13.797 1 98.56 152 GLU A CA 1
ATOM 1188 C C . GLU A 1 152 ? 6.023 -20.109 12.859 1 98.56 152 GLU A C 1
ATOM 1190 O O . GLU A 1 152 ? 6.824 -20.797 12.219 1 98.56 152 GLU A O 1
ATOM 1195 N N . GLU A 1 153 ? 4.777 -20.234 12.789 1 98.75 153 GLU A N 1
ATOM 1196 C CA . GLU A 1 153 ? 4.195 -21.281 11.938 1 98.75 153 GLU A CA 1
ATOM 1197 C C . GLU A 1 153 ? 4.426 -20.969 10.461 1 98.75 153 GLU A C 1
ATOM 1199 O O . GLU A 1 153 ? 4.738 -21.875 9.68 1 98.75 153 GLU A O 1
ATOM 1204 N N . MET A 1 154 ? 4.25 -19.734 10.062 1 98.88 154 MET A N 1
ATOM 1205 C CA . MET A 1 154 ? 4.496 -19.375 8.672 1 98.88 154 MET A CA 1
ATOM 1206 C C . MET A 1 154 ? 5.953 -19.609 8.297 1 98.88 154 MET A C 1
ATOM 1208 O O . MET A 1 154 ? 6.242 -20.141 7.223 1 98.88 154 MET A O 1
ATOM 1212 N N . ILE A 1 155 ? 6.828 -19.219 9.219 1 98.75 155 ILE A N 1
ATOM 1213 C CA . ILE A 1 155 ? 8.25 -19.438 8.992 1 98.75 155 ILE A CA 1
ATOM 1214 C C . ILE A 1 155 ? 8.531 -20.938 8.867 1 98.75 155 ILE A C 1
ATOM 1216 O O . ILE A 1 155 ? 9.234 -21.375 7.949 1 98.75 155 ILE A O 1
ATOM 1220 N N . ARG A 1 156 ? 7.977 -21.719 9.711 1 98.56 156 ARG A N 1
ATOM 1221 C CA . ARG A 1 156 ? 8.148 -23.172 9.672 1 98.56 156 ARG A CA 1
ATOM 1222 C C . ARG A 1 156 ? 7.66 -23.75 8.344 1 98.56 156 ARG A C 1
ATOM 1224 O O . ARG A 1 156 ? 8.344 -24.562 7.727 1 98.56 156 ARG A O 1
ATOM 1231 N N . MET A 1 157 ? 6.508 -23.344 7.91 1 98.62 157 MET A N 1
ATOM 1232 C CA . MET A 1 157 ? 5.926 -23.844 6.664 1 98.62 157 MET A CA 1
ATOM 1233 C C . MET A 1 157 ? 6.844 -23.547 5.484 1 98.62 157 MET A C 1
ATOM 1235 O O . MET A 1 157 ? 7.133 -24.453 4.684 1 98.62 157 MET A O 1
ATOM 1239 N N . LEU A 1 158 ? 7.34 -22.344 5.414 1 98.81 158 LEU A N 1
ATOM 1240 C CA . LEU A 1 158 ? 8.195 -21.953 4.297 1 98.81 158 LEU A CA 1
ATOM 1241 C C . LEU A 1 158 ? 9.531 -22.688 4.352 1 98.81 158 LEU A C 1
ATOM 1243 O O . LEU A 1 158 ? 10.07 -23.078 3.318 1 98.81 158 LEU A O 1
ATOM 1247 N N . LYS A 1 159 ? 10.062 -22.859 5.512 1 98.62 159 LYS A N 1
ATOM 1248 C CA . LYS A 1 159 ? 11.297 -23.625 5.66 1 98.62 159 LYS A CA 1
ATOM 1249 C C . LYS A 1 159 ? 11.102 -25.094 5.27 1 98.62 159 LYS A C 1
ATOM 1251 O O . LYS A 1 159 ? 11.969 -25.688 4.641 1 98.62 159 LYS A O 1
ATOM 1256 N N . GLU A 1 160 ? 10 -25.656 5.637 1 98.38 160 GLU A N 1
ATOM 1257 C CA . GLU A 1 160 ? 9.695 -27.031 5.25 1 98.38 160 GLU A CA 1
ATOM 1258 C C . GLU A 1 160 ? 9.555 -27.156 3.736 1 98.38 160 GLU A C 1
ATOM 1260 O O . GLU A 1 160 ? 10 -28.141 3.148 1 98.38 160 GLU A O 1
ATOM 1265 N N . MET A 1 161 ? 8.906 -26.188 3.111 1 98.56 161 MET A N 1
ATOM 1266 C CA . MET A 1 161 ? 8.859 -26.188 1.652 1 98.56 161 MET A CA 1
ATOM 1267 C C . MET A 1 161 ? 10.266 -26.172 1.062 1 98.56 161 MET A C 1
ATOM 1269 O O . MET A 1 161 ? 10.562 -26.938 0.134 1 98.56 161 MET A O 1
ATOM 1273 N N . ALA A 1 162 ? 11.102 -25.375 1.646 1 98.44 162 ALA A N 1
ATOM 1274 C CA . ALA A 1 162 ? 12.469 -25.234 1.147 1 98.44 162 ALA A CA 1
ATOM 1275 C C . ALA A 1 162 ? 13.219 -26.562 1.246 1 98.44 162 ALA A C 1
ATOM 1277 O O . ALA A 1 162 ? 14.047 -26.875 0.386 1 98.44 162 ALA A O 1
ATOM 1278 N N . GLU A 1 163 ? 12.977 -27.266 2.238 1 97.75 163 GLU A N 1
ATOM 1279 C CA . GLU A 1 163 ? 13.633 -28.562 2.439 1 97.75 163 GLU A CA 1
ATOM 1280 C C . GLU A 1 163 ? 13.336 -29.516 1.292 1 97.75 163 GLU A C 1
ATOM 1282 O O . GLU A 1 163 ? 14.125 -30.422 1.006 1 97.75 163 GLU A O 1
ATOM 1287 N N . GLN A 1 164 ? 12.227 -29.312 0.643 1 97.75 164 GLN A N 1
ATOM 1288 C CA . GLN A 1 164 ? 11.844 -30.188 -0.469 1 97.75 164 GLN A CA 1
ATOM 1289 C C . GLN A 1 164 ? 12.445 -29.688 -1.782 1 97.75 164 GLN A C 1
ATOM 1291 O O . GLN A 1 164 ? 12.258 -30.312 -2.828 1 97.75 164 GLN A O 1
ATOM 1296 N N . LYS A 1 165 ? 13.031 -28.516 -1.797 1 97.56 165 LYS A N 1
ATOM 1297 C CA . LYS A 1 165 ? 13.859 -27.953 -2.854 1 97.56 165 LYS A CA 1
ATOM 1298 C C . LYS A 1 165 ? 13.039 -27.656 -4.102 1 97.56 165 LYS A C 1
ATOM 1300 O O . LYS A 1 165 ? 13.43 -28.031 -5.211 1 97.56 165 LYS A O 1
ATOM 1305 N N . PRO A 1 166 ? 11.883 -27.047 -3.953 1 98.56 166 PRO A N 1
ATOM 1306 C CA . PRO A 1 166 ? 11.227 -26.5 -5.141 1 98.56 166 PRO A CA 1
ATOM 1307 C C . PRO A 1 166 ? 11.953 -25.281 -5.711 1 98.56 166 PRO A C 1
ATOM 1309 O O . PRO A 1 166 ? 12.938 -24.812 -5.125 1 98.56 166 PRO A O 1
ATOM 1312 N N . ASP A 1 167 ? 11.555 -24.891 -6.871 1 98.69 167 ASP A N 1
ATOM 1313 C CA . ASP A 1 167 ? 12.117 -23.656 -7.422 1 98.69 167 ASP A CA 1
ATOM 1314 C C . ASP A 1 167 ? 11.555 -22.438 -6.699 1 98.69 167 ASP A C 1
ATOM 1316 O O . ASP A 1 167 ? 12.266 -21.438 -6.504 1 98.69 167 ASP A O 1
ATOM 1320 N N . TYR A 1 168 ? 10.289 -22.453 -6.277 1 98.75 168 TYR A N 1
ATOM 1321 C CA . TYR A 1 168 ? 9.625 -21.391 -5.543 1 98.75 168 TYR A CA 1
ATOM 1322 C C . TYR A 1 168 ? 8.719 -21.969 -4.453 1 98.75 168 TYR A C 1
ATOM 1324 O O . TYR A 1 168 ? 8.109 -23.016 -4.633 1 98.75 168 TYR A O 1
ATOM 1332 N N . GLY A 1 169 ? 8.664 -21.281 -3.328 1 98.88 169 GLY A N 1
ATOM 1333 C CA . GLY A 1 169 ? 7.637 -21.531 -2.322 1 98.88 169 GLY A CA 1
ATOM 1334 C C . GLY A 1 169 ? 6.559 -20.469 -2.301 1 98.88 169 GLY A C 1
ATOM 1335 O O . GLY A 1 169 ? 6.848 -19.281 -2.453 1 98.88 169 GLY A O 1
ATOM 1336 N N . LYS A 1 170 ? 5.32 -20.891 -2.164 1 98.88 170 LYS A N 1
ATOM 1337 C CA . LYS A 1 170 ? 4.199 -19.953 -2.17 1 98.88 170 LYS A CA 1
ATOM 1338 C C . LYS A 1 170 ? 3.328 -20.125 -0.929 1 98.88 170 LYS A C 1
ATOM 1340 O O . LYS A 1 170 ? 2.928 -21.234 -0.598 1 98.88 170 LYS A O 1
ATOM 1345 N N . LEU A 1 171 ? 3.105 -19.078 -0.261 1 98.88 171 LEU A N 1
ATOM 1346 C CA . LEU A 1 171 ? 2.23 -19.062 0.906 1 98.88 171 LEU A CA 1
ATOM 1347 C C . LEU A 1 171 ? 1.194 -17.938 0.784 1 98.88 171 LEU A C 1
ATOM 1349 O O . LEU A 1 171 ? 1.547 -16.766 0.746 1 98.88 171 LEU A O 1
ATOM 1353 N N . ALA A 1 172 ? -0.072 -18.266 0.677 1 98.62 172 ALA A N 1
ATOM 1354 C CA . ALA A 1 172 ? -1.199 -17.344 0.706 1 98.62 172 ALA A CA 1
ATOM 1355 C C . ALA A 1 172 ? -2.059 -17.562 1.947 1 98.62 172 ALA A C 1
ATOM 1357 O O . ALA A 1 172 ? -2.436 -18.688 2.258 1 98.62 172 ALA A O 1
ATOM 1358 N N . VAL A 1 173 ? -2.365 -16.484 2.666 1 98.81 173 VAL A N 1
ATOM 1359 C CA . VAL A 1 173 ? -3.072 -16.641 3.934 1 98.81 173 VAL A CA 1
ATOM 1360 C C . VAL A 1 173 ? -4.266 -15.688 3.977 1 98.81 173 VAL A C 1
ATOM 1362 O O . VAL A 1 173 ? -4.32 -14.711 3.219 1 98.81 173 VAL A O 1
ATOM 1365 N N . MET A 1 174 ? -5.215 -16.016 4.883 1 98.19 174 MET A N 1
ATOM 1366 C CA . MET A 1 174 ? -6.398 -15.18 5.09 1 98.19 174 MET A CA 1
ATOM 1367 C C . MET A 1 174 ? -6.25 -14.328 6.348 1 98.19 174 MET A C 1
ATOM 1369 O O . MET A 1 174 ? -6.402 -14.836 7.465 1 98.19 174 MET A O 1
ATOM 1373 N N . PRO A 1 175 ? -6.012 -13.008 6.141 1 98.19 175 PRO A N 1
ATOM 1374 C CA . PRO A 1 175 ? -5.879 -12.164 7.332 1 98.19 175 PRO A CA 1
ATOM 1375 C C . PRO A 1 175 ? -7.219 -11.883 8.016 1 98.19 175 PRO A C 1
ATOM 1377 O O . PRO A 1 175 ? -8.242 -11.75 7.336 1 98.19 175 PRO A O 1
ATOM 1380 N N . GLN A 1 176 ? -7.199 -11.805 9.297 1 97.81 176 GLN A N 1
ATOM 1381 C CA . GLN A 1 176 ? -8.391 -11.484 10.078 1 97.81 176 GLN A CA 1
ATOM 1382 C C . GLN A 1 176 ? -8.32 -10.055 10.625 1 97.81 176 GLN A C 1
ATOM 1384 O O . GLN A 1 176 ? -9.312 -9.523 11.109 1 97.81 176 GLN A O 1
ATOM 1389 N N . ASN A 1 177 ? -7.203 -9.508 10.648 1 96.94 177 ASN A N 1
ATOM 1390 C CA . ASN A 1 177 ? -6.949 -8.141 11.094 1 96.94 177 ASN A CA 1
ATOM 1391 C C . ASN A 1 177 ? -5.68 -7.574 10.469 1 96.94 177 ASN A C 1
ATOM 1393 O O . ASN A 1 177 ? -4.973 -8.281 9.742 1 96.94 177 ASN A O 1
ATOM 1397 N N . ASN A 1 178 ? -5.395 -6.371 10.75 1 96.75 178 ASN A N 1
ATOM 1398 C CA . ASN A 1 178 ? -4.246 -5.684 10.172 1 96.75 178 ASN A CA 1
ATOM 1399 C C . ASN A 1 178 ? -2.932 -6.289 10.648 1 96.75 178 ASN A C 1
ATOM 1401 O O . ASN A 1 178 ? -1.95 -6.324 9.906 1 96.75 178 ASN A O 1
ATOM 1405 N N . THR A 1 179 ? -2.922 -6.688 11.828 1 96.75 179 THR A N 1
ATOM 1406 C CA . THR A 1 179 ? -1.718 -7.293 12.391 1 96.75 179 THR A CA 1
ATOM 1407 C C . THR A 1 179 ? -1.304 -8.523 11.586 1 96.75 179 THR A C 1
ATOM 1409 O O . THR A 1 179 ? -0.114 -8.742 11.352 1 96.75 179 THR A O 1
ATOM 1412 N N . ASP A 1 180 ? -2.285 -9.328 11.164 1 98.56 180 ASP A N 1
ATOM 1413 C CA . ASP A 1 180 ? -2.021 -10.484 10.312 1 98.56 180 ASP A CA 1
ATOM 1414 C C . ASP A 1 180 ? -1.282 -10.07 9.047 1 98.56 180 ASP A C 1
ATOM 1416 O O . ASP A 1 180 ? -0.336 -10.742 8.625 1 98.56 180 ASP A O 1
ATOM 1420 N N . VAL A 1 181 ? -1.712 -8.977 8.469 1 98.56 181 VAL A N 1
ATOM 1421 C CA . VAL A 1 181 ? -1.145 -8.477 7.223 1 98.56 181 VAL A CA 1
ATOM 1422 C C . VAL A 1 181 ? 0.313 -8.078 7.441 1 98.56 181 VAL A C 1
ATOM 1424 O O . VAL A 1 181 ? 1.195 -8.492 6.684 1 98.56 181 VAL A O 1
ATOM 1427 N N . LEU A 1 182 ? 0.528 -7.316 8.484 1 98.44 182 LEU A N 1
ATOM 1428 C CA . LEU A 1 182 ? 1.878 -6.855 8.789 1 98.44 182 LEU A CA 1
ATOM 1429 C C . LEU A 1 182 ? 2.793 -8.031 9.117 1 98.44 182 LEU A C 1
ATOM 1431 O O . LEU A 1 182 ? 3.971 -8.023 8.758 1 98.44 182 LEU A O 1
ATOM 1435 N N . GLN A 1 183 ? 2.229 -8.984 9.781 1 98.38 183 GLN A N 1
ATOM 1436 C CA . GLN A 1 183 ? 3.008 -10.164 10.141 1 98.38 183 GLN A CA 1
ATOM 1437 C C . GLN A 1 183 ? 3.457 -10.93 8.898 1 98.38 183 GLN A C 1
ATOM 1439 O O . GLN A 1 183 ? 4.59 -11.406 8.836 1 98.38 183 GLN A O 1
ATOM 1444 N N . LEU A 1 184 ? 2.613 -11.047 7.961 1 98.88 184 LEU A N 1
ATOM 1445 C CA . LEU A 1 184 ? 2.992 -11.727 6.73 1 98.88 184 LEU A CA 1
ATOM 1446 C C . LEU A 1 184 ? 4.133 -11 6.031 1 98.88 184 LEU A C 1
ATOM 1448 O O . LEU A 1 184 ? 5.086 -11.625 5.559 1 98.88 184 LEU A O 1
ATOM 1452 N N . LEU A 1 185 ? 4.02 -9.688 5.969 1 98.75 185 LEU A N 1
ATOM 1453 C CA . LEU A 1 185 ? 5.07 -8.914 5.32 1 98.75 185 LEU A CA 1
ATOM 1454 C C . LEU A 1 185 ? 6.391 -9.062 6.066 1 98.75 185 LEU A C 1
ATOM 1456 O O . LEU A 1 185 ? 7.449 -9.203 5.445 1 98.75 185 LEU A O 1
ATOM 1460 N N . ASP A 1 186 ? 6.27 -9.047 7.367 1 98.25 186 ASP A N 1
ATOM 1461 C CA . ASP A 1 186 ? 7.461 -9.219 8.195 1 98.25 186 ASP A CA 1
ATOM 1462 C C . ASP A 1 186 ? 8.094 -10.586 7.965 1 98.25 186 ASP A C 1
ATOM 1464 O O . ASP A 1 186 ? 9.312 -10.695 7.809 1 98.25 186 ASP A O 1
ATOM 1468 N N . VAL A 1 187 ? 7.301 -11.617 7.938 1 98.75 187 VAL A N 1
ATOM 1469 C CA . VAL A 1 187 ? 7.758 -12.977 7.684 1 98.75 187 VAL A CA 1
ATOM 1470 C C . VAL A 1 187 ? 8.375 -13.062 6.289 1 98.75 187 VAL A C 1
ATOM 1472 O O . VAL A 1 187 ? 9.414 -13.703 6.102 1 98.75 187 VAL A O 1
ATOM 1475 N N . THR A 1 188 ? 7.75 -12.43 5.309 1 98.75 188 THR A N 1
ATOM 1476 C CA . THR A 1 188 ? 8.266 -12.414 3.941 1 98.75 188 THR A CA 1
ATOM 1477 C C . THR A 1 188 ? 9.68 -11.859 3.904 1 98.75 188 THR A C 1
ATOM 1479 O O . THR A 1 188 ? 10.578 -12.453 3.297 1 98.75 188 THR A O 1
ATOM 1482 N N . GLU A 1 189 ? 9.875 -10.773 4.586 1 97.94 189 GLU A N 1
ATOM 1483 C CA . GLU A 1 189 ? 11.188 -10.141 4.621 1 97.94 189 GLU A CA 1
ATOM 1484 C C . GLU A 1 189 ? 12.219 -11.047 5.293 1 97.94 189 GLU A C 1
ATOM 1486 O O . GLU A 1 189 ? 13.328 -11.227 4.781 1 97.94 189 GLU A O 1
ATOM 1491 N N . GLU A 1 190 ? 11.828 -11.578 6.391 1 97.44 190 GLU A N 1
ATOM 1492 C CA . GLU A 1 190 ? 12.742 -12.438 7.137 1 97.44 190 GLU A CA 1
ATOM 1493 C C . GLU A 1 190 ? 13.156 -13.656 6.312 1 97.44 190 GLU A C 1
ATOM 1495 O O . GLU A 1 190 ? 14.336 -13.977 6.227 1 97.44 190 GLU A O 1
ATOM 1500 N N . ILE A 1 191 ? 12.219 -14.328 5.703 1 97.94 191 ILE A N 1
ATOM 1501 C CA . ILE A 1 191 ? 12.469 -15.547 4.938 1 97.94 191 ILE A CA 1
ATOM 1502 C C . ILE A 1 191 ? 13.297 -15.211 3.697 1 97.94 191 ILE A C 1
ATOM 1504 O O . ILE A 1 191 ? 14.219 -15.953 3.336 1 97.94 191 ILE A O 1
ATOM 1508 N N . THR A 1 192 ? 12.992 -14.117 3.088 1 97.88 192 THR A N 1
ATOM 1509 C CA . THR A 1 192 ? 13.734 -13.688 1.907 1 97.88 192 THR A CA 1
ATOM 1510 C C . THR A 1 192 ? 15.211 -13.492 2.236 1 97.88 192 THR A C 1
ATOM 1512 O O . THR A 1 192 ? 16.078 -13.828 1.428 1 97.88 192 THR A O 1
ATOM 1515 N N . SER A 1 193 ? 15.5 -13.039 3.396 1 96 193 SER A N 1
ATOM 1516 C CA . SER A 1 193 ? 16.875 -12.781 3.809 1 96 193 SER A CA 1
ATOM 1517 C C . SER A 1 193 ? 17.562 -14.062 4.254 1 96 193 SER A C 1
ATOM 1519 O O . SER A 1 193 ? 18.797 -14.18 4.168 1 96 193 SER A O 1
ATOM 1521 N N . SER A 1 194 ? 16.828 -15.039 4.613 1 95.88 194 SER A N 1
ATOM 1522 C CA . SER A 1 194 ? 17.438 -16.188 5.277 1 95.88 194 SER A CA 1
ATOM 1523 C C . SER A 1 194 ? 17.453 -17.406 4.363 1 95.88 194 SER A C 1
ATOM 1525 O O . SER A 1 194 ? 18.281 -18.312 4.551 1 95.88 194 SER A O 1
ATOM 1527 N N . LEU A 1 195 ? 16.531 -17.5 3.414 1 95.81 195 LEU A N 1
ATOM 1528 C CA . LEU A 1 195 ? 16.438 -18.641 2.518 1 95.81 195 LEU A CA 1
ATOM 1529 C C . LEU A 1 195 ? 16.891 -18.266 1.106 1 95.81 195 LEU A C 1
ATOM 1531 O O . LEU A 1 195 ? 16.625 -17.156 0.645 1 95.81 195 LEU A O 1
ATOM 1535 N N . GLU A 1 196 ? 17.484 -19.203 0.468 1 96.06 196 GLU A N 1
ATOM 1536 C CA . GLU A 1 196 ? 17.828 -19.031 -0.938 1 96.06 196 GLU A CA 1
ATOM 1537 C C . GLU A 1 196 ? 16.609 -19.172 -1.837 1 96.06 196 GLU A C 1
ATOM 1539 O O . GLU A 1 196 ? 16.484 -18.484 -2.85 1 96.06 196 GLU A O 1
ATOM 1544 N N . MET A 1 197 ? 15.68 -20.062 -1.477 1 97.5 197 MET A N 1
ATOM 1545 C CA . MET A 1 197 ? 14.469 -20.281 -2.254 1 97.5 197 MET A CA 1
ATOM 1546 C C . MET A 1 197 ? 13.641 -19 -2.336 1 97.5 197 MET A C 1
ATOM 1548 O O . MET A 1 197 ? 13.203 -18.484 -1.312 1 97.5 197 MET A O 1
ATOM 1552 N N . PRO A 1 198 ? 13.438 -18.484 -3.531 1 98.69 198 PRO A N 1
ATOM 1553 C CA . PRO A 1 198 ? 12.508 -17.344 -3.627 1 98.69 198 PRO A CA 1
ATOM 1554 C C . PRO A 1 198 ? 11.078 -17.719 -3.219 1 98.69 198 PRO A C 1
ATOM 1556 O O . PRO A 1 198 ? 10.656 -18.859 -3.408 1 98.69 198 PRO A O 1
ATOM 1559 N N . ILE A 1 199 ? 10.414 -16.75 -2.623 1 98.81 199 ILE A N 1
ATOM 1560 C CA . ILE A 1 199 ? 9.086 -17.078 -2.104 1 98.81 199 ILE A CA 1
ATOM 1561 C C . ILE A 1 199 ? 8.055 -16.125 -2.713 1 98.81 199 ILE A C 1
ATOM 1563 O O . ILE A 1 199 ? 8.391 -15.023 -3.152 1 98.81 199 ILE A O 1
ATOM 1567 N N . ILE A 1 200 ? 6.828 -16.594 -2.826 1 98.88 200 ILE A N 1
ATOM 1568 C CA . ILE A 1 200 ? 5.617 -15.875 -3.203 1 98.88 200 ILE A CA 1
ATOM 1569 C C . ILE A 1 200 ? 4.656 -15.82 -2.016 1 98.88 200 ILE A C 1
ATOM 1571 O O . ILE A 1 200 ? 4.141 -16.844 -1.581 1 98.88 200 ILE A O 1
ATOM 1575 N N . THR A 1 201 ? 4.461 -14.617 -1.458 1 98.81 201 THR A N 1
ATOM 1576 C CA . THR A 1 201 ? 3.549 -14.523 -0.325 1 98.81 201 THR A CA 1
ATOM 1577 C C . THR A 1 201 ? 2.479 -13.469 -0.58 1 98.81 201 THR A C 1
ATOM 1579 O O . THR A 1 201 ? 2.729 -12.477 -1.272 1 98.81 201 THR A O 1
ATOM 1582 N N . MET A 1 202 ? 1.316 -13.719 -0.009 1 97.94 202 MET A N 1
ATOM 1583 C CA . MET A 1 202 ? 0.261 -12.711 -0.068 1 97.94 202 MET A CA 1
ATOM 1584 C C . MET A 1 202 ? -0.796 -12.969 1 1 97.94 202 MET A C 1
ATOM 1586 O O . MET A 1 202 ? -1.039 -14.117 1.376 1 97.94 202 MET A O 1
ATOM 1590 N N . ALA A 1 203 ? -1.332 -11.93 1.506 1 97.94 203 ALA A N 1
ATOM 1591 C CA . ALA A 1 203 ? -2.564 -11.984 2.289 1 97.94 203 ALA A CA 1
ATOM 1592 C C . ALA A 1 203 ? -3.787 -11.773 1.401 1 97.94 203 ALA A C 1
ATOM 1594 O O . ALA A 1 203 ? -3.871 -10.789 0.67 1 97.94 203 ALA A O 1
ATOM 1595 N N . MET A 1 204 ? -4.688 -12.688 1.525 1 95.38 204 MET A N 1
ATOM 1596 C CA . MET A 1 204 ? -5.816 -12.695 0.601 1 95.38 204 MET A CA 1
ATOM 1597 C C . MET A 1 204 ? -6.934 -11.781 1.098 1 95.38 204 MET A C 1
ATOM 1599 O O . MET A 1 204 ? -6.93 -11.367 2.258 1 95.38 204 MET A O 1
ATOM 1603 N N . GLY A 1 205 ? -7.852 -11.43 0.104 1 92.19 205 GLY A N 1
ATOM 1604 C CA . GLY A 1 205 ? -8.984 -10.586 0.432 1 92.19 205 GLY A CA 1
ATOM 1605 C C . GLY A 1 205 ? -8.641 -9.102 0.444 1 92.19 205 GLY A C 1
ATOM 1606 O O . GLY A 1 205 ? -7.484 -8.734 0.225 1 92.19 205 GLY A O 1
ATOM 1607 N N . PRO A 1 206 ? -9.68 -8.312 0.699 1 90.69 206 PRO A N 1
ATOM 1608 C CA . PRO A 1 206 ? -9.477 -6.859 0.673 1 90.69 206 PRO A CA 1
ATOM 1609 C C . PRO A 1 206 ? -8.5 -6.383 1.749 1 90.69 206 PRO A C 1
ATOM 1611 O O . PRO A 1 206 ? -7.711 -5.465 1.51 1 90.69 206 PRO A O 1
ATOM 1614 N N . LEU A 1 207 ? -8.508 -7.047 2.875 1 93.81 207 LEU A N 1
ATOM 1615 C CA . LEU A 1 207 ? -7.645 -6.656 3.988 1 93.81 207 LEU A CA 1
ATOM 1616 C C . LEU A 1 207 ? -6.176 -6.812 3.621 1 93.81 207 LEU A C 1
ATOM 1618 O O . LEU A 1 207 ? -5.328 -6.039 4.082 1 93.81 207 LEU A O 1
ATOM 1622 N N . GLY A 1 208 ? -5.902 -7.734 2.748 1 96.06 208 GLY A N 1
ATOM 1623 C CA . GLY A 1 208 ? -4.523 -8.047 2.414 1 96.06 208 GLY A CA 1
ATOM 1624 C C . GLY A 1 208 ? -4.035 -7.332 1.168 1 96.06 208 GLY A C 1
ATOM 1625 O O . GLY A 1 208 ? -2.932 -7.602 0.684 1 96.06 208 GLY A O 1
ATOM 1626 N N . GLY A 1 209 ? -4.832 -6.449 0.654 1 94.94 209 GLY A N 1
ATOM 1627 C CA . GLY A 1 209 ? -4.555 -5.824 -0.629 1 94.94 209 GLY A CA 1
ATOM 1628 C C . GLY A 1 209 ? -3.168 -5.211 -0.709 1 94.94 209 GLY A C 1
ATOM 1629 O O . GLY A 1 209 ? -2.508 -5.289 -1.748 1 94.94 209 GLY A O 1
ATOM 1630 N N . ILE A 1 210 ? -2.67 -4.703 0.368 1 95.75 210 ILE A N 1
ATOM 1631 C CA . ILE A 1 210 ? -1.391 -4.004 0.36 1 95.75 210 ILE A CA 1
ATOM 1632 C C . ILE A 1 210 ? -0.262 -4.996 0.089 1 95.75 210 ILE A C 1
ATOM 1634 O O . ILE A 1 210 ? 0.777 -4.629 -0.465 1 95.75 210 ILE A O 1
ATOM 1638 N N . THR A 1 211 ? -0.453 -6.266 0.494 1 97.31 211 THR A N 1
ATOM 1639 C CA . THR A 1 211 ? 0.582 -7.262 0.233 1 97.31 211 THR A CA 1
ATOM 1640 C C . THR A 1 211 ? 0.699 -7.539 -1.263 1 97.31 211 THR A C 1
ATOM 1642 O O . THR A 1 211 ? 1.765 -7.926 -1.746 1 97.31 211 THR A O 1
ATOM 1645 N N . ARG A 1 212 ? -0.358 -7.348 -1.98 1 95.56 212 ARG A N 1
ATOM 1646 C CA . ARG A 1 212 ? -0.325 -7.512 -3.43 1 95.56 212 ARG A CA 1
ATOM 1647 C C . ARG A 1 212 ? 0.321 -6.309 -4.105 1 95.56 212 ARG A C 1
ATOM 1649 O O . ARG A 1 212 ? 0.927 -6.438 -5.172 1 95.56 212 ARG A O 1
ATOM 1656 N N . LEU A 1 213 ? 0.208 -5.211 -3.469 1 96.19 213 LEU A N 1
ATOM 1657 C CA . LEU A 1 213 ? 0.714 -3.973 -4.051 1 96.19 213 LEU A CA 1
ATOM 1658 C C . LEU A 1 213 ? 2.189 -3.779 -3.721 1 96.19 213 LEU A C 1
ATOM 1660 O O . LEU A 1 213 ? 2.943 -3.227 -4.523 1 96.19 213 LEU A O 1
ATOM 1664 N N . ALA A 1 214 ? 2.582 -4.281 -2.578 1 96.62 214 ALA A N 1
ATOM 1665 C CA . ALA A 1 214 ? 3.902 -3.867 -2.109 1 96.62 214 ALA A CA 1
ATOM 1666 C C . ALA A 1 214 ? 4.723 -5.07 -1.646 1 96.62 214 ALA A C 1
ATOM 1668 O O . ALA A 1 214 ? 5.84 -4.914 -1.148 1 96.62 214 ALA A O 1
ATOM 1669 N N . GLY A 1 215 ? 4.188 -6.262 -1.792 1 97.75 215 GLY A N 1
ATOM 1670 C CA . GLY A 1 215 ? 4.895 -7.449 -1.338 1 97.75 215 GLY A CA 1
ATOM 1671 C C . GLY A 1 215 ? 6.293 -7.566 -1.912 1 97.75 215 GLY A C 1
ATOM 1672 O O . GLY A 1 215 ? 7.191 -8.109 -1.265 1 97.75 215 GLY A O 1
ATOM 1673 N N . TRP A 1 216 ? 6.516 -7.059 -3.1 1 97.94 216 TRP A N 1
ATOM 1674 C CA . TRP A 1 216 ? 7.805 -7.148 -3.775 1 97.94 216 TRP A CA 1
ATOM 1675 C C . TRP A 1 216 ? 8.883 -6.414 -2.986 1 97.94 216 TRP A C 1
ATOM 1677 O O . TRP A 1 216 ? 10.047 -6.812 -2.998 1 97.94 216 TRP A O 1
ATOM 1687 N N . GLN A 1 217 ? 8.562 -5.375 -2.266 1 96.94 217 GLN A N 1
ATOM 1688 C CA . GLN A 1 217 ? 9.531 -4.637 -1.464 1 96.94 217 GLN A CA 1
ATOM 1689 C C . GLN A 1 217 ? 10.07 -5.496 -0.324 1 96.94 217 GLN A C 1
ATOM 1691 O O . GLN A 1 217 ? 11.125 -5.199 0.233 1 96.94 217 GLN A O 1
ATOM 1696 N N . TYR A 1 218 ? 9.32 -6.523 0.003 1 97.94 218 TYR A N 1
ATOM 1697 C CA . TYR A 1 218 ? 9.688 -7.375 1.131 1 97.94 218 TYR A CA 1
ATOM 1698 C C . TYR A 1 218 ? 10.273 -8.695 0.649 1 97.94 218 TYR A C 1
ATOM 1700 O O . TYR A 1 218 ? 10.672 -9.539 1.459 1 97.94 218 TYR A O 1
ATOM 1708 N N . GLY A 1 219 ? 10.234 -8.906 -0.667 1 98.25 219 GLY A N 1
ATOM 1709 C CA . GLY A 1 219 ? 10.953 -10.039 -1.232 1 98.25 219 GLY A CA 1
ATOM 1710 C C . GLY A 1 219 ? 10.047 -11.016 -1.967 1 98.25 219 GLY A C 1
ATOM 1711 O O . GLY A 1 219 ? 10.523 -11.961 -2.592 1 98.25 219 GLY A O 1
ATOM 1712 N N . SER A 1 220 ? 8.711 -10.844 -1.883 1 98.75 220 SER A N 1
ATOM 1713 C CA . SER A 1 220 ? 7.812 -11.688 -2.668 1 98.75 220 SER A CA 1
ATOM 1714 C C . SER A 1 220 ? 8.07 -11.523 -4.164 1 98.75 220 SER A C 1
ATOM 1716 O O . SER A 1 220 ? 8.094 -10.406 -4.676 1 98.75 220 SER A O 1
ATOM 1718 N N . VAL A 1 221 ? 8.211 -12.609 -4.879 1 98.75 221 VAL A N 1
ATOM 1719 C CA . VAL A 1 221 ? 8.789 -12.5 -6.215 1 98.75 221 VAL A CA 1
ATOM 1720 C C . VAL A 1 221 ? 7.672 -12.461 -7.258 1 98.75 221 VAL A C 1
ATOM 1722 O O . VAL A 1 221 ? 7.934 -12.281 -8.445 1 98.75 221 VAL A O 1
ATOM 1725 N N . LEU A 1 222 ? 6.414 -12.633 -6.863 1 98.75 222 LEU A N 1
ATOM 1726 C CA . LEU A 1 222 ? 5.27 -12.648 -7.773 1 98.75 222 LEU A CA 1
ATOM 1727 C C . LEU A 1 222 ? 4.023 -12.094 -7.09 1 98.75 222 LEU A C 1
ATOM 1729 O O . LEU A 1 222 ? 3.75 -12.422 -5.934 1 98.75 222 LEU A O 1
ATOM 1733 N N . THR A 1 223 ? 3.363 -11.234 -7.73 1 97.81 223 THR A N 1
ATOM 1734 C CA . THR A 1 223 ? 2.055 -10.789 -7.262 1 97.81 223 THR A CA 1
ATOM 1735 C C . THR A 1 223 ? 0.971 -11.133 -8.273 1 97.81 223 THR A C 1
ATOM 1737 O O . THR A 1 223 ? 1.273 -11.492 -9.414 1 97.81 223 THR A O 1
ATOM 1740 N N . PHE A 1 224 ? -0.25 -11.133 -7.844 1 96.31 224 PHE A N 1
ATOM 1741 C CA . PHE A 1 224 ? -1.388 -11.508 -8.672 1 96.31 224 PHE A CA 1
ATOM 1742 C C . PHE A 1 224 ? -2.354 -10.344 -8.836 1 96.31 224 PHE A C 1
ATOM 1744 O O . PHE A 1 224 ? -2.725 -9.695 -7.855 1 96.31 224 PHE A O 1
ATOM 1751 N N . ALA A 1 225 ? -2.695 -10.055 -10.023 1 95.38 225 ALA A N 1
ATOM 1752 C CA . ALA A 1 225 ? -3.625 -8.977 -10.352 1 95.38 225 ALA A CA 1
ATOM 1753 C C . ALA A 1 225 ? -4.688 -9.453 -11.336 1 95.38 225 ALA A C 1
ATOM 1755 O O . ALA A 1 225 ? -4.504 -10.461 -12.016 1 95.38 225 ALA A O 1
ATOM 1756 N N . VAL A 1 226 ? -5.762 -8.711 -11.297 1 90.81 226 VAL A N 1
ATOM 1757 C CA . VAL A 1 226 ? -6.848 -9.062 -12.211 1 90.81 226 VAL A CA 1
ATOM 1758 C C . VAL A 1 226 ? -6.621 -8.398 -13.562 1 90.81 226 VAL A C 1
ATOM 1760 O O . VAL A 1 226 ? -6.199 -7.238 -13.633 1 90.81 226 VAL A O 1
ATOM 1763 N N . GLY A 1 227 ? -6.691 -9.227 -14.547 1 75.75 227 GLY A N 1
ATOM 1764 C CA . GLY A 1 227 ? -6.645 -8.719 -15.906 1 75.75 227 GLY A CA 1
ATOM 1765 C C . GLY A 1 227 ? -8.016 -8.43 -16.484 1 75.75 227 GLY A C 1
ATOM 1766 O O . GLY A 1 227 ? -8.188 -7.484 -17.266 1 75.75 227 GLY A O 1
ATOM 1767 N N . SER A 1 228 ? -8.891 -9.398 -16.156 1 67.25 228 SER A N 1
ATOM 1768 C CA . SER A 1 228 ? -10.227 -9.219 -16.703 1 67.25 228 SER A CA 1
ATOM 1769 C C . SER A 1 228 ? -11.062 -8.281 -15.852 1 67.25 228 SER A C 1
ATOM 1771 O O . SER A 1 228 ? -10.648 -7.895 -14.758 1 67.25 228 SER A O 1
ATOM 1773 N N . SER A 1 229 ? -12.164 -7.746 -16.328 1 56.56 229 SER A N 1
ATOM 1774 C CA . SER A 1 229 ? -12.969 -6.621 -15.859 1 56.56 229 SER A CA 1
ATOM 1775 C C . SER A 1 229 ? -13.406 -6.812 -14.414 1 56.56 229 SER A C 1
ATOM 1777 O O . SER A 1 229 ? -14.07 -5.949 -13.836 1 56.56 229 SER A O 1
ATOM 1779 N N . SER A 1 230 ? -13.125 -8.023 -13.703 1 53.78 230 SER A N 1
ATOM 1780 C CA . SER A 1 230 ? -13.867 -8.07 -12.445 1 53.78 230 SER A CA 1
ATOM 1781 C C . SER A 1 230 ? -13.164 -7.262 -11.359 1 53.78 230 SER A C 1
ATOM 1783 O O . SER A 1 230 ? -11.953 -7.367 -11.188 1 53.78 230 SER A O 1
ATOM 1785 N N . SER A 1 231 ? -13.742 -6.125 -10.977 1 53.94 231 SER A N 1
ATOM 1786 C CA . SER A 1 231 ? -13.406 -5.16 -9.93 1 53.94 231 SER A CA 1
ATOM 1787 C C . SER A 1 231 ? -13.906 -5.629 -8.57 1 53.94 231 SER A C 1
ATOM 1789 O O . SER A 1 231 ? -14.422 -4.832 -7.781 1 53.94 231 SER A O 1
ATOM 1791 N N . ALA A 1 232 ? -13.797 -7.051 -8.328 1 56.34 232 ALA A N 1
ATOM 1792 C CA . ALA A 1 232 ? -14.32 -7.406 -7.008 1 56.34 232 ALA A CA 1
ATOM 1793 C C . ALA A 1 232 ? -13.375 -6.941 -5.906 1 56.34 232 ALA A C 1
ATOM 1795 O O . ALA A 1 232 ? -12.18 -6.746 -6.145 1 56.34 232 ALA A O 1
ATOM 1796 N N . PRO A 1 233 ? -14.008 -6.73 -4.82 1 59.22 233 PRO A N 1
ATOM 1797 C CA . PRO A 1 233 ? -13.188 -6.352 -3.668 1 59.22 233 PRO A CA 1
ATOM 1798 C C . PRO A 1 233 ? -12 -7.285 -3.453 1 59.22 233 PRO A C 1
ATOM 1800 O O . PRO A 1 233 ? -12.148 -8.508 -3.547 1 59.22 233 PRO A O 1
ATOM 1803 N N . GLY A 1 234 ? -10.812 -6.707 -3.387 1 68.19 234 GLY A N 1
ATOM 1804 C CA . GLY A 1 234 ? -9.594 -7.461 -3.168 1 68.19 234 GLY A CA 1
ATOM 1805 C C . GLY A 1 234 ? -8.852 -7.785 -4.453 1 68.19 234 GLY A C 1
ATOM 1806 O O . GLY A 1 234 ? -7.684 -8.172 -4.422 1 68.19 234 GLY A O 1
ATOM 1807 N N . GLN A 1 235 ? -9.617 -7.598 -5.5 1 80.31 235 GLN A N 1
ATOM 1808 C CA . GLN A 1 235 ? -8.977 -7.812 -6.797 1 80.31 235 GLN A CA 1
ATOM 1809 C C . GLN A 1 235 ? -8.375 -6.516 -7.332 1 80.31 235 GLN A C 1
ATOM 1811 O O . GLN A 1 235 ? -9.102 -5.566 -7.629 1 80.31 235 GLN A O 1
ATOM 1816 N N . ILE A 1 236 ? -7.16 -6.488 -7.453 1 92.5 236 ILE A N 1
ATOM 1817 C CA . ILE A 1 236 ? -6.449 -5.289 -7.879 1 92.5 236 ILE A CA 1
ATOM 1818 C C . ILE A 1 236 ? -6.094 -5.395 -9.359 1 92.5 236 ILE A C 1
ATOM 1820 O O . ILE A 1 236 ? -5.41 -6.336 -9.773 1 92.5 236 ILE A O 1
ATOM 1824 N N . PRO A 1 237 ? -6.543 -4.445 -10.164 1 93.62 237 PRO A N 1
ATOM 1825 C CA . PRO A 1 237 ? -6.215 -4.473 -11.586 1 93.62 237 PRO A CA 1
ATOM 1826 C C . PRO A 1 237 ? -4.715 -4.332 -11.852 1 93.62 237 PRO A C 1
ATOM 1828 O O . PRO A 1 237 ? -4.023 -3.617 -11.125 1 93.62 237 PRO A O 1
ATOM 1831 N N . ILE A 1 238 ? -4.285 -4.922 -12.906 1 95.5 238 ILE A N 1
ATOM 1832 C CA . ILE A 1 238 ? -2.867 -4.973 -13.242 1 95.5 238 ILE A CA 1
ATOM 1833 C C . ILE A 1 238 ? -2.342 -3.557 -13.469 1 95.5 238 ILE A C 1
ATOM 1835 O O . ILE A 1 238 ? -1.208 -3.24 -13.102 1 95.5 238 ILE A O 1
ATOM 1839 N N . ASP A 1 239 ? -3.111 -2.713 -14.055 1 94.31 239 ASP A N 1
ATOM 1840 C CA . ASP A 1 239 ? -2.652 -1.352 -14.312 1 94.31 239 ASP A CA 1
ATOM 1841 C C . ASP A 1 239 ? -2.406 -0.601 -13.008 1 94.31 239 ASP A C 1
ATOM 1843 O O . ASP A 1 239 ? -1.484 0.212 -12.914 1 94.31 239 ASP A O 1
ATOM 1847 N N . LEU A 1 240 ? -3.254 -0.846 -12.031 1 94.62 240 LEU A N 1
ATOM 1848 C CA . LEU A 1 240 ? -3.074 -0.214 -10.727 1 94.62 240 LEU A CA 1
ATOM 1849 C C . LEU A 1 240 ? -1.809 -0.722 -10.047 1 94.62 240 LEU A C 1
ATOM 1851 O O . LEU A 1 240 ? -1.053 0.061 -9.469 1 94.62 240 LEU A O 1
ATOM 1855 N N . VAL A 1 241 ? -1.593 -2.006 -10.133 1 96.25 241 VAL A N 1
ATOM 1856 C CA . VAL A 1 241 ? -0.374 -2.576 -9.57 1 96.25 241 VAL A CA 1
ATOM 1857 C C . VAL A 1 241 ? 0.847 -1.891 -10.18 1 96.25 241 VAL A C 1
ATOM 1859 O O . VAL A 1 241 ? 1.765 -1.487 -9.461 1 96.25 241 VAL A O 1
ATOM 1862 N N . ARG A 1 242 ? 0.858 -1.672 -11.445 1 95.62 242 ARG A N 1
ATOM 1863 C CA . ARG A 1 242 ? 1.981 -1.07 -12.156 1 95.62 242 ARG A CA 1
ATOM 1864 C C . ARG A 1 242 ? 2.186 0.381 -11.734 1 95.62 242 ARG A C 1
ATOM 1866 O O . ARG A 1 242 ? 3.316 0.815 -11.508 1 95.62 242 ARG A O 1
ATOM 1873 N N . ARG A 1 243 ? 1.112 1.061 -11.594 1 93.75 243 ARG A N 1
ATOM 1874 C CA . ARG A 1 243 ? 1.208 2.465 -11.203 1 93.75 243 ARG A CA 1
ATOM 1875 C C . ARG A 1 243 ? 1.739 2.604 -9.781 1 93.75 243 ARG A C 1
ATOM 1877 O O . ARG A 1 243 ? 2.543 3.494 -9.5 1 93.75 243 ARG A O 1
ATOM 1884 N N . VAL A 1 244 ? 1.267 1.759 -8.938 1 95.19 244 VAL A N 1
ATOM 1885 C CA . VAL A 1 244 ? 1.727 1.795 -7.555 1 95.19 244 VAL A CA 1
ATOM 1886 C C . VAL A 1 244 ? 3.209 1.437 -7.492 1 95.19 244 VAL A C 1
ATOM 1888 O O . VAL A 1 244 ? 3.98 2.08 -6.777 1 95.19 244 VAL A O 1
ATOM 1891 N N . GLU A 1 245 ? 3.564 0.438 -8.219 1 94.31 245 GLU A N 1
ATOM 1892 C CA . GLU A 1 245 ? 4.973 0.056 -8.273 1 94.31 245 GLU A CA 1
ATOM 1893 C C . GLU A 1 245 ? 5.852 1.238 -8.672 1 94.31 245 GLU A C 1
ATOM 1895 O O . GLU A 1 245 ? 6.891 1.484 -8.055 1 94.31 245 GLU A O 1
ATOM 1900 N N . GLN A 1 246 ? 5.48 1.945 -9.688 1 91.94 246 GLN A N 1
ATOM 1901 C CA . GLN A 1 246 ? 6.242 3.096 -10.164 1 91.94 246 GLN A CA 1
ATOM 1902 C C . GLN A 1 246 ? 6.328 4.18 -9.094 1 91.94 246 GLN A C 1
ATOM 1904 O O . GLN A 1 246 ? 7.375 4.805 -8.914 1 91.94 246 GLN A O 1
ATOM 1909 N N . ALA A 1 247 ? 5.258 4.348 -8.359 1 90.94 247 ALA A N 1
ATOM 1910 C CA . ALA A 1 247 ? 5.203 5.391 -7.336 1 90.94 247 ALA A CA 1
ATOM 1911 C C . ALA A 1 247 ? 6.07 5.027 -6.137 1 90.94 247 ALA A C 1
ATOM 1913 O O . ALA A 1 247 ? 6.562 5.91 -5.43 1 90.94 247 ALA A O 1
ATOM 1914 N N . LEU A 1 248 ? 6.25 3.771 -5.891 1 91.69 248 LEU A N 1
ATOM 1915 C CA . LEU A 1 248 ? 6.969 3.312 -4.707 1 91.69 248 LEU A CA 1
ATOM 1916 C C . LEU A 1 248 ? 8.453 3.148 -5.004 1 91.69 248 LEU A C 1
ATOM 1918 O O . LEU A 1 248 ? 9.242 2.824 -4.105 1 91.69 248 LEU A O 1
ATOM 1922 N N . LYS A 1 249 ? 8.914 3.299 -6.266 1 85.25 249 LYS A N 1
ATOM 1923 C CA . LYS A 1 249 ? 10.328 3.244 -6.633 1 85.25 249 LYS A CA 1
ATOM 1924 C C . LYS A 1 249 ? 10.992 4.605 -6.461 1 85.25 249 LYS A C 1
ATOM 1926 O O . LYS A 1 249 ? 10.367 5.641 -6.688 1 85.25 249 LYS A O 1
ATOM 1931 N N . MET B 1 1 ? -18.828 38.625 1.405 1 40.66 1 MET B N 1
ATOM 1932 C CA . MET B 1 1 ? -18.812 37.812 2.627 1 40.66 1 MET B CA 1
ATOM 1933 C C . MET B 1 1 ? -17.75 36.719 2.549 1 40.66 1 MET B C 1
ATOM 1935 O O . MET B 1 1 ? -17.703 35.969 1.583 1 40.66 1 MET B O 1
ATOM 1939 N N . THR B 1 2 ? -16.641 36.969 3.293 1 55.91 2 THR B N 1
ATOM 1940 C CA . THR B 1 2 ? -15.492 36.062 3.164 1 55.91 2 THR B CA 1
ATOM 1941 C C . THR B 1 2 ? -15.883 34.625 3.484 1 55.91 2 THR B C 1
ATOM 1943 O O . THR B 1 2 ? -16.516 34.375 4.508 1 55.91 2 THR B O 1
ATOM 1946 N N . THR B 1 3 ? -15.953 33.844 2.535 1 67.56 3 THR B N 1
ATOM 1947 C CA . THR B 1 3 ? -16.297 32.438 2.727 1 67.56 3 THR B CA 1
ATOM 1948 C C . THR B 1 3 ? -15.461 31.828 3.848 1 67.56 3 THR B C 1
ATOM 1950 O O . THR B 1 3 ? -14.25 32.031 3.902 1 67.56 3 THR B O 1
ATOM 1953 N N . LYS B 1 4 ? -16.109 31.453 4.996 1 70.69 4 LYS B N 1
ATOM 1954 C CA . LYS B 1 4 ? -15.445 30.828 6.133 1 70.69 4 LYS B CA 1
ATOM 1955 C C . LYS B 1 4 ? -15.039 29.391 5.812 1 70.69 4 LYS B C 1
ATOM 1957 O O . LYS B 1 4 ? -15.773 28.672 5.129 1 70.69 4 LYS B O 1
ATOM 1962 N N . ALA B 1 5 ? -13.867 29.156 6.234 1 83.31 5 ALA B N 1
ATOM 1963 C CA . ALA B 1 5 ? -13.352 27.797 6.039 1 83.31 5 ALA B CA 1
ATOM 1964 C C . ALA B 1 5 ? -14.219 26.781 6.758 1 83.31 5 ALA B C 1
ATOM 1966 O O . ALA B 1 5 ? -14.742 27.047 7.84 1 83.31 5 ALA B O 1
ATOM 1967 N N . GLN B 1 6 ? -14.406 25.625 6.129 1 85.75 6 GLN B N 1
ATOM 1968 C CA . GLN B 1 6 ? -15.031 24.484 6.809 1 85.75 6 GLN B CA 1
ATOM 1969 C C . GLN B 1 6 ? -14.125 23.938 7.91 1 85.75 6 GLN B C 1
ATOM 1971 O O . GLN B 1 6 ? -12.898 24.047 7.82 1 85.75 6 GLN B O 1
ATOM 1976 N N . SER B 1 7 ? -14.758 23.391 8.898 1 93.38 7 SER B N 1
ATOM 1977 C CA . SER B 1 7 ? -14.008 22.781 9.992 1 93.38 7 SER B CA 1
ATOM 1978 C C . SER B 1 7 ? -13.227 21.562 9.523 1 93.38 7 SER B C 1
ATOM 1980 O O . SER B 1 7 ? -13.672 20.844 8.625 1 93.38 7 SER B O 1
ATOM 1982 N N . LEU B 1 8 ? -12.094 21.391 10.062 1 97.5 8 LEU B N 1
ATOM 1983 C CA . LEU B 1 8 ? -11.344 20.156 9.836 1 97.5 8 LEU B CA 1
ATOM 1984 C C . LEU B 1 8 ? -11.898 19.016 10.672 1 97.5 8 LEU B C 1
ATOM 1986 O O . LEU B 1 8 ? -11.844 19.062 11.906 1 97.5 8 LEU B O 1
ATOM 1990 N N . ASP B 1 9 ? -12.492 18.094 10.062 1 97.38 9 ASP B N 1
ATOM 1991 C CA . ASP B 1 9 ? -13.109 16.953 10.734 1 97.38 9 ASP B CA 1
ATOM 1992 C C . ASP B 1 9 ? -12.617 15.641 10.141 1 97.38 9 ASP B C 1
ATOM 1994 O O . ASP B 1 9 ? -13.156 15.164 9.141 1 97.38 9 ASP B O 1
ATOM 1998 N N . LEU B 1 10 ? -11.617 15.109 10.812 1 98 10 LEU B N 1
ATOM 1999 C CA . LEU B 1 10 ? -10.961 13.898 10.336 1 98 10 LEU B CA 1
ATOM 2000 C C . LEU B 1 10 ? -11.391 12.688 11.141 1 98 10 LEU B C 1
ATOM 2002 O O . LEU B 1 10 ? -11.555 12.773 12.367 1 98 10 LEU B O 1
ATOM 2006 N N . HIS B 1 11 ? -11.531 11.539 10.484 1 96.19 11 HIS B N 1
ATOM 2007 C CA . HIS B 1 11 ? -12.07 10.352 11.141 1 96.19 11 HIS B CA 1
ATOM 2008 C C . HIS B 1 11 ? -11.164 9.148 10.93 1 96.19 11 HIS B C 1
ATOM 2010 O O . HIS B 1 11 ? -10.602 8.969 9.844 1 96.19 11 HIS B O 1
ATOM 2016 N N . LYS B 1 12 ? -11.172 8.32 11.984 1 95.06 12 LYS B N 1
ATOM 2017 C CA . LYS B 1 12 ? -10.422 7.074 11.898 1 95.06 12 LYS B CA 1
ATOM 2018 C C . LYS B 1 12 ? -10.969 6.176 10.797 1 95.06 12 LYS B C 1
ATOM 2020 O O . LYS B 1 12 ? -12.172 6.145 10.555 1 95.06 12 LYS B O 1
ATOM 2025 N N . TYR B 1 13 ? -10.078 5.484 10.094 1 94.5 13 TYR B N 1
ATOM 2026 C CA . TYR B 1 13 ? -10.375 4.445 9.117 1 94.5 13 TYR B CA 1
ATOM 2027 C C . TYR B 1 13 ? -11.062 5.031 7.891 1 94.5 13 TYR B C 1
ATOM 2029 O O . TYR B 1 13 ? -11.844 4.344 7.219 1 94.5 13 TYR B O 1
ATOM 2037 N N . THR B 1 14 ? -10.906 6.34 7.719 1 93.94 14 THR B N 1
ATOM 2038 C CA . THR B 1 14 ? -11.328 7.055 6.523 1 93.94 14 THR B CA 1
ATOM 2039 C C . THR B 1 14 ? -10.133 7.656 5.793 1 93.94 14 THR B C 1
ATOM 2041 O O . THR B 1 14 ? -9.25 8.242 6.422 1 93.94 14 THR B O 1
ATOM 2044 N N . SER B 1 15 ? -10.102 7.426 4.543 1 93.25 15 SER B N 1
ATOM 2045 C CA . SER B 1 15 ? -9.016 7.988 3.75 1 93.25 15 SER B CA 1
ATOM 2046 C C . SER B 1 15 ? -9.289 9.438 3.379 1 93.25 15 SER B C 1
ATOM 2048 O O . SER B 1 15 ? -10.172 9.727 2.568 1 93.25 15 SER B O 1
ATOM 2050 N N . THR B 1 16 ? -8.711 10.406 4.074 1 98.12 16 THR B N 1
ATOM 2051 C CA . THR B 1 16 ? -8.75 11.836 3.777 1 98.12 16 THR B CA 1
ATOM 2052 C C . THR B 1 16 ? -7.422 12.297 3.188 1 98.12 16 THR B C 1
ATOM 2054 O O . THR B 1 16 ? -6.355 12.031 3.752 1 98.12 16 THR B O 1
ATOM 2057 N N . VAL B 1 17 ? -7.48 12.984 2.021 1 98.06 17 VAL B N 1
ATOM 2058 C CA . VAL B 1 17 ? -6.258 13.289 1.285 1 98.06 17 VAL B CA 1
ATOM 2059 C C . VAL B 1 17 ? -5.98 14.789 1.34 1 98.06 17 VAL B C 1
ATOM 2061 O O . VAL B 1 17 ? -6.84 15.602 0.99 1 98.06 17 VAL B O 1
ATOM 2064 N N . CYS B 1 18 ? -4.777 15.125 1.736 1 97.94 18 CYS B N 1
ATOM 2065 C CA . CYS B 1 18 ? -4.297 16.5 1.821 1 97.94 18 CYS B CA 1
ATOM 2066 C C . CYS B 1 18 ? -3.26 16.781 0.741 1 97.94 18 CYS B C 1
ATOM 2068 O O . CYS B 1 18 ? -2.416 15.93 0.449 1 97.94 18 CYS B O 1
ATOM 2070 N N . THR B 1 19 ? -3.314 17.922 0.158 1 96.81 19 THR B N 1
ATOM 2071 C CA . THR B 1 19 ? -2.277 18.391 -0.749 1 96.81 19 THR B CA 1
ATOM 2072 C C . THR B 1 19 ? -1.705 19.719 -0.26 1 96.81 19 THR B C 1
ATOM 2074 O O . THR B 1 19 ? -2.439 20.578 0.255 1 96.81 19 THR B O 1
ATOM 2077 N N . ALA B 1 20 ? -0.487 19.906 -0.493 1 96.12 20 ALA B N 1
ATOM 2078 C CA . ALA B 1 20 ? 0.202 21.062 0.072 1 96.12 20 ALA B CA 1
ATOM 2079 C C . ALA B 1 20 ? 0.342 22.172 -0.962 1 96.12 20 ALA B C 1
ATOM 2081 O O . ALA B 1 20 ? 0.495 21.906 -2.156 1 96.12 20 ALA B O 1
ATOM 2082 N N . LEU B 1 21 ? 0.271 23.375 -0.542 1 96.62 21 LEU B N 1
ATOM 2083 C CA . LEU B 1 21 ? 0.694 24.578 -1.247 1 96.62 21 LEU B CA 1
ATOM 2084 C C . LEU B 1 21 ? 2.047 25.062 -0.735 1 96.62 21 LEU B C 1
ATOM 2086 O O . LEU B 1 21 ? 2.223 25.266 0.467 1 96.62 21 LEU B O 1
ATOM 2090 N N . VAL B 1 22 ? 2.955 25.266 -1.704 1 96.62 22 VAL B N 1
ATOM 2091 C CA . VAL B 1 22 ? 4.301 25.656 -1.286 1 96.62 22 VAL B CA 1
ATOM 2092 C C . VAL B 1 22 ? 4.77 26.859 -2.09 1 96.62 22 VAL B C 1
ATOM 2094 O O . VAL B 1 22 ? 5.965 27.156 -2.137 1 96.62 22 VAL B O 1
ATOM 2097 N N . GLY B 1 23 ? 3.855 27.547 -2.711 1 96.75 23 GLY B N 1
ATOM 2098 C CA . GLY B 1 23 ? 4.227 28.703 -3.494 1 96.75 23 GLY B CA 1
ATOM 2099 C C . GLY B 1 23 ? 4.91 29.781 -2.672 1 96.75 23 GLY B C 1
ATOM 2100 O O . GLY B 1 23 ? 4.516 30.047 -1.535 1 96.75 23 GLY B O 1
ATOM 2101 N N . LYS B 1 24 ? 5.848 30.453 -3.314 1 97.88 24 LYS B N 1
ATOM 2102 C CA . LYS B 1 24 ? 6.645 31.453 -2.605 1 97.88 24 LYS B CA 1
ATOM 2103 C C . LYS B 1 24 ? 6.012 32.844 -2.709 1 97.88 24 LYS B C 1
ATOM 2105 O O . LYS B 1 24 ? 6.367 33.75 -1.951 1 97.88 24 LYS B O 1
ATOM 2110 N N . THR B 1 25 ? 5.191 32.969 -3.744 1 97.25 25 THR B N 1
ATOM 2111 C CA . THR B 1 25 ? 4.5 34.219 -3.992 1 97.25 25 THR B CA 1
ATOM 2112 C C . THR B 1 25 ? 3.002 34 -4.164 1 97.25 25 THR B C 1
ATOM 2114 O O . THR B 1 25 ? 2.559 32.875 -4.332 1 97.25 25 THR B O 1
ATOM 2117 N N . ALA B 1 26 ? 2.264 35.125 -4.09 1 96.06 26 ALA B N 1
ATOM 2118 C CA . ALA B 1 26 ? 0.824 35.031 -4.32 1 96.06 26 ALA B CA 1
ATOM 2119 C C . ALA B 1 26 ? 0.523 34.438 -5.688 1 96.06 26 ALA B C 1
ATOM 2121 O O . ALA B 1 26 ? -0.395 33.625 -5.824 1 96.06 26 ALA B O 1
ATOM 2122 N N . GLU B 1 27 ? 1.288 34.781 -6.641 1 96.81 27 GLU B N 1
ATOM 2123 C CA . GLU B 1 27 ? 1.102 34.281 -8 1 96.81 27 GLU B CA 1
ATOM 2124 C C . GLU B 1 27 ? 1.366 32.781 -8.07 1 96.81 27 GLU B C 1
ATOM 2126 O O . GLU B 1 27 ? 0.623 32.031 -8.719 1 96.81 27 GLU B O 1
ATOM 2131 N N . GLU B 1 28 ? 2.432 32.344 -7.445 1 97.19 28 GLU B N 1
ATOM 2132 C CA . GLU B 1 28 ? 2.756 30.922 -7.426 1 97.19 28 GLU B CA 1
ATOM 2133 C C . GLU B 1 28 ? 1.671 30.109 -6.715 1 97.19 28 GLU B C 1
ATOM 2135 O O . GLU B 1 28 ? 1.308 29.031 -7.16 1 97.19 28 GLU B O 1
ATOM 2140 N N . LEU B 1 29 ? 1.226 30.656 -5.637 1 97.38 29 LEU B N 1
ATOM 2141 C CA . LEU B 1 29 ? 0.141 30 -4.91 1 97.38 29 LEU B CA 1
ATOM 2142 C C . LEU B 1 29 ? -1.101 29.875 -5.785 1 97.38 29 LEU B C 1
ATOM 2144 O O . LEU B 1 29 ? -1.743 28.828 -5.809 1 97.38 29 LEU B O 1
ATOM 2148 N N . ASP B 1 30 ? -1.403 30.938 -6.508 1 96.69 30 ASP B N 1
ATOM 2149 C CA . ASP B 1 30 ? -2.553 30.906 -7.41 1 96.69 30 ASP B CA 1
ATOM 2150 C C . ASP B 1 30 ? -2.391 29.828 -8.484 1 96.69 30 ASP B C 1
ATOM 2152 O O . ASP B 1 30 ? -3.336 29.094 -8.773 1 96.69 30 ASP B O 1
ATOM 2156 N N . ARG B 1 31 ? -1.258 29.719 -9.039 1 96.19 31 ARG B N 1
ATOM 2157 C CA . ARG B 1 31 ? -0.982 28.719 -10.062 1 96.19 31 ARG B CA 1
ATOM 2158 C C . ARG B 1 31 ? -1.117 27.312 -9.5 1 96.19 31 ARG B C 1
ATOM 2160 O O . ARG B 1 31 ? -1.666 26.422 -10.156 1 96.19 31 ARG B O 1
ATOM 2167 N N . GLU B 1 32 ? -0.617 27.125 -8.312 1 95.75 32 GLU B N 1
ATOM 2168 C CA . GLU B 1 32 ? -0.745 25.812 -7.672 1 95.75 32 GLU B CA 1
ATOM 2169 C C . GLU B 1 32 ? -2.211 25.453 -7.453 1 95.75 32 GLU B C 1
ATOM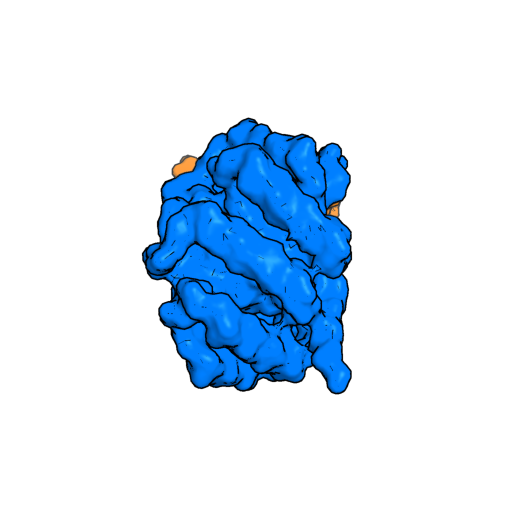 2171 O O . GLU B 1 32 ? -2.613 24.312 -7.691 1 95.75 32 GLU B O 1
ATOM 2176 N N . LEU B 1 33 ? -2.938 26.469 -7.031 1 97.31 33 LEU B N 1
ATOM 2177 C CA . LEU B 1 33 ? -4.352 26.219 -6.773 1 97.31 33 LEU B CA 1
ATOM 2178 C C . LEU B 1 33 ? -5.082 25.844 -8.062 1 97.31 33 LEU B C 1
ATOM 2180 O O . LEU B 1 33 ? -5.969 24.984 -8.047 1 97.31 33 LEU B O 1
ATOM 2184 N N . ASP B 1 34 ? -4.688 26.422 -9.18 1 96.69 34 ASP B N 1
ATOM 2185 C CA . ASP B 1 34 ? -5.27 26.078 -10.477 1 96.69 34 ASP B CA 1
ATOM 2186 C C . ASP B 1 34 ? -5.082 24.609 -10.797 1 96.69 34 ASP B C 1
ATOM 2188 O O . ASP B 1 34 ? -5.945 23.984 -11.422 1 96.69 34 ASP B O 1
ATOM 2192 N N . ILE B 1 35 ? -4.016 24.125 -10.367 1 95.12 35 ILE B N 1
ATOM 2193 C CA . ILE B 1 35 ? -3.65 22.75 -10.703 1 95.12 35 ILE B CA 1
ATOM 2194 C C . ILE B 1 35 ? -4.258 21.797 -9.672 1 95.12 35 ILE B C 1
ATOM 2196 O O . ILE B 1 35 ? -4.734 20.719 -10.031 1 95.12 35 ILE B O 1
ATOM 2200 N N . ILE B 1 36 ? -4.297 22.141 -8.43 1 96.06 36 ILE B N 1
ATOM 2201 C CA . ILE B 1 36 ? -4.598 21.25 -7.316 1 96.06 36 ILE B CA 1
ATOM 2202 C C . ILE B 1 36 ? -6.109 21.125 -7.141 1 96.06 36 ILE B C 1
ATOM 2204 O O . ILE B 1 36 ? -6.633 20.031 -6.906 1 96.06 36 ILE B O 1
ATOM 2208 N N . LEU B 1 37 ? -6.832 22.25 -7.242 1 97.06 37 LEU B N 1
ATOM 2209 C CA . LEU B 1 37 ? -8.242 22.281 -6.863 1 97.06 37 LEU B CA 1
ATOM 2210 C C . LEU B 1 37 ? -9.062 21.359 -7.758 1 97.06 37 LEU B C 1
ATOM 2212 O O . LEU B 1 37 ? -9.938 20.641 -7.277 1 97.06 37 LEU B O 1
ATOM 2216 N N . PRO B 1 38 ? -8.781 21.281 -9.117 1 96.31 38 PRO B N 1
ATOM 2217 C CA . PRO B 1 38 ? -9.539 20.359 -9.977 1 96.31 38 PRO B CA 1
ATOM 2218 C C . PRO B 1 38 ? -9.336 18.906 -9.594 1 96.31 38 PRO B C 1
ATOM 2220 O O . PRO B 1 38 ? -10.133 18.047 -9.977 1 96.31 38 PRO B O 1
ATOM 2223 N N . LYS B 1 39 ? -8.328 18.625 -8.812 1 95.69 39 LYS B N 1
ATOM 2224 C CA . LYS B 1 39 ? -8.047 17.25 -8.391 1 95.69 39 LYS B CA 1
ATOM 2225 C C . LYS B 1 39 ? -8.812 16.891 -7.129 1 95.69 39 LYS B C 1
ATOM 2227 O O . LYS B 1 39 ? -8.719 15.758 -6.637 1 95.69 39 LYS B O 1
ATOM 2232 N N . GLU B 1 40 ? -9.438 17.812 -6.551 1 96.62 40 GLU B N 1
ATOM 2233 C CA . GLU B 1 40 ? -10.43 17.656 -5.484 1 96.62 40 GLU B CA 1
ATOM 2234 C C . GLU B 1 40 ? -9.805 17.062 -4.23 1 96.62 40 GLU B C 1
ATOM 2236 O O . GLU B 1 40 ? -10.297 16.062 -3.699 1 96.62 40 GLU B O 1
ATOM 2241 N N . PRO B 1 41 ? -8.727 17.641 -3.717 1 97.44 41 PRO B N 1
ATOM 2242 C CA . PRO B 1 41 ? -8.281 17.234 -2.387 1 97.44 41 PRO B CA 1
ATOM 2243 C C . PRO B 1 41 ? -9.344 17.438 -1.311 1 97.44 41 PRO B C 1
ATOM 2245 O O . PRO B 1 41 ? -10.281 18.219 -1.509 1 97.44 41 PRO B O 1
ATOM 2248 N N . ASP B 1 42 ? -9.195 16.688 -0.224 1 98.12 42 ASP B N 1
ATOM 2249 C CA . ASP B 1 42 ? -10.125 16.844 0.891 1 98.12 42 ASP B CA 1
ATOM 2250 C C . ASP B 1 42 ? -9.695 17.984 1.807 1 98.12 42 ASP B C 1
ATOM 2252 O O . ASP B 1 42 ? -10.523 18.578 2.504 1 98.12 42 ASP B O 1
ATOM 2256 N N . VAL B 1 43 ? -8.383 18.234 1.855 1 98.44 43 VAL B N 1
ATOM 2257 C CA . VAL B 1 43 ? -7.758 19.234 2.715 1 98.44 43 VAL B CA 1
ATOM 2258 C C . VAL B 1 43 ? -6.59 19.891 1.979 1 98.44 43 VAL B C 1
ATOM 2260 O O . VAL B 1 43 ? -5.91 19.234 1.18 1 98.44 43 VAL B O 1
ATOM 2263 N N . LEU B 1 44 ? -6.387 21.141 2.221 1 97.75 44 LEU B N 1
ATOM 2264 C CA . LEU B 1 44 ? -5.156 21.797 1.799 1 97.75 44 LEU B CA 1
ATOM 2265 C C . LEU B 1 44 ? -4.254 22.078 2.996 1 97.75 44 LEU B C 1
ATOM 2267 O O . LEU B 1 44 ? -4.738 22.438 4.07 1 97.75 44 LEU B O 1
ATOM 2271 N N . GLU B 1 45 ? -3.061 21.891 2.793 1 98.19 45 GLU B N 1
ATOM 2272 C CA . GLU B 1 45 ? -2.066 22.406 3.727 1 98.19 45 GLU B CA 1
ATOM 2273 C C . GLU B 1 45 ? -1.267 23.547 3.102 1 98.19 45 GLU B C 1
ATOM 2275 O O . GLU B 1 45 ? -0.65 23.375 2.047 1 98.19 45 GLU B O 1
ATOM 2280 N N . TRP B 1 46 ? -1.291 24.703 3.711 1 98 46 TRP B N 1
ATOM 2281 C CA . TRP B 1 46 ? -0.485 25.828 3.277 1 98 46 TRP B CA 1
ATOM 2282 C C . TRP B 1 46 ? 0.824 25.906 4.059 1 98 46 TRP B C 1
ATOM 2284 O O . TRP B 1 46 ? 0.837 26.297 5.223 1 98 46 TRP B O 1
ATOM 2294 N N . ARG B 1 47 ? 1.839 25.5 3.406 1 98.06 47 ARG B N 1
ATOM 2295 C CA . ARG B 1 47 ? 3.195 25.625 3.936 1 98.06 47 ARG B CA 1
ATOM 2296 C C . ARG B 1 47 ? 3.729 27.047 3.771 1 98.06 47 ARG B C 1
ATOM 2298 O O . ARG B 1 47 ? 4.543 27.312 2.885 1 98.06 47 ARG B O 1
ATOM 2305 N N . ALA B 1 48 ? 3.426 27.812 4.727 1 98.19 48 ALA B N 1
ATOM 2306 C CA . ALA B 1 48 ? 3.73 29.234 4.637 1 98.19 48 ALA B CA 1
ATOM 2307 C C . ALA B 1 48 ? 5.211 29.5 4.906 1 98.19 48 ALA B C 1
ATOM 2309 O O . ALA B 1 48 ? 5.711 30.594 4.645 1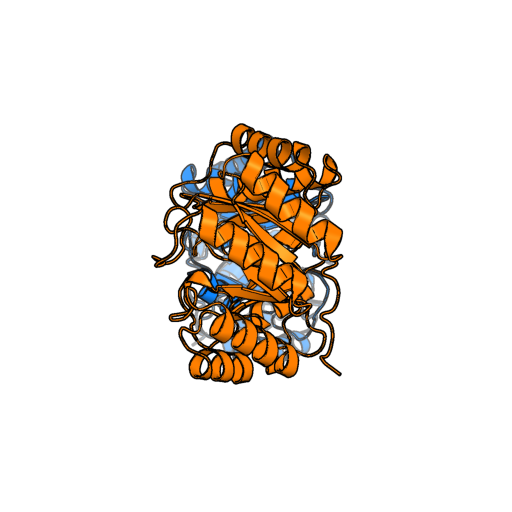 98.19 48 ALA B O 1
ATOM 2310 N N . ASP B 1 49 ? 5.902 28.5 5.41 1 98 49 ASP B N 1
ATOM 2311 C CA . ASP B 1 49 ? 7.348 28.656 5.566 1 98 49 ASP B CA 1
ATOM 2312 C C . ASP B 1 49 ? 8.023 28.859 4.219 1 98 49 ASP B C 1
ATOM 2314 O O . ASP B 1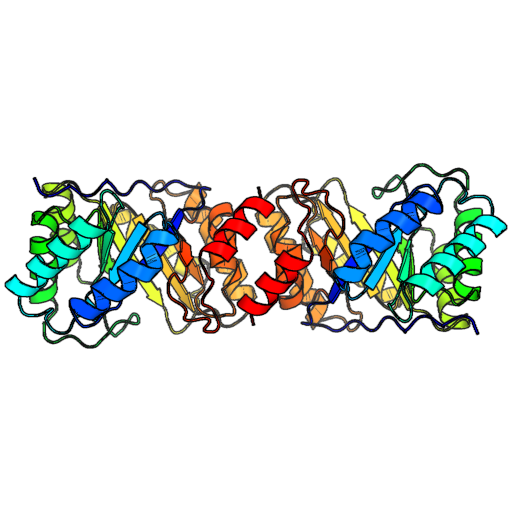 49 ? 9.18 29.312 4.156 1 98 49 ASP B O 1
ATOM 2318 N N . HIS B 1 50 ? 7.332 28.625 3.16 1 97.62 50 HIS B N 1
ATOM 2319 C CA . HIS B 1 50 ? 7.871 28.875 1.826 1 97.62 50 HIS B CA 1
ATOM 2320 C C . HIS B 1 50 ? 7.598 30.297 1.374 1 97.62 50 HIS B C 1
ATOM 2322 O O . HIS B 1 50 ? 8.219 30.781 0.421 1 97.62 50 HIS B O 1
ATOM 2328 N N . LEU B 1 51 ? 6.68 30.984 1.977 1 97.88 51 LEU B N 1
ATOM 2329 C CA . LEU B 1 51 ? 6.215 32.281 1.516 1 97.88 51 LEU B CA 1
ATOM 2330 C C . LEU B 1 51 ? 7.277 33.344 1.741 1 97.88 51 LEU B C 1
ATOM 2332 O O . LEU B 1 51 ? 7.715 33.562 2.873 1 97.88 51 LEU B O 1
ATOM 2336 N N . GLU B 1 52 ? 7.57 34.094 0.746 1 97.38 52 GLU B N 1
ATOM 2337 C CA . GLU B 1 52 ? 8.609 35.125 0.815 1 97.38 52 GLU B CA 1
ATOM 2338 C C . GLU B 1 52 ? 8.195 36.281 1.718 1 97.38 52 GLU B C 1
ATOM 2340 O O . GLU B 1 52 ? 9.039 36.906 2.352 1 97.38 52 GLU B O 1
ATOM 2345 N N . THR B 1 53 ? 6.914 36.5 1.847 1 95.69 53 THR B N 1
ATOM 2346 C CA . THR B 1 53 ? 6.414 37.688 2.566 1 95.69 53 THR B CA 1
ATOM 2347 C C . THR B 1 53 ? 5.867 37.281 3.934 1 95.69 53 THR B C 1
ATOM 2349 O O . THR B 1 53 ? 4.984 37.938 4.477 1 95.69 53 THR B O 1
ATOM 2352 N N . LEU B 1 54 ? 6.363 36.188 4.441 1 97.25 54 LEU B N 1
ATOM 2353 C CA . LEU B 1 54 ? 5.871 35.625 5.699 1 97.25 54 LEU B CA 1
ATOM 2354 C C . LEU B 1 54 ? 5.984 36.656 6.82 1 97.25 54 LEU B C 1
ATOM 2356 O O . LEU B 1 54 ? 5.094 36.781 7.664 1 97.25 54 LEU B O 1
ATOM 2360 N N . ALA B 1 55 ? 7.016 37.5 6.773 1 95.88 55 ALA B N 1
ATOM 2361 C CA . ALA B 1 55 ? 7.305 38.438 7.852 1 95.88 55 ALA B CA 1
ATOM 2362 C C . ALA B 1 55 ? 6.383 39.656 7.781 1 95.88 55 ALA B C 1
ATOM 2364 O O . ALA B 1 55 ? 6.293 40.438 8.742 1 95.88 55 ALA B O 1
ATOM 2365 N N . ASP B 1 56 ? 5.777 39.844 6.648 1 96.81 56 ASP B N 1
ATOM 2366 C CA . ASP B 1 56 ? 4.836 40.938 6.445 1 96.81 56 ASP B CA 1
ATOM 2367 C C . ASP B 1 56 ? 3.4 40.469 6.695 1 96.81 56 ASP B C 1
ATOM 2369 O O . ASP B 1 56 ? 2.75 39.938 5.801 1 96.81 56 ASP B O 1
ATOM 2373 N N . THR B 1 57 ? 2.92 40.781 7.855 1 94.5 57 THR B N 1
ATOM 2374 C CA . THR B 1 57 ? 1.617 40.281 8.297 1 94.5 57 THR B CA 1
ATOM 2375 C C . THR B 1 57 ? 0.523 40.719 7.32 1 94.5 57 THR B C 1
ATOM 2377 O O . THR B 1 57 ? -0.385 39.938 7.016 1 94.5 57 THR B O 1
ATOM 2380 N N . GLY B 1 58 ? 0.538 41.938 6.883 1 95.69 58 GLY B N 1
ATOM 2381 C CA . GLY B 1 58 ? -0.446 42.406 5.922 1 95.69 58 GLY B CA 1
ATOM 2382 C C . GLY B 1 58 ? -0.477 41.594 4.645 1 95.69 58 GLY B C 1
ATOM 2383 O O . GLY B 1 58 ? -1.547 41.188 4.191 1 95.69 58 GLY B O 1
ATOM 2384 N N . ARG B 1 59 ? 0.622 41.281 4.09 1 97.19 59 ARG B N 1
ATOM 2385 C CA . ARG B 1 59 ? 0.711 40.5 2.861 1 97.19 59 ARG B CA 1
ATOM 2386 C C . ARG B 1 59 ? 0.342 39.062 3.111 1 97.19 59 ARG B C 1
ATOM 2388 O O . ARG B 1 59 ? -0.259 38.406 2.254 1 97.19 59 ARG B O 1
ATOM 2395 N N . LEU B 1 60 ? 0.713 38.625 4.25 1 96.94 60 LEU B N 1
ATOM 2396 C CA . LEU B 1 60 ? 0.358 37.25 4.633 1 96.94 60 LEU B CA 1
ATOM 2397 C C . LEU B 1 60 ? -1.156 37.094 4.695 1 96.94 60 LEU B C 1
ATOM 2399 O O . LEU B 1 60 ? -1.703 36.125 4.129 1 96.94 60 LEU B O 1
ATOM 2403 N N . LEU B 1 61 ? -1.814 38 5.363 1 97.19 61 LEU B N 1
ATOM 2404 C CA . LEU B 1 61 ? -3.262 37.906 5.523 1 97.19 61 LEU B CA 1
ATOM 2405 C C . LEU B 1 61 ? -3.967 38.094 4.18 1 97.19 61 LEU B C 1
ATOM 2407 O O . LEU B 1 61 ? -5.008 37.469 3.939 1 97.19 61 LEU B O 1
ATOM 2411 N N . LYS B 1 62 ? -3.428 38.906 3.318 1 97.12 62 LYS B N 1
ATOM 2412 C CA . LYS B 1 62 ? -3.975 39.031 1.972 1 97.12 62 LYS B CA 1
ATOM 2413 C C . LYS B 1 62 ? -3.867 37.719 1.201 1 97.12 62 LYS B C 1
ATOM 2415 O O . LYS B 1 62 ? -4.801 37.344 0.497 1 97.12 62 LYS B O 1
ATOM 2420 N N . ALA B 1 63 ? -2.742 37.125 1.298 1 97.69 63 ALA B N 1
ATOM 2421 C CA . ALA B 1 63 ? -2.564 35.812 0.666 1 97.69 63 ALA B CA 1
ATOM 2422 C C . ALA B 1 63 ? -3.553 34.781 1.224 1 97.69 63 ALA B C 1
ATOM 2424 O O . ALA B 1 63 ? -4.152 34.031 0.469 1 97.69 63 ALA B O 1
ATOM 2425 N N . ALA B 1 64 ? -3.707 34.812 2.537 1 97.5 64 ALA B N 1
ATOM 2426 C CA . ALA B 1 64 ? -4.648 33.906 3.188 1 97.5 64 ALA B CA 1
ATOM 2427 C C . ALA B 1 64 ? -6.062 34.094 2.646 1 97.5 64 ALA B C 1
ATOM 2429 O O . ALA B 1 64 ? -6.758 33.125 2.342 1 97.5 64 ALA B O 1
ATOM 2430 N N . ASP B 1 65 ? -6.414 35.312 2.541 1 96.31 65 ASP B N 1
ATOM 2431 C CA . ASP B 1 65 ? -7.738 35.656 2.023 1 96.31 65 ASP B CA 1
ATOM 2432 C C . ASP B 1 65 ? -7.906 35.188 0.586 1 96.31 65 ASP B C 1
ATOM 2434 O O . ASP B 1 65 ? -8.953 34.625 0.226 1 96.31 65 ASP B O 1
ATOM 2438 N N . SER B 1 66 ? -6.926 35.375 -0.156 1 96.81 66 SER B N 1
ATOM 2439 C CA . SER B 1 66 ? -6.965 34.938 -1.55 1 96.81 66 SER B CA 1
ATOM 2440 C C . SER B 1 66 ? -7.098 33.438 -1.656 1 96.81 66 SER B C 1
ATOM 2442 O O . SER B 1 66 ? -7.918 32.938 -2.428 1 96.81 66 SER B O 1
ATOM 2444 N N . ILE B 1 67 ? -6.309 32.688 -0.902 1 97.81 67 ILE B N 1
ATOM 2445 C CA . ILE B 1 67 ? -6.371 31.234 -0.896 1 97.81 67 ILE B CA 1
ATOM 2446 C C . ILE B 1 67 ? -7.77 30.781 -0.476 1 97.81 67 ILE B C 1
ATOM 2448 O O . ILE B 1 67 ? -8.352 29.891 -1.098 1 97.81 67 ILE B O 1
ATOM 2452 N N . ARG B 1 68 ? -8.266 31.391 0.532 1 97.75 68 ARG B N 1
ATOM 2453 C CA . ARG B 1 68 ? -9.586 31.047 1.044 1 97.75 68 ARG B CA 1
ATOM 2454 C C . ARG B 1 68 ? -10.656 31.25 -0.022 1 97.75 68 ARG B C 1
ATOM 2456 O O . ARG B 1 68 ? -11.508 30.375 -0.229 1 97.75 68 ARG B O 1
ATOM 2463 N N . LYS B 1 69 ? -10.625 32.344 -0.664 1 96.69 69 LYS B N 1
ATOM 2464 C CA . LYS B 1 69 ? -11.602 32.656 -1.709 1 96.69 69 LYS B CA 1
ATOM 2465 C C . LYS B 1 69 ? -11.562 31.594 -2.812 1 96.69 69 LYS B C 1
ATOM 2467 O O . LYS B 1 69 ? -12.609 31.141 -3.277 1 96.69 69 LYS B O 1
ATOM 2472 N N . ARG B 1 70 ? -10.43 31.172 -3.145 1 97 70 ARG B N 1
ATOM 2473 C CA . ARG B 1 70 ? -10.25 30.203 -4.219 1 97 70 ARG B CA 1
ATOM 2474 C C . ARG B 1 70 ? -10.625 28.797 -3.76 1 97 70 ARG B C 1
ATOM 2476 O O . ARG B 1 70 ? -11.234 28.031 -4.512 1 97 70 ARG B O 1
ATOM 2483 N N . ALA B 1 71 ? -10.305 28.516 -2.531 1 97.06 71 ALA B N 1
ATOM 2484 C CA . ALA B 1 71 ? -10.477 27.156 -1.998 1 97.06 71 ALA B CA 1
ATOM 2485 C C . ALA B 1 71 ? -11.93 26.906 -1.604 1 97.06 71 ALA B C 1
ATOM 2487 O O . ALA B 1 71 ? -12.328 25.766 -1.384 1 97.06 71 ALA B O 1
ATOM 2488 N N . GLY B 1 72 ? -12.688 27.969 -1.493 1 95.88 72 GLY B N 1
ATOM 2489 C CA . GLY B 1 72 ? -14.062 27.812 -1.036 1 95.88 72 GLY B CA 1
ATOM 2490 C C . GLY B 1 72 ? -14.156 27.25 0.37 1 95.88 72 GLY B C 1
ATOM 2491 O O . GLY B 1 72 ? -13.547 27.781 1.299 1 95.88 72 GLY B O 1
ATOM 2492 N N . LYS B 1 73 ? -14.867 26.203 0.547 1 95.25 73 LYS B N 1
ATOM 2493 C CA . LYS B 1 73 ? -15.125 25.656 1.876 1 95.25 73 LYS B CA 1
ATOM 2494 C C . LYS B 1 73 ? -14.07 24.609 2.254 1 95.25 73 LYS B C 1
ATOM 2496 O O . LYS B 1 73 ? -14.078 24.094 3.369 1 95.25 73 LYS B O 1
ATOM 2501 N N . LEU B 1 74 ? -13.188 24.328 1.381 1 97.62 74 LEU B N 1
ATOM 2502 C CA . LEU B 1 74 ? -12.148 23.328 1.623 1 97.62 74 LEU B CA 1
ATOM 2503 C C . LEU B 1 74 ? -11.344 23.672 2.871 1 97.62 74 LEU B C 1
ATOM 2505 O O . LEU B 1 74 ? -10.891 24.812 3.025 1 97.62 74 LEU B O 1
ATOM 2509 N N . PRO B 1 75 ? -11.258 22.719 3.824 1 98.62 75 PRO B N 1
ATOM 2510 C CA . PRO B 1 75 ? -10.43 23 5 1 98.62 75 PRO B CA 1
ATOM 2511 C C . PRO B 1 75 ? -8.969 23.266 4.645 1 98.62 75 PRO B C 1
ATOM 2513 O O . PRO B 1 75 ? -8.422 22.625 3.742 1 98.62 75 PRO B O 1
ATOM 2516 N N . ILE B 1 76 ? -8.383 24.219 5.359 1 98.69 76 ILE B N 1
ATOM 2517 C CA . ILE B 1 76 ? -6.988 24.594 5.148 1 98.69 76 ILE B CA 1
ATOM 2518 C C . ILE B 1 76 ? -6.215 24.453 6.457 1 98.69 76 ILE B C 1
ATOM 2520 O O . ILE B 1 76 ? -6.613 25.016 7.48 1 98.69 76 ILE B O 1
ATOM 2524 N N . ILE B 1 77 ? -5.16 23.656 6.426 1 98.88 77 ILE B N 1
ATOM 2525 C CA . ILE B 1 77 ? -4.18 23.625 7.504 1 98.88 77 ILE B CA 1
ATOM 2526 C C . ILE B 1 77 ? -3.074 24.641 7.234 1 98.88 77 ILE B C 1
ATOM 2528 O O . ILE B 1 77 ? -2.482 24.656 6.152 1 98.88 77 ILE B O 1
ATOM 2532 N N . PHE B 1 78 ? -2.867 25.531 8.18 1 98.75 78 PHE B N 1
ATOM 2533 C CA . PHE B 1 78 ? -1.774 26.484 8.078 1 98.75 78 PHE B CA 1
ATOM 2534 C C . PHE B 1 78 ? -0.553 26 8.852 1 98.75 78 PHE B C 1
ATOM 2536 O O . PHE B 1 78 ? -0.648 25.672 10.031 1 98.75 78 PHE B O 1
ATOM 2543 N N . THR B 1 79 ? 0.556 25.938 8.148 1 98.75 79 THR B N 1
ATOM 2544 C CA . THR B 1 79 ? 1.772 25.375 8.719 1 98.75 79 THR B CA 1
ATOM 2545 C C . THR B 1 79 ? 2.965 26.297 8.461 1 98.75 79 THR B C 1
ATOM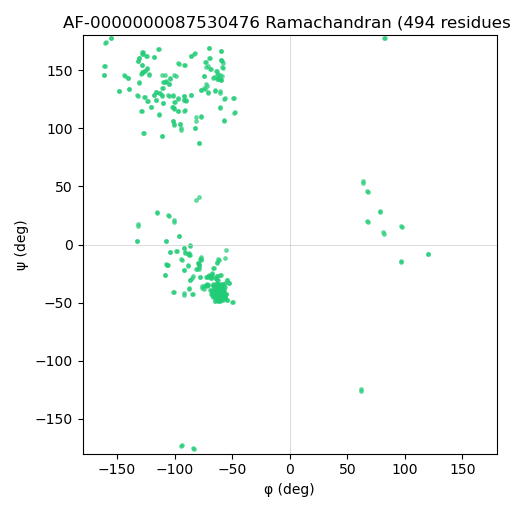 2547 O O . THR B 1 79 ? 3.158 26.781 7.344 1 98.75 79 THR B O 1
ATOM 2550 N N . ILE B 1 80 ? 3.699 26.641 9.492 1 98.38 80 ILE B N 1
ATOM 2551 C CA . ILE B 1 80 ? 5.055 27.172 9.359 1 98.38 80 ILE B CA 1
ATOM 2552 C C . ILE B 1 80 ? 6.055 26.141 9.898 1 98.38 80 ILE B C 1
ATOM 2554 O O . ILE B 1 80 ? 6.316 26.094 11.102 1 98.38 80 ILE B O 1
ATOM 2558 N N . ARG B 1 81 ? 6.52 25.359 9.016 1 98 81 ARG B N 1
ATOM 2559 C CA . ARG B 1 81 ? 7.402 24.25 9.391 1 98 81 ARG B CA 1
ATOM 2560 C C . ARG B 1 81 ? 8.812 24.766 9.688 1 98 81 ARG B C 1
ATOM 2562 O O . ARG B 1 81 ? 9.336 25.609 8.969 1 98 81 ARG B O 1
ATOM 2569 N N . SER B 1 82 ? 9.414 24.359 10.773 1 97.31 82 SER B N 1
ATOM 2570 C CA . SER B 1 82 ? 10.773 24.75 11.125 1 97.31 82 SER B CA 1
ATOM 2571 C C . SER B 1 82 ? 11.797 24.047 10.242 1 97.31 82 SER B C 1
ATOM 2573 O O . SER B 1 82 ? 11.539 22.953 9.734 1 97.31 82 SER B O 1
ATOM 2575 N N . VAL B 1 83 ? 12.945 24.594 10.125 1 96.12 83 VAL B N 1
ATOM 2576 C CA . VAL B 1 83 ? 14.031 24.016 9.336 1 96.12 83 VAL B CA 1
ATOM 2577 C C . VAL B 1 83 ? 14.438 22.672 9.93 1 96.12 83 VAL B C 1
ATOM 2579 O O . VAL B 1 83 ? 14.766 21.734 9.188 1 96.12 83 VAL B O 1
ATOM 2582 N N . HIS B 1 84 ? 14.391 22.484 11.172 1 94.94 84 HIS B N 1
ATOM 2583 C CA . HIS B 1 84 ? 14.797 21.266 11.859 1 94.94 84 HIS B CA 1
ATOM 2584 C C . HIS B 1 84 ? 13.867 20.109 11.516 1 94.94 84 HIS B C 1
ATOM 2586 O O . HIS B 1 84 ? 14.258 18.938 11.617 1 94.94 84 HIS B O 1
ATOM 2592 N N . GLU B 1 85 ? 12.664 20.469 11.148 1 97.25 85 GLU B N 1
ATOM 2593 C CA . GLU B 1 85 ? 11.703 19.422 10.836 1 97.25 85 GLU B CA 1
ATOM 2594 C C . GLU B 1 85 ? 11.289 19.453 9.367 1 97.25 85 GLU B C 1
ATOM 2596 O O . GLU B 1 85 ? 10.148 19.141 9.031 1 97.25 85 GLU B O 1
ATOM 2601 N N . GLY B 1 86 ? 12.18 19.953 8.57 1 95.69 86 GLY B N 1
ATOM 2602 C CA . GLY B 1 86 ? 12 19.812 7.133 1 95.69 86 GLY B CA 1
ATOM 2603 C C . GLY B 1 86 ? 11.391 21.047 6.492 1 95.69 86 GLY B C 1
ATOM 2604 O O . GLY B 1 86 ? 10.898 20.984 5.359 1 95.69 86 GLY B O 1
ATOM 2605 N N . GLY B 1 87 ? 11.383 22.203 7.23 1 97.31 87 GLY B N 1
ATOM 2606 C CA . GLY B 1 87 ? 10.867 23.453 6.68 1 97.31 87 GLY B CA 1
ATOM 2607 C C . GLY B 1 87 ? 11.945 24.328 6.066 1 97.31 87 GLY B C 1
ATOM 2608 O O . GLY B 1 87 ? 13.07 23.859 5.836 1 97.31 87 GLY B O 1
ATOM 2609 N N . GLU B 1 88 ? 11.492 25.531 5.688 1 97.44 88 GLU B N 1
ATOM 2610 C CA . GLU B 1 88 ? 12.375 26.516 5.07 1 97.44 88 GLU B CA 1
ATOM 2611 C C . GLU B 1 88 ? 12.914 27.5 6.102 1 97.44 88 GLU B C 1
ATOM 2613 O O . GLU B 1 88 ? 12.344 27.641 7.184 1 97.44 88 GLU B O 1
ATOM 2618 N N . THR B 1 89 ? 14.086 28.062 5.738 1 96.75 89 THR B N 1
ATOM 2619 C CA . THR B 1 89 ? 14.555 29.188 6.551 1 96.75 89 THR B CA 1
ATOM 2620 C C . THR B 1 89 ? 13.602 30.375 6.441 1 96.75 89 THR B C 1
ATOM 2622 O O . THR B 1 89 ? 13.188 30.75 5.34 1 96.75 89 THR B O 1
ATOM 2625 N N . ILE B 1 90 ? 13.273 30.938 7.605 1 96.06 90 ILE B N 1
ATOM 2626 C CA . ILE B 1 90 ? 12.344 32.062 7.617 1 96.06 90 ILE B CA 1
ATOM 2627 C C . ILE B 1 90 ? 12.984 33.25 8.328 1 96.06 90 ILE B C 1
ATOM 2629 O O . ILE B 1 90 ? 13.961 33.094 9.078 1 96.06 90 ILE B O 1
ATOM 2633 N N . ASP B 1 91 ? 12.469 34.438 8.133 1 94.56 91 ASP B N 1
ATOM 2634 C CA . ASP B 1 91 ? 13.086 35.656 8.625 1 94.56 91 ASP B CA 1
ATOM 2635 C C . ASP B 1 91 ? 12.406 36.156 9.898 1 94.56 91 ASP B C 1
ATOM 2637 O O . ASP B 1 91 ? 12.43 37.344 10.203 1 94.56 91 ASP B O 1
ATOM 2641 N N . ILE B 1 92 ? 11.703 35.312 10.609 1 96.19 92 ILE B N 1
ATOM 2642 C CA . ILE B 1 92 ? 11.117 35.656 11.891 1 96.19 92 ILE B CA 1
ATOM 2643 C C . ILE B 1 92 ? 11.516 34.625 12.945 1 96.19 92 ILE B C 1
ATOM 2645 O O . ILE B 1 92 ? 11.812 33.469 12.617 1 96.19 92 ILE B O 1
ATOM 2649 N N . ASP B 1 93 ? 11.648 35.062 14.18 1 96.06 93 ASP B N 1
ATOM 2650 C CA . ASP B 1 93 ? 11.977 34.125 15.25 1 96.06 93 ASP B CA 1
ATOM 2651 C C . ASP B 1 93 ? 10.727 33.438 15.773 1 96.06 93 ASP B C 1
ATOM 2653 O O . ASP B 1 93 ? 9.625 33.656 15.258 1 96.06 93 ASP B O 1
ATOM 2657 N N . GLU B 1 94 ? 10.852 32.625 16.812 1 97 94 GLU B N 1
ATOM 2658 C CA . GLU B 1 94 ? 9.758 31.75 17.25 1 97 94 GLU B CA 1
ATOM 2659 C C . GLU B 1 94 ? 8.633 32.562 17.891 1 97 94 GLU B C 1
ATOM 2661 O O . GLU B 1 94 ? 7.461 32.219 17.766 1 97 94 GLU B O 1
ATOM 2666 N N . GLU B 1 95 ? 8.969 33.594 18.578 1 96.75 95 GLU B N 1
ATOM 2667 C CA . GLU B 1 95 ? 7.953 34.469 19.172 1 96.75 95 GLU B CA 1
ATOM 2668 C C . GLU B 1 95 ? 7.086 35.125 18.094 1 96.75 95 GLU B C 1
ATOM 2670 O O . GLU B 1 95 ? 5.859 35.156 18.203 1 96.75 95 GLU B O 1
ATOM 2675 N N . ALA B 1 96 ? 7.75 35.656 17.094 1 97.31 96 ALA B N 1
ATOM 2676 C CA . ALA B 1 96 ? 7.039 36.25 15.969 1 97.31 96 ALA B CA 1
ATOM 2677 C C . ALA B 1 96 ? 6.203 35.188 15.242 1 97.31 96 ALA B C 1
ATOM 2679 O O . ALA B 1 96 ? 5.102 35.5 14.766 1 97.31 96 ALA B O 1
ATOM 2680 N N . LYS B 1 97 ? 6.719 34.031 15.148 1 97.75 97 LYS B N 1
ATOM 2681 C CA . LYS B 1 97 ? 5.98 32.906 14.539 1 97.75 97 LYS B CA 1
ATOM 2682 C C . LYS B 1 97 ? 4.668 32.656 15.273 1 97.75 97 LYS B C 1
ATOM 2684 O O . LYS B 1 97 ? 3.617 32.531 14.648 1 97.75 97 LYS B O 1
ATOM 2689 N N . VAL B 1 98 ? 4.719 32.594 16.547 1 98.19 98 VAL B N 1
ATOM 2690 C CA . VAL B 1 98 ? 3.523 32.375 17.359 1 98.19 98 VAL B CA 1
ATOM 2691 C C . VAL B 1 98 ? 2.518 33.5 17.125 1 98.19 98 VAL B C 1
ATOM 2693 O O . VAL B 1 98 ? 1.317 33.25 16.984 1 98.19 98 VAL B O 1
ATOM 2696 N N . GLU B 1 99 ? 2.992 34.688 17.016 1 97.81 99 GLU B N 1
ATOM 2697 C CA . GLU B 1 99 ? 2.119 35.844 16.734 1 97.81 99 GLU B CA 1
ATOM 2698 C C . GLU B 1 99 ? 1.436 35.688 15.375 1 97.81 99 GLU B C 1
ATOM 2700 O O . GLU B 1 99 ? 0.238 35.969 15.25 1 97.81 99 GLU B O 1
ATOM 2705 N N . VAL B 1 100 ? 2.199 35.312 14.414 1 98.06 100 VAL B N 1
ATOM 2706 C CA . VAL B 1 100 ? 1.667 35.094 13.07 1 98.06 100 VAL B CA 1
ATOM 2707 C C . VAL B 1 100 ? 0.565 34.031 13.125 1 98.06 100 VAL B C 1
ATOM 2709 O O . VAL B 1 100 ? -0.51 34.219 12.555 1 98.06 100 VAL B O 1
ATOM 2712 N N . LEU B 1 101 ? 0.808 32.969 13.844 1 98.56 101 LEU B N 1
ATOM 2713 C CA . LEU B 1 101 ? -0.168 31.891 13.984 1 98.56 101 LEU B CA 1
ATOM 2714 C C . LEU B 1 101 ? -1.447 32.406 14.641 1 98.56 101 LEU B C 1
ATOM 2716 O O . LEU B 1 101 ? -2.551 32.031 14.211 1 98.56 101 LEU B O 1
ATOM 2720 N N . GLN B 1 102 ? -1.261 33.188 15.625 1 98.19 102 GLN B N 1
ATOM 2721 C CA . GLN B 1 102 ? -2.416 33.75 16.312 1 98.19 102 GLN B CA 1
ATOM 2722 C C . GLN B 1 102 ? -3.219 34.656 15.383 1 98.19 102 GLN B C 1
ATOM 2724 O O . GLN B 1 102 ? -4.453 34.625 15.391 1 98.19 102 GLN B O 1
ATOM 2729 N N . GLN B 1 103 ? -2.557 35.438 14.602 1 97.69 103 GLN B N 1
ATOM 2730 C CA . GLN B 1 103 ? -3.223 36.344 13.664 1 97.69 103 GLN B CA 1
ATOM 2731 C C . GLN B 1 103 ? -3.965 35.562 12.586 1 97.69 103 GLN B C 1
ATOM 2733 O O . GLN B 1 103 ? -5.082 35.906 12.203 1 97.69 103 GLN B O 1
ATOM 2738 N N . ILE B 1 104 ? -3.35 34.562 12.094 1 97.88 104 ILE B N 1
ATOM 2739 C CA . ILE B 1 104 ? -3.975 33.719 11.078 1 97.88 104 ILE B CA 1
ATOM 2740 C C . ILE B 1 104 ? -5.215 33.031 11.664 1 97.88 104 ILE B C 1
ATOM 2742 O O . ILE B 1 104 ? -6.25 32.938 11 1 97.88 104 ILE B O 1
ATOM 2746 N N . ALA B 1 105 ? -5.098 32.562 12.906 1 97.94 105 ALA B N 1
ATOM 2747 C CA . ALA B 1 105 ? -6.25 31.953 13.57 1 97.94 105 ALA B CA 1
ATOM 2748 C C . ALA B 1 105 ? -7.422 32.906 13.625 1 97.94 105 ALA B C 1
ATOM 2750 O O . ALA B 1 105 ? -8.57 32.531 13.422 1 97.94 105 ALA B O 1
ATOM 2751 N N . ALA B 1 106 ? -7.156 34.125 13.805 1 97.19 106 ALA B N 1
ATOM 2752 C CA . ALA B 1 106 ? -8.18 35.156 13.977 1 97.19 106 ALA B CA 1
ATOM 2753 C C . ALA B 1 106 ? -8.773 35.562 12.633 1 97.19 106 ALA B C 1
ATOM 2755 O O . ALA B 1 106 ? -9.852 36.156 12.578 1 97.19 106 ALA B O 1
ATOM 2756 N N . SER B 1 107 ? -8.086 35.312 11.562 1 95.81 107 SER B N 1
ATOM 2757 C CA . SER B 1 107 ? -8.477 35.781 10.242 1 95.81 107 SER B CA 1
ATOM 2758 C C . SER B 1 107 ? -9.727 35.062 9.734 1 95.81 107 SER B C 1
ATOM 2760 O O . SER B 1 107 ? -10.422 35.562 8.844 1 95.81 107 SER B O 1
ATOM 2762 N N . GLY B 1 108 ? -9.922 33.812 10.242 1 95 108 GLY B N 1
ATOM 2763 C CA . GLY B 1 108 ? -11.039 33 9.766 1 95 108 GLY B CA 1
ATOM 2764 C C . GLY B 1 108 ? -10.758 32.312 8.453 1 95 108 GLY B C 1
ATOM 2765 O O . GLY B 1 108 ? -11.617 31.609 7.914 1 95 108 GLY B O 1
ATOM 2766 N N . SER B 1 109 ? -9.57 32.312 7.98 1 97.06 109 SER B N 1
ATOM 2767 C CA . SER B 1 109 ? -9.242 31.828 6.652 1 97.06 109 SER B CA 1
ATOM 2768 C C . SER B 1 109 ? -8.797 30.375 6.703 1 97.06 109 SER B C 1
ATOM 2770 O O . SER B 1 109 ? -8.727 29.703 5.672 1 97.06 109 SER B O 1
ATOM 2772 N N . VAL B 1 110 ? -8.516 29.812 7.863 1 98.19 110 VAL B N 1
ATOM 2773 C CA . VAL B 1 110 ? -7.961 28.469 7.957 1 98.19 110 VAL B CA 1
ATOM 2774 C C . VAL B 1 110 ? -8.797 27.625 8.922 1 98.19 110 VAL B C 1
ATOM 2776 O O . VAL B 1 110 ? -9.594 28.172 9.695 1 98.19 110 VAL B O 1
ATOM 2779 N N . SER B 1 111 ? -8.609 26.312 8.844 1 98.69 111 SER B N 1
ATOM 2780 C CA . SER B 1 111 ? -9.398 25.375 9.641 1 98.69 111 SER B CA 1
ATOM 2781 C C . SER B 1 111 ? -8.57 24.781 10.773 1 98.69 111 SER B C 1
ATOM 2783 O O . SER B 1 111 ? -9.125 24.203 11.719 1 98.69 111 SER B O 1
ATOM 2785 N N . ALA B 1 112 ? -7.238 24.906 10.648 1 98.88 112 ALA B N 1
ATOM 2786 C CA . ALA B 1 112 ? -6.344 24.328 11.641 1 98.88 112 ALA B CA 1
ATOM 2787 C C . ALA B 1 112 ? -4.961 24.969 11.57 1 98.88 112 ALA B C 1
ATOM 2789 O O . ALA B 1 112 ? -4.574 25.516 10.539 1 98.88 112 ALA B O 1
ATOM 2790 N N . LEU B 1 113 ? -4.277 24.938 12.68 1 98.88 113 LEU B N 1
ATOM 2791 C CA . LEU B 1 113 ? -2.857 25.266 12.758 1 98.88 113 LEU B CA 1
ATOM 2792 C C . LEU B 1 113 ? -2.035 24.016 13.055 1 98.88 113 LEU B C 1
ATOM 2794 O O . LEU B 1 113 ? -2.43 23.172 13.875 1 98.88 113 LEU B O 1
ATOM 2798 N N . ASP B 1 114 ? -1 23.844 12.375 1 98.88 114 ASP B N 1
ATOM 2799 C CA . ASP B 1 114 ? -0.001 22.812 12.672 1 98.88 114 ASP B CA 1
ATOM 2800 C C . ASP B 1 114 ? 1.204 23.422 13.398 1 98.88 114 ASP B C 1
ATOM 2802 O O . ASP B 1 114 ? 1.881 24.297 12.859 1 98.88 114 ASP B O 1
ATOM 2806 N N . TYR B 1 115 ? 1.416 23.016 14.547 1 98.81 115 TYR B N 1
ATOM 2807 C CA . TYR B 1 115 ? 2.512 23.531 15.367 1 98.81 115 TYR B CA 1
ATOM 2808 C C . TYR B 1 115 ? 3.324 22.391 15.969 1 98.81 115 TYR B C 1
ATOM 2810 O O . TYR B 1 115 ? 2.766 21.375 16.391 1 98.81 115 TYR B O 1
ATOM 2818 N N . GLU B 1 116 ? 4.617 22.547 15.984 1 98.75 116 GLU B N 1
ATOM 2819 C CA . GLU B 1 116 ? 5.504 21.453 16.344 1 98.75 116 GLU B CA 1
ATOM 2820 C C . GLU B 1 116 ? 5.461 21.172 17.844 1 98.75 116 GLU B C 1
ATOM 2822 O O . GLU B 1 116 ? 5.57 22.109 18.656 1 98.75 116 GLU B O 1
ATOM 2827 N N . TRP B 1 117 ? 5.367 19.953 18.141 1 98.12 117 TRP B N 1
ATOM 2828 C CA . TRP B 1 117 ? 5.293 19.438 19.5 1 98.12 117 TRP B CA 1
ATOM 2829 C C . TRP B 1 117 ? 6.566 19.75 20.281 1 98.12 117 TRP B C 1
ATOM 2831 O O . TRP B 1 117 ? 6.531 19.906 21.5 1 98.12 117 TRP B O 1
ATOM 2841 N N . SER B 1 118 ? 7.691 19.906 19.625 1 96.56 118 SER B N 1
ATOM 2842 C CA . SER B 1 118 ? 9 20.062 20.25 1 96.56 118 SER B CA 1
ATOM 2843 C C . SER B 1 118 ? 9.18 21.469 20.797 1 96.56 118 SER B C 1
ATOM 2845 O O . SER B 1 118 ? 10.125 21.734 21.547 1 96.56 118 SER B O 1
ATOM 2847 N N . ASN B 1 119 ? 8.281 22.438 20.469 1 97.44 119 ASN B N 1
ATOM 2848 C CA . ASN B 1 119 ? 8.383 23.812 20.969 1 97.44 119 ASN B CA 1
ATOM 2849 C C . ASN B 1 119 ? 8.078 23.875 22.453 1 97.44 119 ASN B C 1
ATOM 2851 O O . ASN B 1 119 ? 7.539 22.938 23.031 1 97.44 119 ASN B O 1
ATOM 2855 N N . ASN B 1 120 ? 8.523 24.953 23.094 1 95.88 120 ASN B N 1
ATOM 2856 C CA . ASN B 1 120 ? 8.273 25.109 24.516 1 95.88 120 ASN B CA 1
ATOM 2857 C C . ASN B 1 120 ? 6.781 25.078 24.828 1 95.88 120 ASN B C 1
ATOM 2859 O O . ASN B 1 120 ? 5.973 25.594 24.047 1 95.88 120 ASN B O 1
ATOM 2863 N N . ARG B 1 121 ? 6.445 24.656 26 1 97.12 121 ARG B N 1
ATOM 2864 C CA . ARG B 1 121 ? 5.066 24.391 26.406 1 97.12 121 ARG B CA 1
ATOM 2865 C C . ARG B 1 121 ? 4.242 25.672 26.406 1 97.12 121 ARG B C 1
ATOM 2867 O O . ARG B 1 121 ? 3.059 25.656 26.047 1 97.12 121 ARG B O 1
ATOM 2874 N N . GLU B 1 122 ? 4.793 26.719 26.766 1 97.69 122 GLU B N 1
ATOM 2875 C CA . GLU B 1 122 ? 4.082 28 26.812 1 97.69 122 GLU B CA 1
ATOM 2876 C C . GLU B 1 122 ? 3.637 28.438 25.422 1 97.69 122 GLU B C 1
ATOM 2878 O O . GLU B 1 122 ? 2.506 28.891 25.234 1 97.69 122 GLU B O 1
ATOM 2883 N N . ARG B 1 123 ? 4.547 28.266 24.5 1 98.12 123 ARG B N 1
ATOM 2884 C CA . ARG B 1 123 ? 4.227 28.609 23.109 1 98.12 123 ARG B CA 1
ATOM 2885 C C . ARG B 1 123 ? 3.146 27.703 22.547 1 98.12 123 ARG B C 1
ATOM 2887 O O . ARG B 1 123 ? 2.203 28.156 21.906 1 98.12 123 ARG B O 1
ATOM 2894 N N . VAL B 1 124 ? 3.264 26.422 22.875 1 98.5 124 VAL B N 1
ATOM 2895 C CA . VAL B 1 124 ? 2.275 25.453 22.422 1 98.5 124 VAL B CA 1
ATOM 2896 C C . VAL B 1 124 ? 0.902 25.797 22.984 1 98.5 124 VAL B C 1
ATOM 2898 O O . VAL B 1 124 ? -0.085 25.859 22.25 1 98.5 124 VAL B O 1
ATOM 2901 N N . THR B 1 125 ? 0.868 26.125 24.203 1 98.19 125 THR B N 1
ATOM 2902 C CA . THR B 1 125 ? -0.377 26.5 24.859 1 98.19 125 THR B CA 1
ATOM 2903 C C . THR B 1 125 ? -0.958 27.766 24.234 1 98.19 125 THR B C 1
ATOM 2905 O O . THR B 1 125 ? -2.172 27.875 24.047 1 98.19 125 THR B O 1
ATOM 2908 N N . GLY B 1 126 ? -0.071 28.719 23.953 1 98.31 126 GLY B N 1
ATOM 2909 C CA . GLY B 1 126 ? -0.511 29.938 23.297 1 98.31 126 GLY B CA 1
ATOM 2910 C C . GLY B 1 126 ? -1.193 29.672 21.969 1 98.31 126 GLY B C 1
ATOM 2911 O O . GLY B 1 126 ? -2.242 30.266 21.672 1 98.31 126 GLY B O 1
ATOM 2912 N N . VAL B 1 127 ? -0.607 28.828 21.188 1 98.75 127 VAL B N 1
ATOM 2913 C CA . VAL B 1 127 ? -1.161 28.484 19.875 1 98.75 127 VAL B CA 1
ATOM 2914 C C . VAL B 1 127 ? -2.484 27.734 20.062 1 98.75 127 VAL B C 1
ATOM 2916 O O . VAL B 1 127 ? -3.465 28.031 19.375 1 98.75 127 VAL B O 1
ATOM 2919 N N . GLN B 1 128 ? -2.555 26.812 20.969 1 98.75 128 GLN B N 1
ATOM 2920 C CA . GLN B 1 128 ? -3.773 26.047 21.234 1 98.75 128 GLN B CA 1
ATOM 2921 C C . GLN B 1 128 ? -4.902 26.969 21.703 1 98.75 128 GLN B C 1
ATOM 2923 O O . GLN B 1 128 ? -6.055 26.781 21.312 1 98.75 128 GLN B O 1
ATOM 2928 N N . ASN B 1 129 ? -4.57 27.922 22.547 1 98.62 129 ASN B N 1
ATOM 2929 C CA . ASN B 1 129 ? -5.566 28.875 23.016 1 98.62 129 ASN B CA 1
ATOM 2930 C C . ASN B 1 129 ? -6.133 29.703 21.859 1 98.62 129 ASN B C 1
ATOM 2932 O O . ASN B 1 129 ? -7.332 29.984 21.828 1 98.62 129 ASN B O 1
ATOM 2936 N N . ALA B 1 130 ? -5.242 30.109 20.953 1 98.56 130 ALA B N 1
ATOM 2937 C CA . ALA B 1 130 ? -5.703 30.844 19.781 1 98.56 130 ALA B CA 1
ATOM 2938 C C . ALA B 1 130 ? -6.672 30 18.953 1 98.56 130 ALA B C 1
ATOM 2940 O O . ALA B 1 130 ? -7.695 30.484 18.484 1 98.56 130 ALA B O 1
ATOM 2941 N N . CYS B 1 131 ? -6.371 28.703 18.812 1 98.69 131 CYS B N 1
ATOM 2942 C CA . CYS B 1 131 ? -7.242 27.797 18.078 1 98.69 131 CYS B CA 1
ATOM 2943 C C . CYS B 1 131 ? -8.609 27.688 18.75 1 98.69 131 CYS B C 1
ATOM 2945 O O . CYS B 1 131 ? -9.641 27.828 18.094 1 98.69 131 CYS B O 1
ATOM 2947 N N . ARG B 1 132 ? -8.609 27.531 20.031 1 98.25 132 ARG B N 1
ATOM 2948 C CA . ARG B 1 132 ? -9.852 27.406 20.797 1 98.25 132 ARG B CA 1
ATOM 2949 C C . ARG B 1 132 ? -10.68 28.688 20.688 1 98.25 132 ARG B C 1
ATOM 2951 O O . ARG B 1 132 ? -11.891 28.625 20.453 1 98.25 132 ARG B O 1
ATOM 2958 N N . LYS B 1 133 ? -10.016 29.781 20.859 1 98.31 133 LYS B N 1
ATOM 2959 C CA . LYS B 1 133 ? -10.68 31.078 20.859 1 98.31 133 LYS B CA 1
ATOM 2960 C C . LYS B 1 133 ? -11.398 31.328 19.531 1 98.31 133 LYS B C 1
ATOM 2962 O O . LYS B 1 133 ? -12.477 31.922 19.516 1 98.31 133 LYS B O 1
ATOM 2967 N N . HIS B 1 134 ? -10.82 30.875 18.5 1 97.94 134 HIS B N 1
ATOM 2968 C CA . HIS B 1 134 ? -11.367 31.219 17.188 1 97.94 134 HIS B CA 1
ATOM 2969 C C . HIS B 1 134 ? -12.047 30.016 16.547 1 97.94 134 HIS B C 1
ATOM 2971 O O . HIS B 1 134 ? -12.453 30.094 15.375 1 97.94 134 HIS B O 1
ATOM 2977 N N . GLY B 1 135 ? -12.125 28.859 17.234 1 97.69 135 GLY B N 1
ATOM 2978 C CA . GLY B 1 135 ? -12.922 27.719 16.812 1 97.69 135 GLY B CA 1
ATOM 2979 C C . GLY B 1 135 ? -12.273 26.906 15.703 1 97.69 135 GLY B C 1
ATOM 2980 O O . GLY B 1 135 ? -12.961 26.375 14.836 1 97.69 135 GLY B O 1
ATOM 2981 N N . ILE B 1 136 ? -10.977 26.875 15.586 1 98.44 136 ILE B N 1
ATOM 2982 C CA . ILE B 1 136 ? -10.273 26.047 14.609 1 98.44 136 ILE B CA 1
ATOM 2983 C C . ILE B 1 136 ? -9.469 24.969 15.336 1 98.44 136 ILE B C 1
ATOM 2985 O O . ILE B 1 136 ? -9.391 24.969 16.562 1 98.44 136 ILE B O 1
ATOM 2989 N N . LYS B 1 137 ? -8.961 23.984 14.625 1 98.88 137 LYS B N 1
ATOM 2990 C CA . LYS B 1 137 ? -8.312 22.828 15.227 1 98.88 137 LYS B CA 1
ATOM 2991 C C . LYS B 1 137 ? -6.812 23.047 15.367 1 98.88 137 LYS B C 1
ATOM 2993 O O . LYS B 1 137 ? -6.23 23.875 14.656 1 98.88 137 LYS B O 1
ATOM 2998 N N . CYS B 1 138 ? -6.199 22.375 16.297 1 98.88 138 CYS B N 1
ATOM 2999 C CA . CYS B 1 138 ? -4.758 22.406 16.5 1 98.88 138 CYS B CA 1
ATOM 3000 C C . CYS B 1 138 ? -4.148 21.031 16.266 1 98.88 138 CYS B C 1
ATOM 3002 O O . CYS B 1 138 ? -4.578 20.047 16.875 1 98.88 138 CYS B O 1
ATOM 3004 N N . ILE B 1 139 ? -3.205 20.922 15.414 1 98.94 139 ILE B N 1
ATOM 3005 C CA . ILE B 1 139 ? -2.393 19.734 15.18 1 98.94 139 ILE B CA 1
ATOM 3006 C C . ILE B 1 139 ? -1.027 19.891 15.836 1 98.94 139 ILE B C 1
ATOM 3008 O O . ILE B 1 139 ? -0.307 20.859 15.555 1 98.94 139 ILE B O 1
ATOM 3012 N N . LEU B 1 140 ? -0.7 19.078 16.75 1 98.88 140 LEU B N 1
ATOM 3013 C CA . LEU B 1 140 ? 0.665 19 17.25 1 98.88 140 LEU B CA 1
ATOM 3014 C C . LEU B 1 140 ? 1.471 17.953 16.484 1 98.88 140 LEU B C 1
ATOM 3016 O O . LEU B 1 140 ? 1.06 16.797 16.391 1 98.88 140 LEU B O 1
ATOM 3020 N N . SER B 1 141 ? 2.598 18.391 15.93 1 98.81 141 SER B N 1
ATOM 3021 C CA . SER B 1 141 ? 3.275 17.5 14.984 1 98.81 141 SER B CA 1
ATOM 3022 C C . SER B 1 141 ? 4.746 17.328 15.344 1 98.81 141 SER B C 1
ATOM 3024 O O . SER B 1 141 ? 5.316 18.156 16.062 1 98.81 141 SER B O 1
ATOM 3026 N N . TYR B 1 142 ? 5.277 16.234 14.938 1 98.81 142 TYR B N 1
ATOM 3027 C CA . TYR B 1 142 ? 6.707 15.945 14.984 1 98.81 142 TYR B CA 1
ATOM 3028 C C . TYR B 1 142 ? 7.164 15.219 13.727 1 98.81 142 TYR B C 1
ATOM 3030 O O . TYR B 1 142 ? 6.504 14.289 13.266 1 98.81 142 TYR B O 1
ATOM 3038 N N . HIS B 1 143 ? 8.266 15.68 13.164 1 98.69 143 HIS B N 1
ATOM 3039 C CA . HIS B 1 143 ? 8.898 15.062 12.008 1 98.69 143 HIS B CA 1
ATOM 3040 C C . HIS B 1 143 ? 10.328 14.633 12.32 1 98.69 143 HIS B C 1
ATOM 3042 O O . HIS B 1 143 ? 11.172 15.461 12.68 1 98.69 143 HIS B O 1
ATOM 3048 N N . ASN B 1 144 ? 10.656 13.414 12.25 1 98.44 144 ASN B N 1
ATOM 3049 C CA . ASN B 1 144 ? 12.016 12.891 12.328 1 98.44 144 ASN B CA 1
ATOM 3050 C C . ASN B 1 144 ? 12.57 12.555 10.945 1 98.44 144 ASN B C 1
ATOM 3052 O O . ASN B 1 144 ? 12.25 11.508 10.383 1 98.44 144 ASN B O 1
ATOM 3056 N N . PHE B 1 145 ? 13.414 13.383 10.453 1 96.75 145 PHE B N 1
ATOM 3057 C CA . PHE B 1 145 ? 13.93 13.211 9.094 1 96.75 145 PHE B CA 1
ATOM 3058 C C . PHE B 1 145 ? 15.141 12.289 9.086 1 96.75 145 PHE B C 1
ATOM 3060 O O . PHE B 1 145 ? 15.68 11.977 8.023 1 96.75 145 PHE B O 1
ATOM 3067 N N . GLN B 1 146 ? 15.508 11.852 10.25 1 96.88 146 GLN B N 1
ATOM 3068 C CA . GLN B 1 146 ? 16.734 11.07 10.352 1 96.88 146 GLN B CA 1
ATOM 3069 C C . GLN B 1 146 ? 16.438 9.578 10.438 1 96.88 146 GLN B C 1
ATOM 3071 O O . GLN B 1 146 ? 17.156 8.758 9.867 1 96.88 146 GLN B O 1
ATOM 3076 N N . GLU B 1 147 ? 15.445 9.234 11.172 1 98.38 147 GLU B N 1
ATOM 3077 C CA . GLU B 1 147 ? 15.203 7.82 11.43 1 98.38 147 GLU B CA 1
ATOM 3078 C C . GLU B 1 147 ? 13.766 7.574 11.875 1 98.38 147 GLU B C 1
ATOM 3080 O O . GLU B 1 147 ? 12.992 8.516 12.023 1 98.38 147 GLU B O 1
ATOM 3085 N N . THR B 1 148 ? 13.422 6.352 12.008 1 98.88 148 THR B N 1
ATOM 3086 C CA . THR B 1 148 ? 12.234 5.895 12.727 1 98.88 148 THR B CA 1
ATOM 3087 C C . THR B 1 148 ? 12.594 5.469 14.148 1 98.88 148 THR B C 1
ATOM 3089 O O . THR B 1 148 ? 13.352 4.516 14.344 1 98.88 148 THR B O 1
ATOM 3092 N N . PRO B 1 149 ? 12.055 6.219 15.094 1 98.75 149 PRO B N 1
ATOM 3093 C CA . PRO B 1 149 ? 12.32 5.797 16.469 1 98.75 149 PRO B CA 1
ATOM 3094 C C . PRO B 1 149 ? 11.805 4.395 16.766 1 98.75 149 PRO B C 1
ATOM 3096 O O . PRO B 1 149 ? 11.07 3.816 15.961 1 98.75 149 PRO B O 1
ATOM 3099 N N . SER B 1 150 ? 12.25 3.834 17.906 1 98.56 150 SER B N 1
ATOM 3100 C CA . SER B 1 150 ? 11.742 2.535 18.344 1 98.56 150 SER B CA 1
ATOM 3101 C C . SER B 1 150 ? 10.227 2.578 18.547 1 98.56 150 SER B C 1
ATOM 3103 O O . SER B 1 150 ? 9.648 3.656 18.688 1 98.56 150 SER B O 1
ATOM 3105 N N . ARG B 1 151 ? 9.664 1.407 18.5 1 98.25 151 ARG B N 1
ATOM 3106 C CA . ARG B 1 151 ? 8.234 1.285 18.781 1 98.25 151 ARG B CA 1
ATOM 3107 C C . ARG B 1 151 ? 7.863 2.002 20.062 1 98.25 151 ARG B C 1
ATOM 3109 O O . ARG B 1 151 ? 6.934 2.811 20.094 1 98.25 151 ARG B O 1
ATOM 3116 N N . GLU B 1 152 ? 8.555 1.782 21.094 1 98.56 152 GLU B N 1
ATOM 3117 C CA . GLU B 1 152 ? 8.281 2.363 22.406 1 98.56 152 GLU B CA 1
ATOM 3118 C C . GLU B 1 152 ? 8.391 3.885 22.375 1 98.56 152 GLU B C 1
ATOM 3120 O O . GLU B 1 152 ? 7.578 4.586 22.969 1 98.56 152 GLU B O 1
ATOM 3125 N N . GLU B 1 153 ? 9.344 4.328 21.703 1 98.75 153 GLU B N 1
ATOM 3126 C CA . GLU B 1 153 ? 9.562 5.77 21.609 1 98.75 153 GLU B CA 1
ATOM 3127 C C . GLU B 1 153 ? 8.453 6.453 20.828 1 98.75 153 GLU B C 1
ATOM 3129 O O . GLU B 1 153 ? 7.98 7.527 21.219 1 98.75 153 GLU B O 1
ATOM 3134 N N . MET B 1 154 ? 8.039 5.871 19.734 1 98.88 154 MET B N 1
ATOM 3135 C CA . MET B 1 154 ? 6.945 6.445 18.953 1 98.88 154 MET B CA 1
ATOM 3136 C C . MET B 1 154 ? 5.664 6.5 19.781 1 98.88 154 MET B C 1
ATOM 3138 O O . MET B 1 154 ? 4.953 7.504 19.766 1 98.88 154 MET B O 1
ATOM 3142 N N . ILE B 1 155 ? 5.422 5.398 20.484 1 98.75 155 ILE B N 1
ATOM 3143 C CA . ILE B 1 155 ? 4.246 5.344 21.344 1 98.75 155 ILE B CA 1
ATOM 3144 C C . ILE B 1 155 ? 4.34 6.434 22.422 1 98.75 155 ILE B C 1
ATOM 3146 O O . ILE B 1 155 ? 3.375 7.156 22.656 1 98.75 155 ILE B O 1
ATOM 3150 N N . ARG B 1 156 ? 5.461 6.586 23.016 1 98.56 156 ARG B N 1
ATOM 3151 C CA . ARG B 1 156 ? 5.676 7.609 24.031 1 98.56 156 ARG B CA 1
ATOM 3152 C C . ARG B 1 156 ? 5.422 9.008 23.469 1 98.56 156 ARG B C 1
ATOM 3154 O O . ARG B 1 156 ? 4.738 9.82 24.109 1 98.56 156 ARG B O 1
ATOM 3161 N N . MET B 1 157 ? 5.961 9.289 22.328 1 98.62 157 MET B N 1
ATOM 3162 C CA . MET B 1 157 ? 5.809 10.602 21.703 1 98.62 157 MET B CA 1
ATOM 3163 C C . MET B 1 157 ? 4.34 10.93 21.469 1 98.62 157 MET B C 1
ATOM 3165 O O . MET B 1 157 ? 3.877 12.016 21.828 1 98.62 157 MET B O 1
ATOM 3169 N N . LEU B 1 158 ? 3.613 9.984 20.953 1 98.81 158 LEU B N 1
ATOM 3170 C CA . LEU B 1 158 ? 2.203 10.211 20.656 1 98.81 158 LEU B CA 1
ATOM 3171 C C . LEU B 1 158 ? 1.39 10.359 21.938 1 98.81 158 LEU B C 1
ATOM 3173 O O . LEU B 1 158 ? 0.47 11.172 22 1 98.81 158 LEU B O 1
ATOM 3177 N N . LYS B 1 159 ? 1.693 9.602 22.922 1 98.62 159 LYS B N 1
ATOM 3178 C CA . LYS B 1 159 ? 1.019 9.734 24.203 1 98.62 159 LYS B CA 1
ATOM 3179 C C . LYS B 1 159 ? 1.319 11.086 24.844 1 98.62 159 LYS B C 1
ATOM 3181 O O . LYS B 1 159 ? 0.436 11.703 25.453 1 98.62 159 LYS B O 1
ATOM 3186 N N . GLU B 1 160 ? 2.527 11.531 24.766 1 98.38 160 GLU B N 1
ATOM 3187 C CA . GLU B 1 160 ? 2.887 12.852 25.297 1 98.38 160 GLU B CA 1
ATOM 3188 C C . GLU B 1 160 ? 2.143 13.961 24.547 1 98.38 160 GLU B C 1
ATOM 3190 O O . GLU B 1 160 ? 1.71 14.938 25.172 1 98.38 160 GLU B O 1
ATOM 3195 N N . MET B 1 161 ? 2.039 13.836 23.234 1 98.56 161 MET B N 1
ATOM 3196 C CA . MET B 1 161 ? 1.222 14.789 22.5 1 98.56 161 MET B CA 1
ATOM 3197 C C . MET B 1 161 ? -0.21 14.812 23.016 1 98.56 161 MET B C 1
ATOM 3199 O O . MET B 1 161 ? -0.785 15.883 23.234 1 98.56 161 MET B O 1
ATOM 3203 N N . ALA B 1 162 ? -0.726 13.641 23.266 1 98.5 162 ALA B N 1
ATOM 3204 C CA . ALA B 1 162 ? -2.104 13.523 23.734 1 98.5 162 ALA B CA 1
ATOM 3205 C C . ALA B 1 162 ? -2.289 14.219 25.078 1 98.5 162 ALA B C 1
ATOM 3207 O O . ALA B 1 162 ? -3.348 14.797 25.359 1 98.5 162 ALA B O 1
ATOM 3208 N N . GLU B 1 163 ? -1.331 14.148 25.875 1 97.75 163 GLU B N 1
ATOM 3209 C CA . GLU B 1 163 ? -1.392 14.781 27.203 1 97.75 163 GLU B CA 1
ATOM 3210 C C . GLU B 1 163 ? -1.586 16.281 27.078 1 97.75 163 GLU B C 1
ATOM 3212 O O . GLU B 1 163 ? -2.133 16.922 27.984 1 97.75 163 GLU B O 1
ATOM 3217 N N . GLN B 1 164 ? -1.16 16.844 25.984 1 97.75 164 GLN B N 1
ATOM 3218 C CA . GLN B 1 164 ? -1.288 18.281 25.781 1 97.75 164 GLN B CA 1
ATOM 3219 C C . GLN B 1 164 ? -2.643 18.625 25.172 1 97.75 164 GLN B C 1
ATOM 3221 O O . GLN B 1 164 ? -2.949 19.797 24.953 1 97.75 164 GLN B O 1
ATOM 3226 N N . LYS B 1 165 ? -3.404 17.641 24.75 1 97.56 165 LYS B N 1
ATOM 3227 C CA . LYS B 1 165 ? -4.809 17.703 24.344 1 97.56 165 LYS B CA 1
ATOM 3228 C C . LYS B 1 165 ? -4.977 18.516 23.062 1 97.56 165 LYS B C 1
ATOM 3230 O O . LYS B 1 165 ? -5.828 19.406 22.984 1 97.56 165 LYS B O 1
ATOM 3235 N N . PRO B 1 166 ? -4.156 18.281 22.078 1 98.56 166 PRO B N 1
ATOM 3236 C CA . PRO B 1 166 ? -4.48 18.828 20.75 1 98.56 166 PRO B CA 1
ATOM 3237 C C . PRO B 1 166 ? -5.68 18.125 20.109 1 98.56 166 PRO B C 1
ATOM 3239 O O . PRO B 1 166 ? -6.215 17.172 20.656 1 98.56 166 PRO B O 1
ATOM 3242 N N . ASP B 1 167 ? -6.156 18.703 19.047 1 98.69 167 ASP B N 1
ATOM 3243 C CA . ASP B 1 167 ? -7.219 18.031 18.312 1 98.69 167 ASP B CA 1
ATOM 3244 C C . ASP B 1 167 ? -6.68 16.828 17.547 1 98.69 167 ASP B C 1
ATOM 3246 O O . ASP B 1 167 ? -7.367 15.812 17.422 1 98.69 167 ASP B O 1
ATOM 3250 N N . TYR B 1 168 ? -5.453 16.891 17.031 1 98.75 168 TYR B N 1
ATOM 3251 C CA . TYR B 1 168 ? -4.781 15.82 16.312 1 98.75 168 TYR B CA 1
ATOM 3252 C C . TYR B 1 168 ? -3.305 15.75 16.688 1 98.75 168 TYR B C 1
ATOM 3254 O O . TYR B 1 168 ? -2.672 16.781 16.922 1 98.75 168 TYR B O 1
ATOM 3262 N N . GLY B 1 169 ? -2.766 14.555 16.766 1 98.88 169 GLY B N 1
ATOM 3263 C CA . GLY B 1 169 ? -1.329 14.336 16.812 1 98.88 169 GLY B CA 1
ATOM 3264 C C . GLY B 1 169 ? -0.754 13.828 15.508 1 98.88 169 GLY B C 1
ATOM 3265 O O . GLY B 1 169 ? -1.368 13 14.828 1 98.88 169 GLY B O 1
ATOM 3266 N N . LYS B 1 170 ? 0.378 14.352 15.117 1 98.88 170 LYS B N 1
ATOM 3267 C CA . LYS B 1 170 ? 1 13.969 13.852 1 98.88 170 LYS B CA 1
ATOM 3268 C C . LYS B 1 170 ? 2.438 13.508 14.062 1 98.88 170 LYS B C 1
ATOM 3270 O O . LYS B 1 170 ? 3.227 14.195 14.711 1 98.88 170 LYS B O 1
ATOM 3275 N N . LEU B 1 171 ? 2.736 12.383 13.594 1 98.88 171 LEU B N 1
ATOM 3276 C CA . LEU B 1 171 ? 4.086 11.828 13.633 1 98.88 171 LEU B CA 1
ATOM 3277 C C . LEU B 1 171 ? 4.527 11.367 12.25 1 98.88 171 LEU B C 1
ATOM 3279 O O . LEU B 1 171 ? 3.932 10.461 11.672 1 98.88 171 LEU B O 1
ATOM 3283 N N . ALA B 1 172 ? 5.523 11.984 11.664 1 98.62 172 ALA B N 1
ATOM 3284 C CA . ALA B 1 172 ? 6.176 11.586 10.422 1 98.62 172 ALA B CA 1
ATOM 3285 C C . ALA B 1 172 ? 7.617 11.148 10.672 1 98.62 172 ALA B C 1
ATOM 3287 O O . ALA B 1 172 ? 8.375 11.859 11.344 1 98.62 172 ALA B O 1
ATOM 3288 N N . VAL B 1 173 ? 8 10 10.148 1 98.81 173 VAL B N 1
ATOM 3289 C CA . VAL B 1 173 ? 9.328 9.469 10.453 1 98.81 173 VAL B CA 1
ATOM 3290 C C . VAL B 1 173 ? 10.031 9.055 9.164 1 98.81 173 VAL B C 1
ATOM 3292 O O . VAL B 1 173 ? 9.383 8.859 8.133 1 98.81 173 VAL B O 1
ATOM 3295 N N . MET B 1 174 ? 11.375 8.945 9.266 1 98.19 174 MET B N 1
ATOM 3296 C CA . MET B 1 174 ? 12.195 8.516 8.141 1 98.19 174 MET B CA 1
ATOM 3297 C C . MET B 1 174 ? 12.594 7.051 8.289 1 98.19 174 MET B C 1
ATOM 3299 O O . MET B 1 174 ? 13.492 6.723 9.062 1 98.19 174 MET B O 1
ATOM 3303 N N . PRO B 1 175 ? 11.953 6.176 7.465 1 98.19 175 PRO B N 1
ATOM 3304 C CA . PRO B 1 175 ? 12.328 4.766 7.578 1 98.19 175 PRO B CA 1
ATOM 3305 C C . PRO B 1 175 ? 13.688 4.465 6.949 1 98.19 175 PRO B C 1
ATOM 3307 O O . PRO B 1 175 ? 14.055 5.066 5.938 1 98.19 175 PRO B O 1
ATOM 3310 N N . GLN B 1 176 ? 14.406 3.566 7.543 1 97.81 176 GLN B N 1
ATOM 3311 C CA . GLN B 1 176 ? 15.695 3.127 7.023 1 97.81 176 GLN B CA 1
ATOM 3312 C C . GLN B 1 176 ? 15.594 1.735 6.406 1 97.81 176 GLN B C 1
ATOM 3314 O O . GLN B 1 176 ? 16.516 1.289 5.715 1 97.81 176 GLN B O 1
ATOM 3319 N N . ASN B 1 177 ? 14.609 1.046 6.703 1 96.88 177 ASN B N 1
ATOM 3320 C CA . ASN B 1 177 ? 14.328 -0.288 6.184 1 96.88 177 ASN B CA 1
ATOM 3321 C C . ASN B 1 177 ? 12.836 -0.609 6.246 1 96.88 177 ASN B C 1
ATOM 3323 O O . ASN B 1 177 ? 12.047 0.187 6.758 1 96.88 177 ASN B O 1
ATOM 3327 N N . ASN B 1 178 ? 12.477 -1.736 5.766 1 96.75 178 ASN B N 1
ATOM 3328 C CA . ASN B 1 178 ? 11.078 -2.145 5.703 1 96.75 178 ASN B CA 1
ATOM 3329 C C . ASN B 1 178 ? 10.492 -2.359 7.098 1 96.75 178 ASN B C 1
ATOM 3331 O O . ASN B 1 178 ? 9.312 -2.1 7.328 1 96.75 178 ASN B O 1
ATOM 3335 N N . THR B 1 179 ? 11.273 -2.828 7.941 1 96.75 179 THR B N 1
ATOM 3336 C CA . THR B 1 179 ? 10.828 -3.066 9.305 1 96.75 179 THR B CA 1
ATOM 3337 C C . THR B 1 179 ? 10.344 -1.77 9.953 1 96.75 179 THR B C 1
ATOM 3339 O O . THR B 1 179 ? 9.352 -1.761 10.68 1 96.75 179 THR B O 1
ATOM 3342 N N . ASP B 1 180 ? 11.07 -0.678 9.703 1 98.56 180 ASP B N 1
ATOM 3343 C CA . ASP B 1 180 ? 10.664 0.637 10.195 1 98.56 180 ASP B CA 1
ATOM 3344 C C . ASP B 1 180 ? 9.25 0.98 9.734 1 98.56 180 ASP B C 1
ATOM 3346 O O . ASP B 1 180 ? 8.445 1.494 10.516 1 98.56 180 ASP B O 1
ATOM 3350 N N . VAL B 1 181 ? 8.961 0.683 8.5 1 98.56 181 VAL B N 1
ATOM 3351 C CA . VAL B 1 181 ? 7.668 0.993 7.895 1 98.56 181 VAL B CA 1
ATOM 3352 C C . VAL B 1 181 ? 6.566 0.197 8.594 1 98.56 181 VAL B C 1
ATOM 3354 O O . VAL B 1 181 ? 5.551 0.761 9 1 98.56 181 VAL B O 1
ATOM 3357 N N . LEU B 1 182 ? 6.809 -1.081 8.734 1 98.44 182 LEU B N 1
ATOM 3358 C CA . LEU B 1 182 ? 5.828 -1.95 9.375 1 98.44 182 LEU B CA 1
ATOM 3359 C C . LEU B 1 182 ? 5.617 -1.556 10.828 1 98.44 182 LEU B C 1
ATOM 3361 O O . LEU B 1 182 ? 4.496 -1.623 11.344 1 98.44 182 LEU B O 1
ATOM 3365 N N . GLN B 1 183 ? 6.684 -1.156 11.445 1 98.38 183 GLN B N 1
ATOM 3366 C CA . GLN B 1 183 ? 6.594 -0.742 12.844 1 98.38 183 GLN B CA 1
ATOM 3367 C C . GLN B 1 183 ? 5.719 0.499 12.992 1 98.38 183 GLN B C 1
ATOM 3369 O O . GLN B 1 183 ? 4.93 0.597 13.938 1 98.38 183 GLN B O 1
ATOM 3374 N N . LEU B 1 184 ? 5.859 1.405 12.109 1 98.88 184 LEU B N 1
ATOM 3375 C CA . LEU B 1 184 ? 5.02 2.598 12.172 1 98.88 184 LEU B CA 1
ATOM 3376 C C . LEU B 1 184 ? 3.547 2.234 12.023 1 98.88 184 LEU B C 1
ATOM 3378 O O . LEU B 1 184 ? 2.699 2.754 12.758 1 98.88 184 LEU B O 1
ATOM 3382 N N . LEU B 1 185 ? 3.262 1.366 11.086 1 98.75 185 LEU B N 1
ATOM 3383 C CA . LEU B 1 185 ? 1.876 0.96 10.883 1 98.75 185 LEU B CA 1
ATOM 3384 C C . LEU B 1 185 ? 1.33 0.251 12.117 1 98.75 185 LEU B C 1
ATOM 3386 O O . LEU B 1 185 ? 0.19 0.489 12.523 1 98.75 185 LEU B O 1
ATOM 3390 N N . ASP B 1 186 ? 2.182 -0.567 12.664 1 98.25 186 ASP B N 1
ATOM 3391 C CA . ASP B 1 186 ? 1.791 -1.281 13.883 1 98.25 186 ASP B CA 1
ATOM 3392 C C . ASP B 1 186 ? 1.52 -0.31 15.023 1 98.25 186 ASP B C 1
ATOM 3394 O O . ASP B 1 186 ? 0.517 -0.439 15.734 1 98.25 186 ASP B O 1
ATOM 3398 N N . VAL B 1 187 ? 2.367 0.65 15.211 1 98.75 187 VAL B N 1
ATOM 3399 C CA . VAL B 1 187 ? 2.215 1.677 16.234 1 98.75 187 VAL B CA 1
ATOM 3400 C C . VAL B 1 187 ? 0.947 2.486 15.977 1 98.75 187 VAL B C 1
ATOM 3402 O O . VAL B 1 187 ? 0.202 2.809 16.906 1 98.75 187 VAL B O 1
ATOM 3405 N N . THR B 1 188 ? 0.697 2.826 14.719 1 98.75 188 THR B N 1
ATOM 3406 C CA . THR B 1 188 ? -0.498 3.57 14.344 1 98.75 188 THR B CA 1
ATOM 3407 C C . THR B 1 188 ? -1.758 2.834 14.789 1 98.75 188 THR B C 1
ATOM 3409 O O . THR B 1 188 ? -2.648 3.432 15.398 1 98.75 188 THR B O 1
ATOM 3412 N N . GLU B 1 189 ? -1.784 1.563 14.539 1 98 189 GLU B N 1
ATOM 3413 C CA . GLU B 1 189 ? -2.945 0.761 14.914 1 98 189 GLU B CA 1
ATOM 3414 C C . GLU B 1 189 ? -3.115 0.714 16.422 1 98 189 GLU B C 1
ATOM 3416 O O . GLU B 1 189 ? -4.223 0.889 16.938 1 98 189 GLU B O 1
ATOM 3421 N N . GLU B 1 190 ? -2.039 0.478 17.078 1 97.44 190 GLU B N 1
ATOM 3422 C CA . GLU B 1 190 ? -2.088 0.385 18.531 1 97.44 190 GLU B CA 1
ATOM 3423 C C . GLU B 1 190 ? -2.58 1.689 19.156 1 97.44 190 GLU B C 1
ATOM 3425 O O . GLU B 1 190 ? -3.463 1.68 20.016 1 97.44 190 GLU B O 1
ATOM 3430 N N . ILE B 1 191 ? -2.035 2.809 18.75 1 97.94 191 ILE B N 1
ATOM 3431 C CA . ILE B 1 191 ? -2.367 4.117 19.312 1 97.94 191 ILE B CA 1
ATOM 3432 C C . ILE B 1 191 ? -3.814 4.469 18.969 1 97.94 191 ILE B C 1
ATOM 3434 O O . ILE B 1 191 ? -4.543 5 19.812 1 97.94 191 ILE B O 1
ATOM 3438 N N . THR B 1 192 ? -4.211 4.148 17.797 1 97.88 192 THR B N 1
ATOM 3439 C CA . THR B 1 192 ? -5.582 4.418 17.359 1 97.88 192 THR B CA 1
ATOM 3440 C C . THR B 1 192 ? -6.578 3.693 18.266 1 97.88 192 THR B C 1
ATOM 3442 O O . THR B 1 192 ? -7.637 4.238 18.594 1 97.88 192 THR B O 1
ATOM 3445 N N . SER B 1 193 ? -6.238 2.541 18.703 1 96 193 SER B N 1
ATOM 3446 C CA . SER B 1 193 ? -7.121 1.742 19.547 1 96 193 SER B CA 1
ATOM 3447 C C . SER B 1 193 ? -7.066 2.199 21 1 96 193 SER B C 1
ATOM 3449 O O . SER B 1 193 ? -8.031 2.023 21.75 1 96 193 SER B O 1
ATOM 3451 N N . SER B 1 194 ? -6.031 2.865 21.359 1 95.88 194 SER B N 1
ATOM 3452 C CA . SER B 1 194 ? -5.812 3.1 22.781 1 95.88 194 SER B CA 1
ATOM 3453 C C . SER B 1 194 ? -6.051 4.562 23.156 1 95.88 194 SER B C 1
ATOM 3455 O O . SER B 1 194 ? -6.328 4.883 24.312 1 95.88 194 SER B O 1
ATOM 3457 N N . LEU B 1 195 ? -5.891 5.477 22.203 1 95.81 195 LEU B N 1
ATOM 3458 C CA . LEU B 1 195 ? -6.051 6.906 22.469 1 95.81 195 LEU B CA 1
ATOM 3459 C C . LEU B 1 195 ? -7.305 7.441 21.781 1 95.81 195 LEU B C 1
ATOM 3461 O O . LEU B 1 195 ? -7.652 7.008 20.688 1 95.81 195 LEU B O 1
ATOM 3465 N N . GLU B 1 196 ? -7.906 8.359 22.422 1 96 196 GLU B N 1
ATOM 3466 C CA . GLU B 1 196 ? -9.039 9.062 21.828 1 96 196 GLU B CA 1
ATOM 3467 C C . GLU B 1 196 ? -8.586 10.055 20.766 1 96 196 GLU B C 1
ATOM 3469 O O . GLU B 1 196 ? -9.258 10.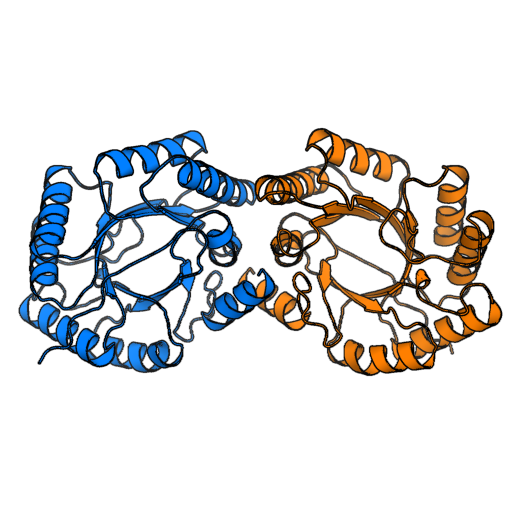242 19.75 1 96 196 GLU B O 1
ATOM 3474 N N . MET B 1 197 ? -7.426 10.703 20.984 1 97.5 197 MET B N 1
ATOM 3475 C CA . MET B 1 197 ? -6.883 11.672 20.031 1 97.5 197 MET B CA 1
ATOM 3476 C C . MET B 1 197 ? -6.617 11.016 18.672 1 97.5 197 MET B C 1
ATOM 3478 O O . MET B 1 197 ? -5.824 10.078 18.578 1 97.5 197 MET B O 1
ATOM 3482 N N . PRO B 1 198 ? -7.297 11.461 17.641 1 98.69 198 PRO B N 1
ATOM 3483 C CA . PRO B 1 198 ? -6.922 10.953 16.312 1 98.69 198 PRO B CA 1
ATOM 3484 C C . PRO B 1 198 ? -5.492 11.312 15.922 1 98.69 198 PRO B C 1
ATOM 3486 O O . PRO B 1 198 ? -4.984 12.359 16.328 1 98.69 198 PRO B O 1
ATOM 3489 N N . ILE B 1 199 ? -4.875 10.406 15.188 1 98.81 199 ILE B N 1
ATOM 3490 C CA . ILE B 1 199 ? -3.467 10.633 14.875 1 98.81 199 ILE B CA 1
ATOM 3491 C C . ILE B 1 199 ? -3.264 10.609 13.359 1 98.81 199 ILE B C 1
ATOM 3493 O O . ILE B 1 199 ? -4.062 10.016 12.625 1 98.81 199 ILE B O 1
ATOM 3497 N N . ILE B 1 200 ? -2.275 11.328 12.898 1 98.88 200 ILE B N 1
ATOM 3498 C CA . ILE B 1 200 ? -1.746 11.359 11.539 1 98.88 200 ILE B CA 1
ATOM 3499 C C . ILE B 1 200 ? -0.328 10.789 11.523 1 98.88 200 ILE B C 1
ATOM 3501 O O . ILE B 1 200 ? 0.587 11.383 12.102 1 98.88 200 ILE B O 1
ATOM 3505 N N . THR B 1 201 ? -0.154 9.625 10.898 1 98.81 201 THR B N 1
ATOM 3506 C CA . THR B 1 201 ? 1.187 9.047 10.859 1 98.81 201 THR B CA 1
ATOM 3507 C C . THR B 1 201 ? 1.597 8.727 9.422 1 98.81 201 THR B C 1
ATOM 3509 O O . THR B 1 201 ? 0.75 8.406 8.594 1 98.81 201 THR B O 1
ATOM 3512 N N . MET B 1 202 ? 2.887 8.828 9.195 1 97.94 202 MET B N 1
ATOM 3513 C CA . MET B 1 202 ? 3.41 8.414 7.895 1 97.94 202 MET B CA 1
ATOM 3514 C C . MET B 1 202 ? 4.914 8.164 7.969 1 97.94 202 MET B C 1
ATOM 3516 O O . MET B 1 202 ? 5.613 8.805 8.758 1 97.94 202 MET B O 1
ATOM 3520 N N . ALA B 1 203 ? 5.359 7.227 7.23 1 97.94 203 ALA B N 1
ATOM 3521 C CA . ALA B 1 203 ? 6.781 7.066 6.93 1 97.94 203 ALA B CA 1
ATOM 3522 C C . ALA B 1 203 ? 7.152 7.797 5.645 1 97.94 203 ALA B C 1
ATOM 3524 O O . ALA B 1 203 ? 6.535 7.586 4.598 1 97.94 203 ALA B O 1
ATOM 3525 N N . MET B 1 204 ? 8.148 8.602 5.773 1 95.44 204 MET B N 1
ATOM 3526 C CA . MET B 1 204 ? 8.484 9.492 4.664 1 95.44 204 MET B CA 1
ATOM 3527 C C . MET B 1 204 ? 9.406 8.797 3.666 1 95.44 204 MET B C 1
ATOM 3529 O O . MET B 1 204 ? 9.977 7.746 3.969 1 95.44 204 MET B O 1
ATOM 3533 N N . GLY B 1 205 ? 9.445 9.422 2.416 1 92.12 205 GLY B N 1
ATOM 3534 C CA . GLY B 1 205 ? 10.297 8.891 1.365 1 92.12 205 GLY B CA 1
ATOM 3535 C C . GLY B 1 205 ? 9.664 7.73 0.616 1 92.12 205 GLY B C 1
ATOM 3536 O O . GLY B 1 205 ? 8.547 7.309 0.939 1 92.12 205 GLY B O 1
ATOM 3537 N N . PRO B 1 206 ? 10.414 7.262 -0.385 1 90.56 206 PRO B N 1
ATOM 3538 C CA . PRO B 1 206 ? 9.875 6.184 -1.221 1 90.56 206 PRO B CA 1
ATOM 3539 C C . PRO B 1 206 ? 9.633 4.895 -0.438 1 90.56 206 PRO B C 1
ATOM 3541 O O . PRO B 1 206 ? 8.648 4.191 -0.69 1 90.56 206 PRO B O 1
ATOM 3544 N N . LEU B 1 207 ? 10.453 4.645 0.549 1 93.75 207 LEU B N 1
ATOM 3545 C CA . LEU B 1 207 ? 10.336 3.426 1.342 1 93.75 207 LEU B CA 1
ATOM 3546 C C . LEU B 1 207 ? 9.023 3.404 2.121 1 93.75 207 LEU B C 1
ATOM 3548 O O . LEU B 1 207 ? 8.445 2.338 2.338 1 93.75 207 LEU B O 1
ATOM 3552 N N . GLY B 1 208 ? 8.547 4.559 2.443 1 96.06 208 GLY B N 1
ATOM 3553 C CA . GLY B 1 208 ? 7.367 4.648 3.289 1 96.06 208 GLY B CA 1
ATOM 3554 C C . GLY B 1 208 ? 6.082 4.82 2.504 1 96.06 208 GLY B C 1
ATOM 3555 O O . GLY B 1 208 ? 5.02 5.051 3.086 1 96.06 208 GLY B O 1
ATOM 3556 N N . GLY B 1 209 ? 6.164 4.723 1.211 1 94.94 209 GLY B N 1
ATOM 3557 C CA . GLY B 1 209 ? 5.043 5.035 0.342 1 94.94 209 GLY B CA 1
ATOM 3558 C C . GLY B 1 209 ? 3.773 4.297 0.716 1 94.94 209 GLY B C 1
ATOM 3559 O O . GLY B 1 209 ? 2.678 4.855 0.641 1 94.94 209 GLY B O 1
ATOM 3560 N N . ILE B 1 210 ? 3.895 3.107 1.212 1 95.75 210 ILE B N 1
ATOM 3561 C CA . ILE B 1 210 ? 2.725 2.287 1.504 1 95.75 210 ILE B CA 1
ATOM 3562 C C . ILE B 1 210 ? 1.95 2.891 2.674 1 95.75 210 ILE B C 1
ATOM 3564 O O . ILE B 1 210 ? 0.732 2.721 2.771 1 95.75 210 ILE B O 1
ATOM 3568 N N . THR B 1 211 ? 2.654 3.59 3.582 1 97.31 211 THR B N 1
ATOM 3569 C CA . THR B 1 211 ? 1.956 4.215 4.703 1 97.31 211 THR B CA 1
ATOM 3570 C C . THR B 1 211 ? 1.066 5.355 4.219 1 97.31 211 THR B C 1
ATOM 3572 O O . THR B 1 211 ? 0.06 5.676 4.852 1 97.31 211 THR B O 1
ATOM 3575 N N . ARG B 1 212 ? 1.42 5.949 3.127 1 95.5 212 ARG B N 1
ATOM 3576 C CA . ARG B 1 212 ? 0.592 7.004 2.543 1 95.5 212 ARG B CA 1
ATOM 3577 C C . ARG B 1 212 ? -0.607 6.41 1.81 1 95.5 212 ARG B C 1
ATOM 3579 O O . ARG B 1 212 ? -1.664 7.039 1.729 1 95.5 212 ARG B O 1
ATOM 3586 N N . LEU B 1 213 ? -0.428 5.238 1.338 1 96.19 213 LEU B N 1
ATOM 3587 C CA . LEU B 1 213 ? -1.475 4.602 0.545 1 96.19 213 LEU B CA 1
ATOM 3588 C C . LEU B 1 213 ? -2.467 3.871 1.442 1 96.19 213 LEU B C 1
ATOM 3590 O O . LEU B 1 213 ? -3.66 3.807 1.133 1 96.19 213 LEU B O 1
ATOM 3594 N N . ALA B 1 214 ? -1.982 3.391 2.557 1 96.62 214 ALA B N 1
ATOM 3595 C CA . ALA B 1 214 ? -2.83 2.453 3.289 1 96.62 214 ALA B CA 1
ATOM 3596 C C . ALA B 1 214 ? -2.889 2.812 4.77 1 96.62 214 ALA B C 1
ATOM 3598 O O . ALA B 1 214 ? -3.506 2.098 5.566 1 96.62 214 ALA B O 1
ATOM 3599 N N . GLY B 1 215 ? -2.266 3.891 5.156 1 97.75 215 GLY B N 1
ATOM 3600 C CA . GLY B 1 215 ? -2.246 4.273 6.562 1 97.75 215 GLY B CA 1
ATOM 3601 C C . GLY B 1 215 ? -3.631 4.375 7.172 1 97.75 215 GLY B C 1
ATOM 3602 O O . GLY B 1 215 ? -3.811 4.113 8.359 1 97.75 215 GLY B O 1
ATOM 3603 N N . TRP B 1 216 ? -4.625 4.73 6.391 1 97.94 216 TRP B N 1
ATOM 3604 C CA . TRP B 1 216 ? -5.992 4.902 6.871 1 97.94 216 TRP B CA 1
ATOM 3605 C C . TRP B 1 216 ? -6.551 3.592 7.41 1 97.94 216 TRP B C 1
ATOM 3607 O O . TRP B 1 216 ? -7.355 3.59 8.344 1 97.94 216 TRP B O 1
ATOM 3617 N N . GLN B 1 217 ? -6.141 2.459 6.906 1 97 217 GLN B N 1
ATOM 3618 C CA . GLN B 1 217 ? -6.609 1.162 7.383 1 97 217 GLN B CA 1
ATOM 3619 C C . GLN B 1 217 ? -6.145 0.904 8.812 1 97 217 GLN B C 1
ATOM 3621 O O . GLN B 1 217 ? -6.715 0.064 9.516 1 97 217 GLN B O 1
ATOM 3626 N N . TYR B 1 218 ? -5.109 1.617 9.211 1 97.94 218 TYR B N 1
ATOM 3627 C CA . TYR B 1 218 ? -4.52 1.404 10.523 1 97.94 218 TYR B CA 1
ATOM 3628 C C . TYR B 1 218 ? -4.918 2.514 11.492 1 97.94 218 TYR B C 1
ATOM 3630 O O . TYR B 1 218 ? -4.539 2.49 12.664 1 97.94 218 TYR B O 1
ATOM 3638 N N . GLY B 1 219 ? -5.602 3.533 10.961 1 98.25 219 GLY B N 1
ATOM 3639 C CA . GLY B 1 219 ? -6.199 4.527 11.836 1 98.25 219 GLY B CA 1
ATOM 3640 C C . GLY B 1 219 ? -5.684 5.934 11.578 1 98.25 219 GLY B C 1
ATOM 3641 O O . GLY B 1 219 ? -6.176 6.895 12.172 1 98.25 219 GLY B O 1
ATOM 3642 N N . SER B 1 220 ? -4.652 6.094 10.734 1 98.75 220 SER B N 1
ATOM 3643 C CA . SER B 1 220 ? -4.203 7.438 10.375 1 98.75 220 SER B CA 1
ATOM 3644 C C . SER B 1 220 ? -5.316 8.227 9.688 1 98.75 220 SER B C 1
ATOM 3646 O O . SER B 1 220 ? -5.926 7.746 8.734 1 98.75 220 SER B O 1
ATOM 3648 N N . VAL B 1 221 ? -5.551 9.445 10.117 1 98.75 221 VAL B N 1
ATOM 3649 C CA . VAL B 1 221 ? -6.801 10.086 9.734 1 98.75 221 VAL B CA 1
ATOM 3650 C C . VAL B 1 221 ? -6.555 11.023 8.547 1 98.75 221 VAL B C 1
ATOM 3652 O O . VAL B 1 221 ? -7.496 11.602 8.008 1 98.75 221 VAL B O 1
ATOM 3655 N N . LEU B 1 222 ? -5.316 11.203 8.125 1 98.75 222 LEU B N 1
ATOM 3656 C CA . LEU B 1 222 ? -4.957 12.094 7.02 1 98.75 222 LEU B CA 1
ATOM 3657 C C . LEU B 1 222 ? -3.742 11.562 6.27 1 98.75 222 LEU B C 1
ATOM 3659 O O . LEU B 1 222 ? -2.773 11.109 6.883 1 98.75 222 LEU B O 1
ATOM 3663 N N . THR B 1 223 ? -3.824 11.531 5 1 97.75 223 THR B N 1
ATOM 3664 C CA . THR B 1 223 ? -2.654 11.234 4.176 1 97.75 223 THR B CA 1
ATOM 3665 C C . THR B 1 223 ? -2.32 12.422 3.273 1 97.75 223 THR B C 1
ATOM 3667 O O . THR B 1 223 ? -3.127 13.336 3.117 1 97.75 223 THR B O 1
ATOM 3670 N N . PHE B 1 224 ? -1.117 12.453 2.766 1 96.25 224 PHE B N 1
ATOM 3671 C CA . PHE B 1 224 ? -0.624 13.547 1.944 1 96.25 224 PHE B CA 1
ATOM 3672 C C . PHE B 1 224 ? -0.27 13.062 0.544 1 96.25 224 PHE B C 1
ATOM 3674 O O . PHE B 1 224 ? 0.422 12.055 0.388 1 96.25 224 PHE B O 1
ATOM 3681 N N . ALA B 1 225 ? -0.779 13.711 -0.42 1 95.31 225 ALA B N 1
ATOM 3682 C CA . ALA B 1 225 ? -0.526 13.383 -1.821 1 95.31 225 ALA B CA 1
ATOM 3683 C C . ALA B 1 225 ? -0.163 14.633 -2.617 1 95.31 225 ALA B C 1
ATOM 3685 O O . ALA B 1 225 ? -0.45 15.758 -2.189 1 95.31 225 ALA B O 1
ATOM 3686 N N . VAL B 1 226 ? 0.507 14.359 -3.705 1 90.75 226 VAL B N 1
ATOM 3687 C CA . VAL B 1 226 ? 0.903 15.477 -4.555 1 90.75 226 VAL B CA 1
ATOM 3688 C C . VAL B 1 226 ? -0.231 15.82 -5.52 1 90.75 226 VAL B C 1
ATOM 3690 O O . VAL B 1 226 ? -0.888 14.922 -6.059 1 90.75 226 VAL B O 1
ATOM 3693 N N . GLY B 1 227 ? -0.537 17.062 -5.5 1 75.25 227 GLY B N 1
ATOM 3694 C CA . GLY B 1 227 ? -1.494 17.562 -6.469 1 75.25 227 GLY B CA 1
ATOM 3695 C C . GLY B 1 227 ? -0.841 18.078 -7.738 1 75.25 227 GLY B C 1
ATOM 3696 O O . GLY B 1 227 ? -1.385 17.922 -8.836 1 75.25 227 GLY B O 1
ATOM 3697 N N . SER B 1 228 ? 0.244 18.812 -7.461 1 67 228 SER B N 1
ATOM 3698 C CA . SER B 1 228 ? 0.906 19.375 -8.625 1 67 228 SER B CA 1
ATOM 3699 C C . SER B 1 228 ? 1.831 18.375 -9.297 1 67 228 SER B C 1
ATOM 3701 O O . SER B 1 228 ? 2.043 17.266 -8.766 1 67 228 SER B O 1
ATOM 3703 N N . SER B 1 229 ? 2.297 18.578 -10.516 1 56.22 229 SER B N 1
ATOM 3704 C CA . SER B 1 229 ? 2.902 17.672 -11.492 1 56.22 229 SER B CA 1
ATOM 3705 C C . SER B 1 229 ? 4.109 16.953 -10.914 1 56.22 229 SER B C 1
ATOM 3707 O O . SER B 1 229 ? 4.684 16.078 -11.555 1 56.22 229 SER B O 1
ATOM 3709 N N . SER B 1 230 ? 4.703 17.344 -9.656 1 53.66 230 SER B N 1
ATOM 3710 C CA . SER B 1 230 ? 6.012 16.734 -9.484 1 53.66 230 SER B CA 1
ATOM 3711 C C . SER B 1 230 ? 5.887 15.297 -8.969 1 53.66 230 SER B C 1
ATOM 3713 O O . SER B 1 230 ? 5.137 15.039 -8.023 1 53.66 230 SER B O 1
ATOM 3715 N N . SER B 1 231 ? 6.121 14.328 -9.82 1 54.03 231 SER B N 1
ATOM 3716 C CA . SER B 1 231 ? 6.184 12.883 -9.664 1 54.03 231 SER B CA 1
ATOM 3717 C C . SER B 1 231 ? 7.516 12.445 -9.062 1 54.03 231 SER B C 1
ATOM 3719 O O . SER B 1 231 ? 8.133 11.492 -9.539 1 54.03 231 SER B O 1
ATOM 3721 N N . ALA B 1 232 ? 7.992 13.297 -7.996 1 56.25 232 ALA B N 1
ATOM 3722 C CA . ALA B 1 232 ? 9.258 12.805 -7.465 1 56.25 232 ALA B CA 1
ATOM 3723 C C . ALA B 1 232 ? 9.055 11.516 -6.672 1 56.25 232 ALA B C 1
ATOM 3725 O O . ALA B 1 232 ? 7.949 11.234 -6.203 1 56.25 232 ALA B O 1
ATOM 3726 N N . PRO B 1 233 ? 10.117 10.797 -6.676 1 59.09 233 PRO B N 1
ATOM 3727 C CA . PRO B 1 233 ? 10.055 9.57 -5.879 1 59.09 233 PRO B CA 1
ATOM 3728 C C . PRO B 1 233 ? 9.516 9.805 -4.469 1 59.09 233 PRO B C 1
ATOM 3730 O O . PRO B 1 233 ? 9.891 10.781 -3.816 1 59.09 233 PRO B O 1
ATOM 3733 N N . GLY B 1 234 ? 8.492 9.062 -4.09 1 67.69 234 GLY B N 1
ATOM 3734 C CA . GLY B 1 234 ? 7.879 9.156 -2.777 1 67.69 234 GLY B CA 1
ATOM 3735 C C . GLY B 1 234 ? 6.641 10.039 -2.764 1 67.69 234 GLY B C 1
ATOM 3736 O O . GLY B 1 234 ? 5.863 10.008 -1.808 1 67.69 234 GLY B O 1
ATOM 3737 N N . GLN B 1 235 ? 6.57 10.766 -3.857 1 80.19 235 GLN B N 1
ATOM 3738 C CA . GLN B 1 235 ? 5.379 11.594 -3.977 1 80.19 235 GLN B CA 1
ATOM 3739 C C . GLN B 1 235 ? 4.27 10.867 -4.727 1 80.19 235 GLN B C 1
ATOM 3741 O O . GLN B 1 235 ? 4.41 10.562 -5.914 1 80.19 235 GLN B O 1
ATOM 3746 N N . ILE B 1 236 ? 3.25 10.6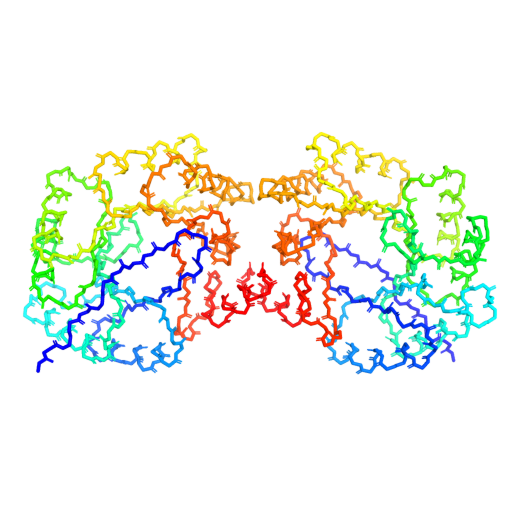09 -4.082 1 92.38 236 ILE B N 1
ATOM 3747 C CA . ILE B 1 236 ? 2.146 9.844 -4.652 1 92.38 236 ILE B CA 1
ATOM 3748 C C . ILE B 1 236 ? 1.035 10.789 -5.098 1 92.38 236 ILE B C 1
ATOM 3750 O O . ILE B 1 236 ? 0.512 11.562 -4.289 1 92.38 236 ILE B O 1
ATOM 3754 N N . PRO B 1 237 ? 0.667 10.734 -6.371 1 93.62 237 PRO B N 1
ATOM 3755 C CA . PRO B 1 237 ? -0.411 11.602 -6.859 1 93.62 237 PRO B CA 1
ATOM 3756 C C . PRO B 1 237 ? -1.756 11.297 -6.203 1 93.62 237 PRO B C 1
ATOM 3758 O O . PRO B 1 237 ? -2.051 10.133 -5.906 1 93.62 237 PRO B O 1
ATOM 3761 N N . ILE B 1 238 ? -2.549 12.305 -6.082 1 95.44 238 ILE B N 1
ATOM 3762 C CA . ILE B 1 238 ? -3.828 12.195 -5.391 1 95.44 238 ILE B CA 1
ATOM 3763 C C . ILE B 1 238 ? -4.727 11.195 -6.113 1 95.44 238 ILE B C 1
ATOM 3765 O O . ILE B 1 238 ? -5.465 10.445 -5.473 1 95.44 238 ILE B O 1
ATOM 3769 N N . ASP B 1 239 ? -4.684 11.164 -7.395 1 94.25 239 ASP B N 1
ATOM 3770 C CA . ASP B 1 239 ? -5.535 10.234 -8.133 1 94.25 239 ASP B CA 1
ATOM 3771 C C . ASP B 1 239 ? -5.152 8.781 -7.84 1 94.25 239 ASP B C 1
ATOM 3773 O O . ASP B 1 239 ? -6.016 7.906 -7.785 1 94.25 239 ASP B O 1
ATOM 3777 N N . LEU B 1 240 ? -3.869 8.547 -7.703 1 94.5 240 LEU B N 1
ATOM 3778 C CA . LEU B 1 240 ? -3.41 7.199 -7.367 1 94.5 240 LEU B CA 1
ATOM 3779 C C . LEU B 1 240 ? -3.863 6.801 -5.969 1 94.5 240 LEU B C 1
ATOM 3781 O O . LEU B 1 240 ? -4.305 5.672 -5.75 1 94.5 240 LEU B O 1
ATOM 3785 N N . VAL B 1 241 ? -3.75 7.719 -5.051 1 96.19 241 VAL B N 1
ATOM 3786 C CA . VAL B 1 241 ? -4.219 7.453 -3.693 1 96.19 241 VAL B CA 1
ATOM 3787 C C . VAL B 1 241 ? -5.691 7.047 -3.727 1 96.19 241 VAL B C 1
ATOM 3789 O O . VAL B 1 241 ? -6.082 6.055 -3.102 1 96.19 241 VAL B O 1
ATOM 3792 N N . ARG B 1 242 ? -6.496 7.711 -4.473 1 95.56 242 ARG B N 1
ATOM 3793 C CA . ARG B 1 242 ? -7.93 7.457 -4.555 1 95.56 242 ARG B CA 1
ATOM 3794 C C . ARG B 1 242 ? -8.211 6.09 -5.172 1 95.56 242 ARG B C 1
ATOM 3796 O O . ARG B 1 242 ? -9.062 5.348 -4.684 1 95.56 242 ARG B O 1
ATOM 3803 N N . ARG B 1 243 ? -7.473 5.777 -6.172 1 93.75 243 ARG B N 1
ATOM 3804 C CA . ARG B 1 243 ? -7.68 4.496 -6.836 1 93.75 243 ARG B CA 1
ATOM 3805 C C . ARG B 1 243 ? -7.293 3.336 -5.926 1 93.75 243 ARG B C 1
ATOM 3807 O O . ARG B 1 243 ? -7.977 2.311 -5.891 1 93.75 243 ARG B O 1
ATOM 3814 N N . VAL B 1 244 ? -6.223 3.516 -5.242 1 95.12 244 VAL B N 1
ATOM 3815 C CA . VAL B 1 244 ? -5.777 2.475 -4.324 1 95.12 244 VAL B CA 1
ATOM 3816 C C . VAL B 1 244 ? -6.793 2.312 -3.195 1 95.12 244 VAL B C 1
ATOM 3818 O O . VAL B 1 244 ? -7.137 1.189 -2.816 1 95.12 244 VAL B O 1
ATOM 3821 N N . GLU B 1 245 ? -7.242 3.406 -2.691 1 94.38 245 GLU B N 1
ATOM 3822 C CA . GLU B 1 245 ? -8.266 3.354 -1.649 1 94.38 245 GLU B CA 1
ATOM 3823 C C . GLU B 1 245 ? -9.477 2.545 -2.104 1 94.38 245 GLU B C 1
ATOM 3825 O O . GLU B 1 245 ? -9.984 1.703 -1.359 1 94.38 245 GLU B O 1
ATOM 3830 N N . GLN B 1 246 ? -9.953 2.799 -3.268 1 91.94 246 GLN B N 1
ATOM 3831 C CA . GLN B 1 246 ? -11.109 2.09 -3.803 1 91.94 246 GLN B CA 1
ATOM 3832 C C . GLN B 1 246 ? -10.828 0.595 -3.934 1 91.94 246 GLN B C 1
ATOM 3834 O O . GLN B 1 246 ? -11.695 -0.233 -3.646 1 91.94 246 GLN B O 1
ATOM 3839 N N . ALA B 1 247 ? -9.625 0.267 -4.316 1 91 247 ALA B N 1
ATOM 3840 C CA . ALA B 1 247 ? -9.25 -1.13 -4.527 1 91 247 ALA B CA 1
ATOM 3841 C C . ALA B 1 247 ? -9.133 -1.871 -3.197 1 91 247 ALA B C 1
ATOM 3843 O O . ALA B 1 247 ? -9.32 -3.088 -3.139 1 91 247 ALA B O 1
ATOM 3844 N N . LEU B 1 248 ? -8.812 -1.18 -2.148 1 91.75 248 LEU B N 1
ATOM 3845 C CA . LEU B 1 248 ? -8.562 -1.805 -0.854 1 91.75 248 LEU B CA 1
ATOM 3846 C C . LEU B 1 248 ? -9.844 -1.874 -0.03 1 91.75 248 LEU B C 1
ATOM 3848 O O . LEU B 1 248 ? -9.852 -2.432 1.07 1 91.75 248 LEU B O 1
ATOM 3852 N N . LYS B 1 249 ? -10.977 -1.251 -0.467 1 85.06 249 LYS B N 1
ATOM 3853 C CA . LYS B 1 249 ? -12.266 -1.331 0.209 1 85.06 249 LYS B CA 1
ATOM 3854 C C . LYS B 1 249 ? -13.031 -2.582 -0.214 1 85.06 249 LYS B C 1
ATOM 3856 O O . LYS B 1 249 ? -12.945 -3.01 -1.366 1 85.06 249 LYS B O 1
#

Radius of gyration: 26.8 Å; Cα contacts (8 Å, |Δi|>4): 1058; chains: 2; bounding box: 37×82×62 Å

Sequence (498 aa):
MTTKAQSLDLHKYTSTVCTALVGKTAEELDRELDIILPKEPDVLEWRADHLETLADTGRLLKAADSIRKRAGKLPIIFTIRSVHEGGETIDIDEEAKVEVLQQIAASGSVSALDYEWSNNRERVTGVQNACRKHGIKCILSYHNFQETPSREEMIRMLKEMAEQKPDYGKLAVMPQNNTDVLQLLDVTEEITSSLEMPIITMAMGPLGGITRLAGWQYGSVLTFAVGSSSSAPGQIPIDLVRRVEQALKMTTKAQSLDLHKYTSTVCTALVGKTAEELDRELDIILPKEPDVLEWRADHLETLADTGRLLKAADSIRKRAGKLPIIFTIRSVHEGGETIDIDEEAKVEVLQQIAASGSVSALDYEWSNNRERVTGVQNACRKHGIKCILSYHNFQETPSREEMIRMLKEMAEQKPDYGKLAVMPQNNTDVLQLLDVTEEITSSLEMPIITMAMGPLGGITRLAGWQYGSVLTFAVGSSSSAPGQIPIDLVRRVEQALK

Foldseek 3Di:
DQQFAAADDFFFLDEAEEEEQQDQELVSSVVQLVQQVVLPHQEYEYACLNHVCLLPLVRVLVSLSVNLVSNHHRAYEYEDDDVQQPGHDDDDDPVSVLVSLLSSLQSSSHQEYEDEPPDDLVSVVSNCVSCVVSVHFYEHEGHAQPEQDDLVVVLVVQVVVVVSPGQEYEYEYEYPDLVSLVSQLVSLLVCQVVDPRQYAYFHAFLSTLVCLQCVSNSTHRYHYAYRDPDPPGRHHHPVRSVVSVVVVD/DQQFAAADDFFFLDEAEEEEQQDQELVSSVVQLVQQVVLPHQAYEYACLNHVCLLPLVRVLVSLSVNLVSNHHRAYEYEDDDVQQPGHDDDDDPVSVLVSLLSSLQSSSHQEYEDEPPDDLVSVVSNCVSCVVSVHFYEYEGHAQPEQDDLVVVLVVQVVVVVSPGQEYEYEYEYPDLVSLVSQLVSLLVCQVVDPRQYAYFYAFLSTLVCLQCVSNSTHRYHYAYRDDDPPGRHHHPVRSVVSVVVVD

Nearest PDB structures (foldseek):
  1sfj-assembly1_A  TM=8.931E-01  e=5.982E-20  Staphylococcus aureus subsp. aureus MRSA252
  8b2a-assembly2_BBB  TM=8.920E-01  e=2.419E-19  Staphylococcus aureus
  1sfj-assembly1_B  TM=8.972E-01  e=3.323E-19  Staphylococcus aureus subsp. aureus MRSA252
  1sfl-assembly1_A  TM=8.945E-01  e=1.110E-18  Staphylococcus aureus subsp. aureus MRSA252
  1sfl-assembly1_B  TM=8.848E-01  e=1.500E-17  Staphylococcus aureus subsp. aureus MRSA252

pLDDT: mean 95.22, std 8.4, range [40.66, 98.94]

Solvent-accessible surface area (backbone atoms only — not comparable to full-atom values): 25312 Å² total; per-residue (Å²): 128,84,61,57,34,30,75,70,80,74,43,71,62,33,85,36,43,26,27,72,45,62,35,44,43,70,67,46,38,51,54,49,46,66,51,27,56,84,68,59,58,62,29,36,31,40,37,46,29,43,28,72,49,56,80,39,59,71,59,39,52,50,45,42,48,52,51,22,65,72,49,38,52,48,21,26,34,40,28,65,43,48,53,88,54,76,33,39,84,66,94,60,56,72,70,55,46,52,51,50,52,40,52,48,42,67,65,42,44,44,10,27,40,46,44,59,60,87,52,58,66,68,59,52,50,52,54,46,48,35,18,59,75,56,72,34,41,33,32,35,30,49,50,38,84,80,38,52,71,54,70,67,54,50,51,49,54,53,53,54,48,49,74,71,61,48,61,28,37,33,45,38,25,18,50,87,49,69,66,44,39,51,45,48,48,52,48,40,34,53,45,48,74,71,41,86,55,50,38,29,46,37,32,44,52,29,86,12,33,61,34,52,56,48,26,20,82,33,24,16,22,48,31,68,25,31,53,55,88,66,75,47,68,31,38,40,44,47,69,55,44,51,52,50,44,59,38,44,79,129,83,60,57,33,29,74,69,82,76,44,69,62,33,86,37,42,26,27,72,43,63,36,45,42,70,66,46,38,50,54,48,46,68,52,27,56,83,69,60,59,61,29,37,31,39,38,46,30,44,28,73,49,57,80,39,61,70,59,39,52,51,45,41,49,50,50,23,65,74,51,39,51,49,20,26,34,40,28,65,45,48,53,88,54,75,33,39,84,66,91,60,56,70,69,55,46,52,50,50,51,42,51,47,42,68,66,44,42,45,10,28,40,46,44,59,60,86,53,58,68,68,59,51,49,52,53,46,50,34,19,60,74,56,72,33,40,33,33,34,29,48,50,37,85,80,39,52,70,54,69,67,52,50,53,49,53,54,52,57,47,50,74,70,62,48,62,28,38,33,46,36,24,17,50,86,51,69,64,44,39,50,45,50,49,52,49,40,34,52,45,49,76,73,40,86,56,49,37,29,48,37,33,44,51,29,86,11,32,60,34,52,56,47,25,20,82,32,25,16,23,44,31,69,25,32,53,54,88,67,73,48,69,34,39,40,43,48,68,56,43,53,52,49,46,60,38,42,79